Protein AF-A0A1F8J2Y5-F1 (afdb_monomer)

Secondary structure (DSSP, 8-state):
--HHHHHHHHHHHHHHHHHHHHHHHHHHHHHHHSPPPHHHHHHHHHHHTT-S-B-HHHHHHHHHHHTTTTEEEEEEETTEEEEES-STTHHHHHHHHHHHHHHHHHSPPPPEEEEEE-SSSBS-TTS-TTTT--SSPPPEEES-EETT-TTEEE---SSTT-HHHHHHHHHHHHHHHHHS-GGGSEEEEEEEEES--TT--TTTGGGSHHHHHHHHHHH-TTTEEEEEEE-SSGGGHHHHGGGB-----HHHHTTEEEEEE--SSSS-TTHHHHHHHTTSEEEEEP-SEE-TTGGG--BTTTBEEE-TTSTTHHHHHHHHHHTHHHHHHHHHHHHHHHHHHSSHHHHHHHHHHHHHHHGGGB-S-TTTSPPPTT-EEE--

pLDDT: mean 90.59, std 12.97, range [35.53, 98.94]

Radius of gyration: 22.47 Å; Cα contacts (8 Å, |Δi|>4): 642; chains: 1; bounding box: 54×66×60 Å

Solvent-accessible surface area (backbone atoms only — not comparable to full-atom values): 20535 Å² total; per-residue (Å²): 132,77,73,64,59,58,54,54,52,51,48,52,50,51,50,52,50,50,52,49,55,51,50,54,40,51,51,29,36,50,47,54,72,43,82,75,53,71,58,55,55,51,46,53,49,60,39,48,60,85,59,80,69,42,48,73,65,14,45,51,50,20,42,71,59,23,48,87,62,53,26,35,37,37,40,31,51,92,72,42,45,29,39,34,69,74,74,91,48,51,67,61,54,52,46,49,49,51,53,52,57,55,44,41,76,45,45,78,55,58,59,36,77,47,38,34,39,73,51,76,33,43,65,45,92,90,45,62,89,54,51,58,70,47,100,39,62,38,69,34,32,21,38,20,32,40,76,87,44,67,59,47,29,62,32,72,52,60,65,62,60,39,61,75,62,39,55,53,47,54,53,48,41,55,55,47,38,74,75,44,46,72,93,73,29,41,91,28,35,42,44,65,45,60,46,43,42,60,85,66,44,95,89,48,39,83,71,31,46,69,46,40,47,15,49,48,10,69,77,36,60,87,49,22,52,31,20,27,45,44,72,40,60,72,90,50,33,87,75,47,57,90,38,55,70,47,79,72,56,73,68,63,53,49,49,25,38,28,37,63,41,63,65,33,68,39,65,46,80,54,56,49,61,55,43,29,48,39,52,24,28,32,35,36,45,51,68,60,58,41,47,65,63,51,86,69,56,42,76,76,50,36,28,40,73,32,47,53,70,50,81,44,44,69,56,53,53,52,52,44,63,77,37,45,72,59,38,51,52,19,5,48,45,17,19,51,50,27,66,73,52,64,36,65,44,37,44,51,24,52,43,48,52,52,53,54,50,52,31,72,31,44,88,74,68,75,90,75,57,81,79,57,91,69,50,42,79,63,82,134

Sequence (380 aa):
MKKFSFFAFFLVAMIGFGLYKNSEKIALWFAIQSSQPEWVKKQLTADFSPFKKVTQQDLDATFEKAKHYQVVRYRLIDGKIFRQGEAHLLDRTRQFEKMLFRIQRSKKLPNLDCLICLGDGVPEAYVPHDFWITEHQAPLLAWAKKGDAPFVVLIPDILTTREASWHKEIEGINKKYRVTPWKKRKDMAFWRGASNDKGYTLENYATKPRYLISLLGKEHPHRINAGFCRIFPEEVEHILQHLIVGYASVKEHLDFKYLPVLDGYMCTFPGFQWRLLSGSLTFKQSSDEMQYFYAALKPYEHYVPISHDMSDLLEKIAWAKEHDSQCHLIAERARAFAQEHLLPNQIYAYLYWVLDTYSRFQDFDLTVEPLGPEWQEQFR

Structure (mmCIF, N/CA/C/O backbone):
data_AF-A0A1F8J2Y5-F1
#
_entry.id   AF-A0A1F8J2Y5-F1
#
loop_
_atom_site.group_PDB
_atom_site.id
_atom_site.type_symbol
_atom_site.label_atom_id
_atom_site.label_alt_id
_atom_site.label_comp_id
_atom_site.label_asym_id
_atom_site.label_entity_id
_atom_site.label_seq_id
_atom_site.pdbx_PDB_ins_code
_atom_site.Cartn_x
_atom_site.Cartn_y
_atom_site.Cartn_z
_atom_site.occupancy
_atom_site.B_iso_or_equiv
_atom_site.auth_seq_id
_atom_site.auth_comp_id
_atom_site.auth_asym_id
_atom_site.auth_atom_id
_atom_site.pdbx_PDB_model_num
ATOM 1 N N . MET A 1 1 ? -6.568 52.566 -11.532 1.00 45.34 1 MET A N 1
ATOM 2 C CA . MET A 1 1 ? -7.148 51.358 -12.172 1.00 45.34 1 MET A CA 1
ATOM 3 C C . MET A 1 1 ? -6.447 50.016 -11.872 1.00 45.34 1 MET A C 1
ATOM 5 O O . MET A 1 1 ? -6.984 48.999 -12.279 1.00 45.34 1 MET A O 1
ATOM 9 N N . LYS A 1 2 ? -5.329 49.929 -11.121 1.00 46.03 2 LYS A N 1
ATOM 10 C CA . LYS A 1 2 ? -4.645 48.635 -10.845 1.00 46.03 2 LYS A CA 1
ATOM 11 C C . LYS A 1 2 ? -5.053 47.892 -9.552 1.00 46.03 2 LYS A C 1
ATOM 13 O O . LYS A 1 2 ? -4.674 46.741 -9.390 1.00 46.03 2 LYS A O 1
ATOM 18 N N . LYS A 1 3 ? -5.847 48.490 -8.649 1.00 41.56 3 LYS A N 1
ATOM 19 C CA . LYS A 1 3 ? -6.265 47.846 -7.377 1.00 41.56 3 LYS A CA 1
ATOM 20 C C . LYS A 1 3 ? -7.549 46.997 -7.469 1.00 41.56 3 LYS A C 1
ATOM 22 O O . LYS A 1 3 ? -7.726 46.098 -6.659 1.00 41.56 3 LYS A O 1
ATOM 27 N N . PHE A 1 4 ? -8.398 47.215 -8.477 1.00 35.53 4 PHE A N 1
ATOM 28 C CA . PHE A 1 4 ? -9.645 46.448 -8.670 1.00 35.53 4 PHE A CA 1
ATOM 29 C C . PHE A 1 4 ? -9.427 45.055 -9.296 1.00 35.53 4 PHE A C 1
ATOM 31 O O . PHE A 1 4 ? -10.222 44.147 -9.082 1.00 35.53 4 PHE A O 1
ATOM 38 N N . SER A 1 5 ? -8.320 44.861 -10.020 1.00 44.75 5 SER A N 1
ATOM 39 C CA . SER A 1 5 ? -7.991 43.600 -10.707 1.00 44.75 5 SER A CA 1
ATOM 40 C C . SER A 1 5 ? -7.536 42.492 -9.741 1.00 44.75 5 SER A C 1
ATOM 42 O O . SER A 1 5 ? -7.907 41.333 -9.911 1.00 44.75 5 SER A O 1
ATOM 44 N N . PHE A 1 6 ? -6.816 42.846 -8.669 1.00 40.38 6 PHE A N 1
ATOM 45 C CA . PHE A 1 6 ? -6.317 41.869 -7.694 1.00 40.38 6 PHE A CA 1
ATOM 46 C C . PHE A 1 6 ? -7.438 41.287 -6.818 1.00 40.38 6 PHE A C 1
ATOM 48 O O . PHE A 1 6 ? -7.453 40.091 -6.543 1.00 40.38 6 PHE A O 1
ATOM 55 N N . PHE A 1 7 ? -8.418 42.112 -6.435 1.00 40.16 7 PHE A N 1
ATOM 56 C CA . PHE A 1 7 ? -9.543 41.690 -5.594 1.00 40.16 7 PHE A CA 1
ATOM 57 C C . PHE A 1 7 ? -10.522 40.776 -6.348 1.00 40.16 7 PHE A C 1
ATOM 59 O O . PHE A 1 7 ? -10.985 39.782 -5.797 1.00 40.16 7 PHE A O 1
ATOM 66 N N . ALA A 1 8 ? -10.775 41.054 -7.632 1.00 38.00 8 ALA A N 1
ATOM 67 C CA . ALA A 1 8 ? -11.595 40.197 -8.488 1.00 38.00 8 ALA A CA 1
ATOM 68 C C . ALA A 1 8 ? -10.932 38.830 -8.744 1.00 38.00 8 ALA A C 1
ATOM 70 O O . ALA A 1 8 ? -11.606 37.805 -8.692 1.00 38.00 8 ALA A O 1
ATOM 71 N N . PHE A 1 9 ? -9.607 38.793 -8.939 1.00 41.88 9 PHE A N 1
ATOM 72 C CA . PHE A 1 9 ? -8.863 37.538 -9.082 1.00 41.88 9 PHE A CA 1
ATOM 73 C C . PHE A 1 9 ? -8.887 36.706 -7.791 1.00 41.88 9 PHE A C 1
ATOM 75 O O . PHE A 1 9 ? -9.115 35.499 -7.838 1.00 41.88 9 PHE A O 1
ATOM 82 N N . PHE A 1 10 ? -8.732 37.352 -6.631 1.00 42.88 10 PHE A N 1
ATOM 83 C CA . PHE A 1 10 ? -8.825 36.688 -5.329 1.00 42.88 10 PHE A CA 1
ATOM 84 C C . PHE A 1 10 ? -10.228 36.133 -5.062 1.00 42.88 10 PHE A C 1
ATOM 86 O O . PHE A 1 10 ? -10.361 35.012 -4.578 1.00 42.88 10 PHE A O 1
ATOM 93 N N . LEU A 1 11 ? -11.279 36.879 -5.418 1.00 36.09 11 LEU A N 1
ATOM 94 C CA . LEU A 1 11 ? -12.665 36.452 -5.240 1.00 36.09 11 LEU A CA 1
ATOM 95 C C . LEU A 1 11 ? -13.023 35.280 -6.170 1.00 36.09 11 LEU A C 1
ATOM 97 O O . LEU A 1 11 ? -13.617 34.309 -5.715 1.00 36.09 11 LEU A O 1
ATOM 101 N N . VAL A 1 12 ? -12.600 35.311 -7.439 1.00 41.38 12 VAL A N 1
ATOM 102 C CA . VAL A 1 12 ? -12.800 34.203 -8.393 1.00 41.38 12 VAL A CA 1
ATOM 103 C C . VAL A 1 12 ? -12.004 32.961 -7.981 1.00 41.38 12 VAL A C 1
ATOM 105 O O . VAL A 1 12 ? -12.533 31.853 -8.044 1.00 41.38 12 VAL A O 1
ATOM 108 N N . ALA A 1 13 ? -10.773 33.125 -7.487 1.00 44.03 13 ALA A N 1
ATOM 109 C CA . ALA A 1 13 ? -9.979 32.022 -6.948 1.00 44.03 13 ALA A CA 1
ATOM 110 C C . ALA A 1 13 ? -10.603 31.433 -5.671 1.00 44.03 13 ALA A C 1
ATOM 112 O O . ALA A 1 13 ? -10.660 30.216 -5.528 1.00 44.03 13 ALA A O 1
ATOM 113 N N . MET A 1 14 ? -11.130 32.270 -4.771 1.00 40.34 14 MET A N 1
ATOM 114 C CA . MET A 1 14 ? -11.836 31.841 -3.557 1.00 40.34 14 MET A CA 1
ATOM 115 C C . MET A 1 14 ? -13.145 31.109 -3.875 1.00 40.34 14 MET A C 1
ATOM 117 O O . MET A 1 14 ? -13.414 30.062 -3.289 1.00 40.34 14 MET A O 1
ATOM 121 N N . ILE A 1 15 ? -13.935 31.616 -4.827 1.00 47.22 15 ILE A N 1
ATOM 122 C CA . ILE A 1 15 ? -15.178 30.981 -5.289 1.00 47.22 15 ILE A CA 1
ATOM 123 C C . ILE A 1 15 ? -14.859 29.654 -5.990 1.00 47.22 15 ILE A C 1
ATOM 125 O O . ILE A 1 15 ? -15.452 28.631 -5.654 1.00 47.22 15 ILE A O 1
ATOM 129 N N . GLY A 1 16 ? -13.872 29.629 -6.890 1.00 47.44 16 GLY A N 1
ATOM 130 C CA . GLY A 1 16 ? -13.419 28.410 -7.566 1.00 47.44 16 GLY A CA 1
ATOM 131 C C . GLY A 1 16 ? -12.870 27.360 -6.595 1.00 47.44 16 GLY A C 1
ATOM 132 O O . GLY A 1 16 ? -13.193 26.180 -6.709 1.00 47.44 16 GLY A O 1
ATOM 133 N N . PHE A 1 17 ? -12.112 27.781 -5.581 1.00 51.22 17 PHE A N 1
ATOM 134 C CA . PHE A 1 17 ? -11.583 26.900 -4.539 1.00 51.22 17 PHE A CA 1
ATOM 135 C C . PHE A 1 17 ? -12.673 26.380 -3.589 1.00 51.22 17 PHE A C 1
ATOM 137 O O . PHE A 1 17 ? -12.635 25.219 -3.178 1.00 51.22 17 PHE A O 1
ATOM 144 N N . GLY A 1 18 ? -13.671 27.208 -3.267 1.00 49.84 18 GLY A N 1
ATOM 145 C CA . GLY A 1 18 ? -14.853 26.809 -2.501 1.00 49.84 18 GLY A CA 1
ATOM 146 C C . GLY A 1 18 ? -15.712 25.781 -3.244 1.00 49.84 18 GLY A C 1
ATOM 147 O O . GLY A 1 18 ? -16.082 24.756 -2.669 1.00 49.84 18 GLY A O 1
ATOM 148 N N . LEU A 1 19 ? -15.958 26.002 -4.538 1.00 54.00 19 LEU A N 1
ATOM 149 C CA . LEU A 1 19 ? -16.667 25.061 -5.411 1.00 54.00 19 LEU A CA 1
ATOM 150 C C . LEU A 1 19 ? -15.899 23.743 -5.571 1.00 54.00 19 LEU A C 1
ATOM 152 O O . LEU A 1 19 ? -16.494 22.673 -5.452 1.00 54.00 19 LEU A O 1
ATOM 156 N N . TYR A 1 20 ? -14.576 23.805 -5.747 1.00 58.31 20 TYR A N 1
ATOM 157 C CA . TYR A 1 20 ? -13.715 22.624 -5.820 1.00 58.31 20 TYR A CA 1
ATOM 158 C C . TYR A 1 20 ? -13.778 21.785 -4.534 1.00 58.31 20 TYR A C 1
ATOM 160 O O . TYR A 1 20 ? -14.077 20.591 -4.588 1.00 58.31 20 TYR A O 1
ATOM 168 N N . LYS A 1 21 ? -13.600 22.402 -3.357 1.00 59.50 21 LYS A N 1
ATOM 169 C CA . LYS A 1 21 ? -13.704 21.699 -2.064 1.00 59.50 21 LYS A CA 1
ATOM 170 C C . LYS A 1 21 ? -15.077 21.068 -1.842 1.00 59.50 21 LYS A C 1
ATOM 172 O O . LYS A 1 21 ? -15.157 19.961 -1.305 1.00 59.50 21 LYS A O 1
ATOM 177 N N . ASN A 1 22 ? -16.143 21.752 -2.258 1.00 68.44 22 ASN A N 1
ATOM 178 C CA . ASN A 1 22 ? -17.494 21.202 -2.212 1.00 68.44 22 ASN A CA 1
ATOM 179 C C . ASN A 1 22 ? -17.649 20.006 -3.160 1.00 68.44 22 ASN A C 1
ATOM 181 O O . ASN A 1 22 ? -18.236 19.005 -2.760 1.00 68.44 22 ASN A O 1
ATOM 185 N N . SER A 1 23 ? -17.064 20.055 -4.360 1.00 73.50 23 SER A N 1
ATOM 186 C CA . SER A 1 23 ? -17.109 18.940 -5.314 1.00 73.50 23 SER A CA 1
ATOM 187 C C . SER A 1 23 ? -16.400 17.682 -4.798 1.00 73.50 23 SER A C 1
ATOM 189 O O . SER A 1 23 ? -16.967 16.596 -4.876 1.00 73.50 23 SER A O 1
ATOM 191 N N . GLU A 1 24 ? -15.225 17.806 -4.170 1.00 77.88 24 GLU A N 1
ATOM 192 C CA . GLU A 1 24 ? -14.519 16.652 -3.593 1.00 77.88 24 GLU A CA 1
ATOM 193 C C . GLU A 1 24 ? -15.251 16.069 -2.381 1.00 77.88 24 GLU A C 1
ATOM 195 O O . GLU A 1 24 ? -15.302 14.855 -2.213 1.00 77.88 24 GLU A O 1
ATOM 200 N N . LYS A 1 25 ? -15.843 16.926 -1.537 1.00 81.81 25 LYS A N 1
ATOM 201 C CA . LYS A 1 25 ? -16.685 16.489 -0.414 1.00 81.81 25 LYS A CA 1
ATOM 202 C C . LYS A 1 25 ? -17.879 15.670 -0.913 1.00 81.81 25 LYS A C 1
ATOM 204 O O . LYS A 1 25 ? -18.157 14.602 -0.378 1.00 81.81 25 LYS A O 1
ATOM 209 N N . ILE A 1 26 ? -18.568 16.167 -1.940 1.00 84.12 26 ILE A N 1
ATOM 210 C CA . ILE A 1 26 ? -19.713 15.487 -2.555 1.00 84.12 26 ILE A CA 1
ATOM 211 C C . ILE A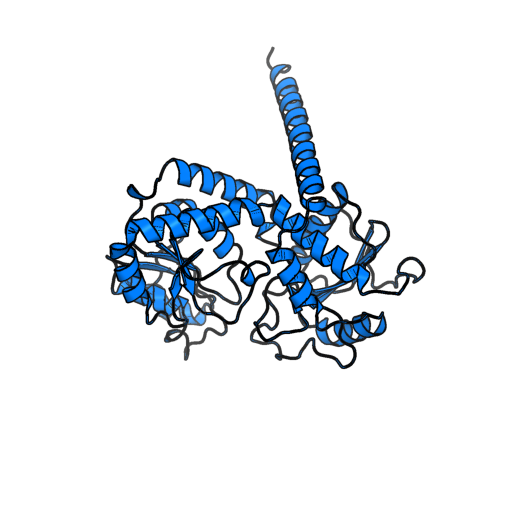 1 26 ? -19.264 14.163 -3.187 1.00 84.12 26 ILE A C 1
ATOM 213 O O . ILE A 1 26 ? -19.896 13.135 -2.963 1.00 84.12 26 ILE A O 1
ATOM 217 N N . ALA A 1 27 ? -18.144 14.154 -3.910 1.00 87.44 27 ALA A N 1
ATOM 218 C CA . ALA A 1 27 ? -17.617 12.948 -4.540 1.00 87.44 27 ALA A CA 1
ATOM 219 C C . ALA A 1 27 ? -17.208 11.873 -3.517 1.00 87.44 27 ALA A C 1
ATOM 221 O O . ALA A 1 27 ? -17.515 10.700 -3.717 1.00 87.44 27 ALA A O 1
ATOM 222 N N . LEU A 1 28 ? -16.574 12.255 -2.402 1.00 90.75 28 LEU A N 1
ATOM 223 C CA . LEU A 1 28 ? -16.278 11.328 -1.306 1.00 90.75 28 LEU A CA 1
ATOM 224 C C . LEU A 1 28 ? -17.558 10.812 -0.635 1.00 90.75 28 LEU A C 1
ATOM 226 O O . LEU A 1 28 ? -17.666 9.621 -0.355 1.00 90.75 28 LEU A O 1
ATOM 230 N N . TRP A 1 29 ? -18.548 11.677 -0.407 1.00 90.44 29 TRP A N 1
ATOM 231 C CA . TRP A 1 29 ? -19.845 11.258 0.127 1.00 90.44 29 TRP A CA 1
ATOM 232 C C . TRP A 1 29 ? -20.511 10.201 -0.767 1.00 90.44 29 TRP A C 1
ATOM 234 O O . TRP A 1 29 ? -20.918 9.155 -0.264 1.00 90.44 29 TRP A O 1
ATOM 244 N N . PHE A 1 30 ? -20.535 10.418 -2.087 1.00 89.12 30 PHE A N 1
ATOM 245 C CA . PHE A 1 30 ? -21.034 9.428 -3.045 1.00 89.12 30 PHE A CA 1
ATOM 246 C C . PHE A 1 30 ? -20.214 8.136 -3.022 1.00 89.12 30 PHE A C 1
ATOM 248 O O . PHE A 1 30 ? -20.803 7.057 -3.008 1.00 89.12 30 PHE A O 1
ATOM 255 N N . ALA A 1 31 ? -18.881 8.217 -2.976 1.00 91.19 31 ALA A N 1
ATOM 256 C CA . ALA A 1 31 ? -18.022 7.034 -2.922 1.00 91.19 31 ALA A CA 1
ATOM 257 C C . ALA A 1 31 ? -18.316 6.176 -1.681 1.00 91.19 31 ALA A C 1
ATOM 259 O O . ALA A 1 31 ? -18.475 4.969 -1.801 1.00 91.19 31 ALA A O 1
ATOM 260 N N . ILE A 1 32 ? -18.487 6.803 -0.512 1.00 92.62 32 ILE A N 1
ATOM 261 C CA . ILE A 1 32 ? -18.803 6.104 0.742 1.00 92.62 32 ILE A CA 1
ATOM 262 C C . ILE A 1 32 ? -20.190 5.437 0.711 1.00 92.62 32 ILE A C 1
ATOM 264 O O . ILE A 1 32 ? -20.368 4.372 1.306 1.00 92.62 32 ILE A O 1
ATOM 268 N N . GLN A 1 33 ? -21.184 6.079 0.088 1.00 88.00 33 GLN A N 1
ATOM 269 C CA . GLN A 1 33 ? -22.558 5.560 0.022 1.00 88.00 33 GLN A CA 1
ATOM 270 C C . GLN A 1 33 ? -22.796 4.566 -1.113 1.00 88.00 33 GLN A C 1
ATOM 272 O O . GLN A 1 33 ? -23.784 3.833 -1.090 1.00 88.00 33 GLN A O 1
ATOM 277 N N . SER A 1 34 ? -21.912 4.546 -2.106 1.00 85.38 34 SER A N 1
ATOM 278 C CA . SER A 1 34 ? -21.981 3.577 -3.191 1.00 85.38 34 SER A CA 1
ATOM 279 C C . SER A 1 34 ? -21.834 2.160 -2.645 1.00 85.38 34 SER A C 1
ATOM 281 O O . SER A 1 34 ? -21.220 1.927 -1.602 1.00 85.38 34 SER A O 1
ATOM 283 N N . SER A 1 35 ? -22.401 1.192 -3.365 1.00 86.19 35 SER A N 1
ATOM 284 C CA . SER A 1 35 ? -22.201 -0.215 -3.022 1.00 86.19 35 SER A CA 1
ATOM 285 C C . SER A 1 35 ? -20.709 -0.537 -3.022 1.00 86.19 35 SER A C 1
ATOM 287 O O . SER A 1 35 ? -20.015 -0.240 -3.993 1.00 86.19 35 SER A O 1
ATOM 289 N N . GLN A 1 36 ? -20.233 -1.160 -1.941 1.00 92.69 36 GLN A N 1
ATOM 290 C CA . GLN A 1 36 ? -18.854 -1.633 -1.856 1.00 92.69 36 GLN A CA 1
ATOM 291 C C . GLN A 1 36 ? -18.545 -2.536 -3.061 1.00 92.69 36 GLN A C 1
ATOM 293 O O . GLN A 1 36 ? -19.322 -3.468 -3.318 1.00 92.69 36 GLN A O 1
ATOM 298 N N . PRO A 1 37 ? -17.431 -2.303 -3.781 1.00 95.06 37 PRO A N 1
ATOM 299 C CA . PRO A 1 37 ? -16.969 -3.227 -4.806 1.00 95.06 37 PRO A CA 1
ATOM 300 C C . PRO A 1 37 ? -16.807 -4.637 -4.234 1.00 95.06 37 PRO A C 1
ATOM 302 O O . PRO A 1 37 ? -16.458 -4.813 -3.067 1.00 95.06 37 PRO A O 1
ATOM 305 N N . GLU A 1 38 ? -17.025 -5.657 -5.060 1.00 96.81 38 GLU A N 1
ATOM 306 C CA . GLU A 1 38 ? -17.012 -7.049 -4.595 1.00 96.81 38 GLU A CA 1
ATOM 307 C C . GLU A 1 38 ? -15.670 -7.451 -3.963 1.00 96.81 38 GLU A C 1
ATOM 309 O O . GLU A 1 38 ? -15.631 -8.157 -2.956 1.00 96.81 38 GLU A O 1
ATOM 314 N N . TRP A 1 39 ? -14.557 -6.947 -4.501 1.00 97.38 39 TRP A N 1
ATOM 315 C CA . TRP A 1 39 ? -13.234 -7.199 -3.932 1.00 97.38 39 TRP A CA 1
ATOM 316 C C . TRP A 1 39 ? -13.065 -6.570 -2.540 1.00 97.38 39 TRP A C 1
ATOM 318 O O . TRP A 1 39 ? -12.435 -7.180 -1.682 1.00 97.38 39 TRP A O 1
ATOM 328 N N . VAL A 1 40 ? -13.673 -5.403 -2.284 1.00 98.06 40 VAL A N 1
ATOM 329 C CA . VAL A 1 40 ? -13.654 -4.748 -0.966 1.00 98.06 40 VAL A CA 1
ATOM 330 C C . VAL A 1 40 ? -14.412 -5.596 0.045 1.00 98.06 40 VAL A C 1
ATOM 332 O O . VAL A 1 40 ? -13.897 -5.853 1.126 1.00 98.06 40 VAL A O 1
ATOM 335 N N . LYS A 1 41 ? -15.609 -6.084 -0.305 1.00 97.88 41 LYS A N 1
ATOM 336 C CA . LYS A 1 41 ? -16.398 -6.953 0.585 1.00 97.88 41 LYS A CA 1
ATOM 337 C C . LYS A 1 41 ? -15.625 -8.209 0.971 1.00 97.88 41 LYS A C 1
ATOM 339 O O . LYS A 1 41 ? -15.605 -8.580 2.143 1.00 97.88 41 LYS A O 1
ATOM 344 N N . LYS A 1 42 ? -14.968 -8.841 -0.009 1.00 97.81 42 LYS A N 1
ATOM 345 C CA . LYS A 1 42 ? -14.110 -10.013 0.210 1.00 97.81 42 LYS A CA 1
ATOM 346 C C . LYS A 1 42 ? -12.925 -9.686 1.113 1.00 97.81 42 LYS A C 1
ATOM 348 O O . LYS A 1 42 ? -12.682 -10.435 2.051 1.00 97.81 42 LYS A O 1
ATOM 353 N N . GLN A 1 43 ? -12.243 -8.566 0.870 1.00 97.31 43 GLN A N 1
ATOM 354 C CA . GLN A 1 43 ? -11.120 -8.118 1.694 1.00 97.31 43 GLN A CA 1
ATOM 355 C C . GLN A 1 43 ? -11.547 -7.872 3.146 1.00 97.31 43 GLN A C 1
ATOM 357 O O . GLN A 1 43 ? -10.942 -8.429 4.055 1.00 97.31 43 GLN A O 1
ATOM 362 N N . LEU A 1 44 ? -12.622 -7.109 3.369 1.00 97.88 44 LEU A N 1
ATOM 363 C CA . LEU A 1 44 ? -13.135 -6.822 4.713 1.00 97.88 44 LEU A CA 1
ATOM 364 C C . LEU A 1 44 ? -13.608 -8.096 5.420 1.00 97.88 44 LEU A C 1
ATOM 366 O O . LEU A 1 44 ? -13.315 -8.295 6.592 1.00 97.88 44 LEU A O 1
ATOM 370 N N . THR A 1 45 ? -14.298 -8.986 4.706 1.00 97.25 45 THR A N 1
ATOM 371 C CA . THR A 1 45 ? -14.745 -10.267 5.270 1.00 97.25 45 THR A CA 1
ATOM 372 C C . THR A 1 45 ? -13.554 -11.124 5.693 1.00 97.25 45 THR A C 1
ATOM 374 O O . THR A 1 45 ? -13.573 -11.684 6.782 1.00 97.25 45 THR A O 1
ATOM 377 N N . ALA A 1 46 ? -12.509 -11.207 4.864 1.00 96.50 46 ALA A N 1
ATOM 378 C CA . ALA A 1 46 ? -11.301 -11.962 5.181 1.00 96.50 46 ALA A CA 1
ATOM 379 C C . ALA A 1 46 ? -10.561 -11.365 6.389 1.00 96.50 46 ALA A C 1
ATOM 381 O O . ALA A 1 46 ? -10.284 -12.088 7.344 1.00 96.50 46 ALA A O 1
ATOM 382 N N . ASP A 1 47 ? -10.306 -10.054 6.376 1.00 96.94 47 ASP A N 1
ATOM 383 C CA . ASP A 1 47 ? -9.567 -9.361 7.437 1.00 96.94 47 ASP A CA 1
ATOM 384 C C . ASP A 1 47 ? -10.296 -9.397 8.788 1.00 96.94 47 ASP A C 1
ATOM 386 O O . ASP A 1 47 ? -9.641 -9.498 9.821 1.00 96.94 47 ASP A O 1
ATOM 390 N N . PHE A 1 48 ? -11.635 -9.358 8.802 1.00 97.44 48 PHE A N 1
ATOM 391 C CA . PHE A 1 48 ? -12.412 -9.421 10.043 1.00 97.44 48 PHE A CA 1
ATOM 392 C C . PHE A 1 48 ? -12.839 -10.843 10.455 1.00 97.44 48 PHE A C 1
ATOM 394 O O . PHE A 1 48 ? -13.315 -11.029 11.573 1.00 97.44 48 PHE A O 1
ATOM 401 N N . SER A 1 49 ? -12.643 -11.858 9.603 1.00 96.06 49 SER A N 1
ATOM 402 C CA . SER A 1 49 ? -13.030 -13.252 9.890 1.00 96.06 49 SER A CA 1
ATOM 403 C C . SER A 1 49 ? -12.445 -13.865 11.175 1.00 96.06 49 SER A C 1
ATOM 405 O O . SER A 1 49 ? -13.132 -14.701 11.768 1.00 96.06 49 SER A O 1
ATOM 407 N N . PRO A 1 50 ? -11.243 -13.480 11.662 1.00 94.69 50 PRO A N 1
ATOM 408 C CA . PRO A 1 50 ? -10.711 -14.024 12.913 1.00 94.69 50 PRO A CA 1
ATOM 409 C C . PRO A 1 50 ? -11.411 -13.492 14.169 1.00 94.69 50 PRO A C 1
ATOM 411 O O . PRO A 1 50 ? -11.219 -14.044 15.251 1.00 94.69 50 PRO A O 1
ATOM 414 N N . PHE A 1 51 ? -12.205 -12.425 14.050 1.00 94.19 51 PHE A N 1
ATOM 415 C CA . PHE A 1 51 ? -12.820 -11.741 15.182 1.00 94.19 51 PHE A CA 1
ATOM 416 C C . PHE A 1 51 ? -14.305 -12.088 15.285 1.00 94.19 51 PHE A C 1
ATOM 418 O O . PHE A 1 51 ? -14.986 -12.306 14.285 1.00 94.19 51 PHE A O 1
ATOM 425 N N . LYS A 1 52 ? -14.829 -12.136 16.513 1.00 88.94 52 LYS A N 1
ATOM 426 C CA . LYS A 1 52 ? -16.263 -12.355 16.773 1.00 88.94 52 LYS A CA 1
ATOM 427 C C . LYS A 1 52 ? -16.914 -11.080 17.285 1.00 88.94 52 LYS A C 1
ATOM 429 O O . LYS A 1 52 ? -17.651 -10.417 16.569 1.00 88.94 52 LYS A O 1
ATOM 434 N N . LYS A 1 53 ? -16.605 -10.749 18.532 1.00 93.62 53 LYS A N 1
ATOM 435 C CA . LYS A 1 53 ? -16.888 -9.479 19.187 1.00 93.62 53 LYS A CA 1
ATOM 436 C C . LYS A 1 53 ? -15.583 -9.000 19.797 1.00 93.62 53 LYS A C 1
ATOM 438 O O . LYS A 1 53 ? -14.780 -9.828 20.214 1.00 93.62 53 LYS A O 1
ATOM 443 N N . VAL A 1 54 ? -15.384 -7.695 19.794 1.00 95.69 54 VAL A N 1
ATOM 444 C CA . VAL A 1 54 ? -14.221 -7.023 20.356 1.00 95.69 54 VAL A CA 1
ATOM 445 C C . VAL A 1 54 ? -14.707 -6.289 21.587 1.00 95.69 54 VAL A C 1
ATOM 447 O O . VAL A 1 54 ? -15.546 -5.397 21.488 1.00 95.69 54 VAL A O 1
ATOM 450 N N . THR A 1 55 ? -14.200 -6.697 22.739 1.00 95.00 55 THR A N 1
ATOM 451 C CA . THR A 1 55 ? -14.492 -6.080 24.028 1.00 95.00 55 THR A CA 1
ATOM 452 C C . THR A 1 55 ? -13.462 -5.002 24.354 1.00 95.00 55 THR A C 1
ATOM 454 O O . THR A 1 55 ? -12.381 -4.937 23.763 1.00 95.00 55 THR A O 1
ATOM 457 N N . GLN A 1 56 ? -13.773 -4.172 25.347 1.00 93.12 56 GLN A N 1
ATOM 458 C CA . GLN A 1 56 ? -12.816 -3.224 25.914 1.00 93.12 56 GLN A CA 1
ATOM 459 C C . GLN A 1 56 ? -11.558 -3.944 26.453 1.00 93.12 56 GLN A C 1
ATOM 461 O O . GLN A 1 56 ? -10.448 -3.466 26.241 1.00 93.12 56 GLN A O 1
ATOM 466 N N . GLN A 1 57 ? -11.713 -5.142 27.037 1.00 94.00 57 GLN A N 1
ATOM 467 C CA . GLN A 1 57 ? -10.598 -5.973 27.510 1.00 94.00 57 GLN A CA 1
ATOM 468 C C . GLN A 1 57 ? -9.673 -6.424 26.369 1.00 94.00 57 GLN A C 1
ATOM 470 O O . GLN A 1 57 ? -8.455 -6.418 26.541 1.00 94.00 57 GLN A O 1
ATOM 475 N N . ASP A 1 58 ? -10.224 -6.775 25.201 1.00 95.81 58 ASP A N 1
ATOM 476 C CA . ASP A 1 58 ? -9.423 -7.155 24.028 1.00 95.81 58 ASP A CA 1
ATOM 477 C C . ASP A 1 58 ? -8.573 -5.985 23.522 1.00 95.81 58 ASP A C 1
ATOM 479 O O . ASP A 1 58 ? -7.397 -6.150 23.185 1.00 95.81 58 ASP A O 1
ATOM 483 N N . LEU A 1 59 ? -9.152 -4.781 23.500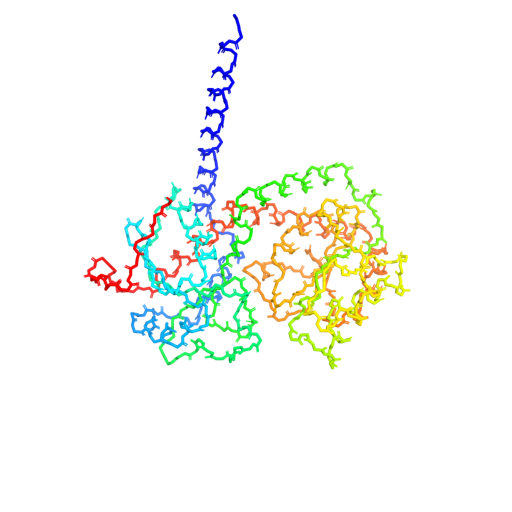 1.00 96.12 59 LEU A N 1
ATOM 484 C CA . LEU A 1 59 ? -8.441 -3.561 23.123 1.00 96.12 59 LEU A CA 1
ATOM 485 C C . LEU A 1 59 ? -7.346 -3.213 24.130 1.00 96.12 59 LEU A C 1
ATOM 487 O O . LEU A 1 59 ? -6.227 -2.916 23.718 1.00 96.12 59 LEU A O 1
ATOM 491 N N . ASP A 1 60 ? -7.648 -3.280 25.427 1.00 94.81 60 ASP A N 1
ATOM 492 C CA . ASP A 1 60 ? -6.697 -2.975 26.497 1.00 94.81 60 ASP A CA 1
ATOM 493 C C . ASP A 1 60 ? -5.519 -3.959 26.482 1.00 94.81 60 ASP A C 1
ATOM 495 O O . ASP A 1 60 ? -4.364 -3.535 26.445 1.00 94.81 60 ASP A O 1
ATOM 499 N N . ALA A 1 61 ? -5.791 -5.266 26.416 1.00 96.12 61 ALA A N 1
ATOM 500 C CA . ALA A 1 61 ? -4.756 -6.299 26.367 1.00 96.12 61 ALA A CA 1
ATOM 501 C C . ALA A 1 61 ? -3.871 -6.170 25.118 1.00 96.12 61 ALA A C 1
ATOM 503 O O . ALA A 1 61 ? -2.640 -6.215 25.209 1.00 96.12 61 ALA A O 1
ATOM 504 N N . THR A 1 62 ? -4.486 -5.957 23.949 1.00 96.31 62 THR A N 1
ATOM 505 C CA . THR A 1 62 ? -3.748 -5.777 22.692 1.00 96.31 62 THR A CA 1
ATOM 506 C C . THR A 1 62 ? -2.917 -4.495 22.710 1.00 96.31 62 THR A C 1
ATOM 508 O O . THR A 1 62 ? -1.757 -4.511 22.292 1.00 96.31 62 THR A O 1
ATOM 511 N N . PHE A 1 63 ? -3.463 -3.387 23.223 1.00 95.50 63 PHE A N 1
ATOM 512 C CA . PHE A 1 63 ? -2.741 -2.120 23.309 1.00 95.50 63 PHE A CA 1
ATOM 513 C C . PHE A 1 63 ? -1.566 -2.194 24.282 1.00 95.50 63 PHE A C 1
ATOM 515 O O . PHE A 1 63 ? -0.474 -1.757 23.932 1.00 95.50 63 PHE A O 1
ATOM 522 N N . GLU A 1 64 ? -1.744 -2.794 25.459 1.00 94.31 64 GLU A N 1
ATOM 523 C CA . GLU A 1 64 ? -0.667 -2.950 26.441 1.00 94.31 64 GLU A CA 1
ATOM 524 C C . GLU A 1 64 ? 0.524 -3.729 25.874 1.00 94.31 64 GLU A C 1
ATOM 526 O O . GLU A 1 64 ? 1.670 -3.329 26.088 1.00 94.31 64 GLU A O 1
ATOM 531 N N . LYS A 1 65 ? 0.269 -4.781 25.085 1.00 93.00 65 LYS A N 1
ATOM 532 C CA . LYS A 1 65 ? 1.333 -5.541 24.414 1.00 93.00 65 LYS A CA 1
ATOM 533 C C . LYS A 1 65 ? 1.992 -4.748 23.276 1.00 93.00 65 LYS A C 1
ATOM 535 O O . LYS A 1 65 ? 3.207 -4.816 23.094 1.00 93.00 65 LYS A O 1
ATOM 540 N N . ALA A 1 66 ? 1.205 -3.990 22.510 1.00 92.88 66 ALA A N 1
ATOM 541 C CA . ALA A 1 66 ? 1.644 -3.410 21.241 1.00 92.88 66 ALA A CA 1
ATOM 542 C C . ALA A 1 66 ? 2.110 -1.941 21.308 1.00 92.88 66 ALA A C 1
ATOM 544 O O . ALA A 1 66 ? 2.798 -1.488 20.392 1.00 92.88 66 ALA A O 1
ATOM 545 N N . LYS A 1 67 ? 1.783 -1.183 22.365 1.00 91.38 67 LYS A N 1
ATOM 546 C CA . LYS A 1 67 ? 2.038 0.273 22.475 1.00 91.38 67 LYS A CA 1
ATOM 547 C C . LYS A 1 67 ? 3.505 0.687 22.322 1.00 91.38 67 LYS A C 1
ATOM 549 O O . LYS A 1 67 ? 3.783 1.820 21.944 1.00 91.38 67 LYS A O 1
ATOM 554 N N . HIS A 1 68 ? 4.444 -0.229 22.560 1.00 89.38 68 HIS A N 1
ATOM 555 C CA . HIS A 1 68 ? 5.883 0.001 22.393 1.00 89.38 68 HIS A CA 1
ATOM 556 C C . HIS A 1 68 ? 6.377 -0.165 20.942 1.00 89.38 68 HIS A C 1
ATOM 558 O O . HIS A 1 68 ? 7.541 0.101 20.655 1.00 89.38 68 HIS A O 1
ATOM 564 N N . TYR A 1 69 ? 5.499 -0.572 20.019 1.00 90.19 69 TYR A N 1
ATOM 565 C CA . TYR A 1 69 ? 5.819 -0.882 18.622 1.00 90.19 69 TYR A CA 1
ATOM 566 C C . TYR A 1 69 ? 5.066 0.027 17.647 1.00 90.19 69 TYR A C 1
ATOM 568 O O . TYR A 1 69 ? 4.424 -0.434 16.708 1.00 90.19 69 TYR A O 1
ATOM 576 N N . GLN A 1 70 ? 5.141 1.340 17.883 1.00 91.50 70 GLN A N 1
ATOM 577 C CA . GLN A 1 70 ? 4.522 2.367 17.031 1.00 91.50 70 GLN A CA 1
ATOM 578 C C . GLN A 1 70 ? 2.995 2.232 16.889 1.00 91.50 70 GLN A C 1
ATOM 580 O O . GLN A 1 70 ? 2.410 2.675 15.895 1.00 91.50 70 GLN A O 1
ATOM 585 N N . VAL A 1 71 ? 2.341 1.627 17.882 1.00 93.81 71 VAL A N 1
ATOM 586 C CA . VAL A 1 71 ? 0.884 1.511 17.939 1.00 93.81 71 VAL A CA 1
ATOM 587 C C . VAL A 1 71 ? 0.308 2.654 18.759 1.00 93.81 71 VAL A C 1
ATOM 589 O O . VAL A 1 71 ? 0.737 2.913 19.882 1.00 93.81 71 VAL A O 1
ATOM 592 N N . VAL A 1 72 ? -0.698 3.321 18.203 1.00 95.12 72 VAL A N 1
ATOM 593 C CA . VAL A 1 72 ? -1.516 4.308 18.912 1.00 95.12 72 VAL A CA 1
ATOM 594 C C . VAL A 1 72 ? -2.963 3.839 18.947 1.00 95.12 72 VAL A C 1
ATOM 596 O O . VAL A 1 72 ? -3.403 3.063 18.095 1.00 95.12 72 VAL A O 1
ATOM 599 N N . ARG A 1 73 ? -3.708 4.323 19.933 1.00 96.44 73 ARG A N 1
ATOM 600 C CA . ARG A 1 73 ? -5.122 4.020 20.104 1.00 96.44 73 ARG A CA 1
ATOM 601 C C . ARG A 1 73 ? -5.956 5.265 19.841 1.00 96.44 73 ARG A C 1
ATOM 603 O O . ARG A 1 73 ? -5.612 6.358 20.296 1.00 96.44 73 ARG A O 1
ATOM 610 N N . TYR A 1 74 ? -7.046 5.105 19.102 1.00 96.69 74 TYR A N 1
ATOM 611 C CA . TYR A 1 74 ? -7.995 6.170 18.805 1.00 96.69 74 TYR A CA 1
ATOM 612 C C . TYR A 1 74 ? -9.385 5.811 19.312 1.00 96.69 74 TYR A C 1
ATOM 614 O O . TYR A 1 74 ? -9.868 4.715 19.061 1.00 96.69 74 TYR A O 1
ATOM 622 N N . ARG A 1 75 ? -10.055 6.777 19.941 1.00 96.62 75 ARG A N 1
ATOM 623 C CA . ARG A 1 75 ? -11.491 6.738 20.221 1.00 96.62 75 ARG A CA 1
ATOM 624 C C . ARG A 1 75 ? -12.178 7.793 19.367 1.00 96.62 75 ARG A C 1
ATOM 626 O O . ARG A 1 75 ? -11.863 8.980 19.445 1.00 96.62 75 ARG A O 1
ATOM 633 N N . LEU A 1 76 ? -13.102 7.356 18.525 1.00 96.56 76 LEU A N 1
ATOM 634 C CA . LEU A 1 76 ? -13.984 8.192 17.724 1.00 96.56 76 LEU A CA 1
ATOM 635 C C . LEU A 1 76 ? -15.321 8.239 18.460 1.00 96.56 76 LEU A C 1
ATOM 637 O O . LEU A 1 76 ? -15.935 7.195 18.650 1.00 96.56 76 LEU A O 1
ATOM 641 N N . ILE A 1 77 ? -15.747 9.412 18.931 1.00 95.19 77 ILE A N 1
ATOM 642 C CA . ILE A 1 77 ? -16.953 9.544 19.765 1.00 95.19 77 ILE A CA 1
ATOM 643 C C . ILE A 1 77 ? -17.724 10.775 19.317 1.00 95.19 77 ILE A C 1
ATOM 645 O O . ILE A 1 77 ? -17.240 11.898 19.432 1.00 95.19 77 ILE A O 1
ATOM 649 N N . ASP A 1 78 ? -18.912 10.572 18.755 1.00 92.25 78 ASP A N 1
ATOM 650 C CA . ASP A 1 78 ? -19.797 11.641 18.287 1.00 92.25 78 ASP A CA 1
ATOM 651 C C . ASP A 1 78 ? -19.136 12.668 17.360 1.00 92.25 78 ASP A C 1
ATOM 653 O O . ASP A 1 78 ? -19.459 13.855 17.338 1.00 92.25 78 ASP A O 1
ATOM 657 N N . GLY A 1 79 ? -18.230 12.177 16.519 1.00 90.00 79 GLY A N 1
ATOM 658 C CA . GLY A 1 79 ? -17.471 13.002 15.589 1.00 90.00 79 GLY A CA 1
ATOM 659 C C . GLY A 1 79 ? -16.310 13.768 16.233 1.00 90.00 79 GLY A C 1
ATOM 660 O O . GLY A 1 79 ? -15.730 14.656 15.611 1.00 90.00 79 GLY A O 1
ATOM 661 N N . LYS A 1 80 ? -15.945 13.447 17.470 1.00 94.06 80 LYS A N 1
ATOM 662 C CA . LYS A 1 80 ? -14.678 13.854 18.076 1.00 94.06 80 LYS A CA 1
ATOM 663 C C . LYS A 1 80 ? -13.658 12.736 17.931 1.00 94.06 80 LYS A C 1
ATOM 665 O O . LYS A 1 80 ? -14.018 11.561 17.890 1.00 94.06 80 LYS A O 1
ATOM 670 N N . ILE A 1 81 ? -12.390 13.119 17.831 1.00 95.50 81 ILE A N 1
ATOM 671 C CA . ILE A 1 81 ? -11.267 12.200 17.651 1.00 95.50 81 ILE A CA 1
ATOM 672 C C . ILE A 1 81 ? -10.374 12.342 18.873 1.00 95.50 81 ILE A C 1
ATOM 674 O O . ILE A 1 81 ? -9.804 13.407 19.095 1.00 95.50 81 ILE A O 1
ATOM 678 N N . PHE A 1 82 ? -10.235 11.274 19.644 1.00 95.31 82 PHE A N 1
ATOM 679 C CA . PHE A 1 82 ? -9.356 11.206 20.802 1.00 95.31 82 PHE A CA 1
ATOM 680 C C . PHE A 1 82 ? -8.225 10.228 20.521 1.00 95.31 82 PHE A C 1
ATOM 682 O O . PHE A 1 82 ? -8.454 9.178 19.925 1.00 95.31 82 PHE A O 1
ATOM 689 N N . ARG A 1 83 ? -7.010 10.566 20.951 1.00 93.94 83 ARG A N 1
ATOM 690 C CA . ARG A 1 83 ? -5.820 9.725 20.792 1.00 93.94 83 ARG A CA 1
ATOM 691 C C . ARG A 1 83 ? -5.201 9.415 22.150 1.00 93.94 83 ARG A C 1
ATOM 693 O O . ARG A 1 83 ? -5.027 10.331 22.950 1.00 93.94 83 ARG A O 1
ATOM 700 N N . GLN A 1 84 ? -4.796 8.165 22.336 1.00 92.69 84 GLN A N 1
ATOM 701 C CA . GLN A 1 84 ? -3.927 7.683 23.406 1.00 92.69 84 GLN A CA 1
ATOM 702 C C . GLN A 1 84 ? -2.663 7.066 22.774 1.00 92.69 84 GLN A C 1
ATOM 704 O O . GLN A 1 84 ? -2.749 6.298 21.814 1.00 92.69 84 GLN A O 1
ATOM 709 N N . GLY A 1 85 ? -1.476 7.404 23.287 1.00 83.06 85 GLY A N 1
ATOM 710 C CA . GLY A 1 85 ? -0.188 6.936 22.748 1.00 83.06 85 GLY A CA 1
ATOM 711 C C . GLY A 1 85 ? 0.708 8.051 22.188 1.00 83.06 85 GLY A C 1
ATOM 712 O O . GLY A 1 85 ? 0.299 9.207 22.069 1.00 83.06 85 GLY A O 1
ATOM 713 N N . GLU A 1 86 ? 1.967 7.698 21.922 1.00 74.00 86 GLU A N 1
ATOM 714 C CA . GLU A 1 86 ? 3.119 8.608 21.957 1.00 74.00 86 GLU A CA 1
ATOM 715 C C . GLU A 1 86 ? 3.201 9.745 20.915 1.00 74.00 86 GLU A C 1
ATOM 717 O O . GLU A 1 86 ? 2.686 9.693 19.798 1.00 74.00 86 GLU A O 1
ATOM 722 N N . ALA A 1 87 ? 3.981 10.766 21.299 1.00 54.22 87 ALA A N 1
ATOM 723 C CA . ALA A 1 87 ? 4.301 11.979 20.548 1.00 54.22 87 ALA A CA 1
ATOM 724 C C . ALA A 1 87 ? 5.498 11.854 19.573 1.00 54.22 87 ALA A C 1
ATOM 726 O O . ALA A 1 87 ? 5.736 12.767 18.787 1.00 54.22 87 ALA A O 1
ATOM 727 N N . HIS A 1 88 ? 6.275 10.767 19.565 1.00 65.50 88 HIS A N 1
ATOM 728 C CA . HIS A 1 88 ? 7.421 10.657 18.640 1.00 65.50 88 HIS A CA 1
ATOM 729 C C . HIS A 1 88 ? 7.001 10.385 17.179 1.00 65.50 88 HIS A C 1
ATOM 731 O O . HIS A 1 88 ? 7.782 10.612 16.258 1.00 65.50 88 HIS A O 1
ATOM 737 N N . LEU A 1 89 ? 5.745 9.985 16.944 1.00 68.69 89 LEU A N 1
ATOM 738 C CA . LEU A 1 89 ? 5.163 9.754 15.612 1.00 68.69 89 LEU A CA 1
ATOM 739 C C . LEU A 1 89 ? 4.320 10.932 15.104 1.00 68.69 89 LEU A C 1
ATOM 741 O O . LEU A 1 89 ? 3.477 10.744 14.227 1.00 68.69 89 LEU A O 1
ATOM 745 N N . LEU A 1 90 ? 4.543 12.146 15.628 1.00 78.00 90 LEU A N 1
ATOM 746 C CA . LEU A 1 90 ? 3.687 13.317 15.392 1.00 78.00 90 LEU A CA 1
ATOM 747 C C . LEU A 1 90 ? 3.348 13.581 13.918 1.00 78.00 90 LEU A C 1
ATOM 749 O O . LEU A 1 90 ? 2.232 14.007 13.640 1.00 78.00 90 LEU A O 1
ATOM 753 N N . ASP A 1 91 ? 4.258 13.362 12.960 1.00 85.62 91 ASP A N 1
ATOM 754 C CA . ASP A 1 91 ? 3.893 13.535 11.543 1.00 85.62 91 ASP A CA 1
ATOM 755 C C . ASP A 1 91 ? 2.920 12.443 11.074 1.00 85.62 91 ASP A C 1
ATOM 757 O O . ASP A 1 91 ? 1.896 12.763 10.472 1.00 85.62 91 ASP A O 1
ATOM 761 N N . ARG A 1 92 ? 3.180 11.168 11.397 1.00 90.50 92 ARG A N 1
ATOM 762 C CA . ARG A 1 92 ? 2.330 10.040 10.981 1.00 90.50 92 ARG A CA 1
ATOM 763 C C . ARG A 1 92 ? 0.942 10.113 11.621 1.00 90.50 92 ARG A C 1
ATOM 765 O O . ARG A 1 92 ? -0.049 9.985 10.900 1.00 90.50 92 ARG A O 1
ATOM 772 N N . THR A 1 93 ? 0.858 10.411 12.921 1.00 91.56 93 THR A N 1
ATOM 773 C CA . THR A 1 93 ? -0.427 10.607 13.619 1.00 91.56 93 THR A CA 1
ATOM 774 C C . THR A 1 93 ? -1.207 11.773 13.012 1.00 91.56 93 THR A C 1
ATOM 776 O O . THR A 1 93 ? -2.369 11.604 12.649 1.00 91.56 93 THR A O 1
ATOM 779 N N . ARG A 1 94 ? -0.559 12.923 12.763 1.00 90.56 94 ARG A N 1
ATOM 780 C CA . ARG A 1 94 ? -1.197 14.083 12.112 1.00 90.56 94 ARG A CA 1
ATOM 781 C C . ARG A 1 94 ? -1.706 13.774 10.708 1.00 90.56 94 ARG A C 1
ATOM 783 O O . ARG A 1 94 ? -2.751 14.295 10.319 1.00 90.56 94 ARG A O 1
ATOM 790 N N . GLN A 1 95 ? -0.976 12.995 9.903 1.00 91.06 95 GLN A N 1
ATOM 791 C CA . GLN A 1 95 ? -1.470 12.616 8.574 1.00 91.06 95 GLN A CA 1
ATOM 792 C C . GLN A 1 95 ? -2.693 11.701 8.682 1.00 91.06 95 GLN A C 1
ATOM 794 O O . GLN A 1 95 ? -3.681 11.939 7.988 1.00 91.06 95 GLN A O 1
ATOM 799 N N . PHE A 1 96 ? -2.667 10.717 9.581 1.00 93.81 96 PHE A N 1
ATOM 800 C CA . PHE A 1 96 ? -3.812 9.837 9.800 1.00 93.81 96 PHE A CA 1
ATOM 801 C C . PHE A 1 96 ? -5.043 10.606 10.315 1.00 93.81 96 PHE A C 1
ATOM 803 O O . PHE A 1 96 ? -6.136 10.484 9.765 1.00 93.81 96 PHE A O 1
ATOM 810 N N . GLU A 1 97 ? -4.865 11.507 11.280 1.00 94.44 97 GLU A N 1
ATOM 811 C CA . GLU A 1 97 ? -5.929 12.381 11.795 1.00 94.44 97 GLU A CA 1
ATOM 812 C C . GLU A 1 97 ? -6.530 13.265 10.694 1.00 94.44 97 GLU A C 1
ATOM 814 O O . GLU A 1 97 ? -7.750 13.421 10.611 1.00 94.44 97 GLU A O 1
ATOM 819 N N . LYS A 1 98 ? -5.711 13.790 9.772 1.00 92.75 98 LYS A N 1
ATOM 820 C CA . LYS A 1 98 ? -6.218 14.510 8.591 1.00 92.75 98 LYS A CA 1
ATOM 821 C C . LYS A 1 98 ? -7.111 13.632 7.718 1.00 92.75 98 LYS A C 1
ATOM 823 O O . LYS A 1 98 ? -8.105 14.150 7.204 1.00 92.75 98 LYS A O 1
ATOM 828 N N . MET A 1 99 ? -6.797 12.342 7.559 1.00 93.81 99 MET A N 1
ATOM 829 C CA . MET A 1 99 ? -7.662 11.402 6.833 1.00 93.81 99 MET A CA 1
ATOM 830 C C . MET A 1 99 ? -9.020 11.269 7.529 1.00 93.81 99 MET A C 1
ATOM 832 O O . MET A 1 99 ? -10.057 11.409 6.878 1.00 93.81 99 MET A O 1
ATOM 836 N N . LEU A 1 100 ? -9.026 11.099 8.853 1.00 95.88 100 LEU A N 1
ATOM 837 C CA . LEU A 1 100 ? -10.253 11.010 9.648 1.00 95.88 100 LEU A CA 1
ATOM 838 C C . LEU A 1 100 ? -11.094 12.293 9.545 1.00 95.88 100 LEU A C 1
ATOM 840 O O . LEU A 1 100 ? -12.270 12.239 9.178 1.00 95.88 100 LEU A O 1
ATOM 844 N N . PHE A 1 101 ? -10.491 13.470 9.750 1.00 94.88 101 PHE A N 1
ATOM 845 C CA . PHE A 1 101 ? -11.185 14.753 9.592 1.00 94.88 101 PHE A CA 1
ATOM 846 C C . PHE A 1 101 ? -11.722 14.970 8.174 1.00 94.88 101 PHE A C 1
ATOM 848 O O . PHE A 1 101 ? -12.712 15.684 7.985 1.00 94.88 101 PHE A O 1
ATOM 855 N N . ARG A 1 102 ? -11.063 14.411 7.153 1.00 92.12 102 ARG A N 1
ATOM 856 C CA . ARG A 1 102 ? -11.509 14.506 5.761 1.00 92.12 102 ARG A CA 1
ATOM 857 C C . ARG A 1 102 ? -12.763 13.678 5.518 1.00 92.12 102 ARG A C 1
ATOM 859 O O . ARG A 1 102 ? -13.720 14.205 4.943 1.00 92.12 102 ARG A O 1
ATOM 866 N N . ILE A 1 103 ? -12.769 12.438 5.999 1.00 94.88 103 ILE A N 1
ATOM 867 C CA . ILE A 1 103 ? -13.936 11.552 5.964 1.00 94.88 103 ILE A CA 1
ATOM 868 C C . ILE A 1 103 ? -15.097 12.203 6.716 1.00 94.88 103 ILE A C 1
ATOM 870 O O . ILE A 1 103 ? -16.177 12.351 6.145 1.00 94.88 103 ILE A O 1
ATOM 874 N N . GLN A 1 104 ? -14.843 12.708 7.926 1.00 93.94 104 GLN A N 1
ATOM 875 C CA . GLN A 1 104 ? -15.858 13.286 8.804 1.00 93.94 104 GLN A CA 1
ATOM 876 C C . GLN A 1 104 ? -16.624 14.467 8.200 1.00 93.94 104 GLN A C 1
ATOM 878 O O . GLN A 1 104 ? -17.809 14.649 8.471 1.00 93.94 104 GLN A O 1
ATOM 883 N N . ARG A 1 105 ? -15.979 15.274 7.345 1.00 91.75 105 ARG A N 1
ATOM 884 C CA . ARG A 1 105 ? -16.689 16.344 6.622 1.00 91.75 105 ARG A CA 1
ATOM 885 C C . ARG A 1 105 ? -17.760 15.798 5.696 1.00 91.75 105 ARG A C 1
ATOM 887 O O . ARG A 1 105 ? -18.731 16.500 5.439 1.00 91.75 105 ARG A O 1
ATOM 894 N N . SER A 1 106 ? -17.550 14.608 5.152 1.00 91.56 106 SER A N 1
ATOM 895 C CA . SER A 1 106 ? -18.434 13.994 4.168 1.00 91.56 106 SER A CA 1
ATOM 896 C C . SER A 1 106 ? -19.465 13.104 4.856 1.00 91.56 106 SER A C 1
ATOM 898 O O . SER A 1 106 ? -20.647 13.225 4.561 1.00 91.56 106 SER A O 1
ATOM 900 N N . LYS A 1 107 ? -19.056 12.268 5.815 1.00 92.69 107 LYS A N 1
ATOM 901 C CA . LYS A 1 107 ? -19.941 11.384 6.583 1.00 92.69 107 LYS A CA 1
ATOM 902 C C . LYS A 1 107 ? -19.464 11.293 8.032 1.00 92.69 107 LYS A C 1
ATOM 904 O O . LYS A 1 107 ? -18.263 11.164 8.250 1.00 92.69 107 LYS A O 1
ATOM 909 N N . LYS A 1 108 ? -20.386 11.341 9.006 1.00 94.12 108 LYS A N 1
ATOM 910 C CA . LYS A 1 108 ? -20.060 11.167 10.435 1.00 94.12 108 LYS A CA 1
ATOM 911 C C . LYS A 1 108 ? -19.296 9.847 10.614 1.00 94.12 108 LYS A C 1
ATOM 913 O O . LYS A 1 108 ? -19.740 8.816 10.104 1.00 94.12 108 LYS A O 1
ATOM 918 N N . LEU A 1 109 ? -18.147 9.903 11.287 1.00 96.12 109 LEU A N 1
ATOM 919 C CA . LEU A 1 109 ? -17.394 8.706 11.659 1.00 96.12 109 LEU A CA 1
ATOM 920 C C . LEU A 1 109 ? -18.210 7.878 12.668 1.00 96.12 109 LEU A C 1
ATOM 922 O O . LEU A 1 109 ? -18.938 8.472 13.470 1.00 96.12 109 LEU A O 1
ATOM 926 N N . PRO A 1 110 ? -18.132 6.537 12.622 1.00 96.00 110 PRO A N 1
ATOM 927 C CA . PRO A 1 110 ? -18.784 5.700 13.622 1.00 96.00 110 PRO A CA 1
ATOM 928 C C . PRO A 1 110 ? -18.162 5.936 15.003 1.00 96.00 110 PRO A C 1
ATOM 930 O O . PRO A 1 110 ? -16.996 6.327 15.093 1.00 96.00 110 PRO A O 1
ATOM 933 N N . ASN A 1 111 ? -18.924 5.657 16.063 1.00 96.31 111 ASN A N 1
ATOM 934 C CA . ASN A 1 111 ? -18.320 5.509 17.382 1.00 96.31 111 ASN A CA 1
ATOM 935 C C . ASN A 1 111 ? -17.455 4.239 17.362 1.00 96.31 111 ASN A C 1
ATOM 937 O O . ASN A 1 111 ? -17.941 3.188 16.942 1.00 96.31 111 ASN A O 1
ATOM 941 N N . LEU A 1 112 ? -16.174 4.358 17.707 1.00 97.19 112 LEU A N 1
ATOM 942 C CA . LEU A 1 112 ? -15.191 3.284 17.541 1.00 97.19 112 LEU A CA 1
ATOM 943 C C . LEU A 1 112 ? -13.983 3.497 18.454 1.00 97.19 112 LEU A C 1
ATOM 945 O O . LEU A 1 112 ? -13.461 4.607 18.516 1.00 97.19 112 LEU A O 1
ATOM 949 N N . ASP A 1 113 ? -13.486 2.428 19.067 1.00 97.50 113 ASP A N 1
ATOM 950 C CA . ASP A 1 113 ? -12.177 2.383 19.725 1.00 97.50 113 ASP A CA 1
ATOM 951 C C . ASP A 1 113 ? -11.230 1.472 18.935 1.00 97.50 113 ASP A C 1
ATOM 953 O O . ASP A 1 113 ? -11.524 0.301 18.739 1.00 97.50 113 ASP A O 1
ATOM 957 N N . CYS A 1 114 ? -10.122 1.972 18.399 1.00 97.50 114 CYS A N 1
ATOM 958 C CA . CYS A 1 114 ? -9.273 1.172 17.521 1.00 97.50 114 CYS A CA 1
ATOM 959 C C . CYS A 1 114 ? -7.780 1.371 17.756 1.00 97.50 114 CYS A C 1
ATOM 961 O O . CYS A 1 114 ? -7.312 2.438 18.150 1.00 97.50 114 CYS A O 1
ATOM 963 N N . LEU A 1 115 ? -7.029 0.313 17.452 1.00 97.50 115 LEU A N 1
ATOM 964 C CA . LEU A 1 115 ? -5.573 0.274 17.506 1.00 97.50 115 LEU A CA 1
ATOM 965 C C . LEU A 1 115 ? -5.019 0.396 16.096 1.00 97.50 115 LEU A C 1
ATOM 967 O O . LEU A 1 115 ? -5.464 -0.311 15.192 1.00 97.50 115 LEU A O 1
ATOM 971 N N . ILE A 1 116 ? -4.035 1.264 15.908 1.00 96.12 116 ILE A N 1
ATOM 972 C CA . ILE A 1 116 ? -3.370 1.454 14.622 1.00 96.12 116 ILE A CA 1
ATOM 973 C C . ILE A 1 116 ? -1.858 1.425 14.797 1.00 96.12 116 ILE A C 1
ATOM 975 O O . ILE A 1 116 ? -1.294 2.207 15.559 1.00 96.12 116 ILE A O 1
ATOM 979 N N . CYS A 1 117 ? -1.203 0.536 14.054 1.00 94.75 117 CYS A N 1
ATOM 980 C CA . CYS A 1 117 ? 0.234 0.568 13.849 1.00 94.75 117 CYS A CA 1
ATOM 981 C C . CYS A 1 117 ? 0.562 1.627 12.796 1.00 94.75 117 CYS A C 1
ATOM 983 O O . CYS A 1 117 ? 0.110 1.549 11.652 1.00 94.75 117 CYS A O 1
ATOM 985 N N . LEU A 1 118 ? 1.362 2.612 13.197 1.00 91.88 118 LEU A N 1
ATOM 986 C CA . LEU A 1 118 ? 1.868 3.666 12.324 1.00 91.88 118 LEU A CA 1
ATOM 987 C C . LEU A 1 118 ? 3.307 3.394 11.853 1.00 91.88 118 LEU A C 1
ATOM 989 O O . LEU A 1 118 ? 3.917 4.279 11.252 1.00 91.88 118 LEU A O 1
ATOM 993 N N . GLY A 1 119 ? 3.845 2.197 12.103 1.00 90.69 119 GLY A N 1
ATOM 994 C CA . GLY A 1 119 ? 5.090 1.696 11.512 1.00 90.69 119 GLY A CA 1
ATOM 995 C C . GLY A 1 119 ? 4.956 1.392 10.021 1.00 90.69 119 GLY A C 1
ATOM 996 O O . GLY A 1 119 ? 3.898 1.578 9.435 1.00 90.69 119 GLY A O 1
ATOM 997 N N . ASP A 1 120 ? 6.016 0.950 9.354 1.00 90.19 120 ASP A N 1
ATOM 998 C CA . ASP A 1 120 ? 5.980 0.666 7.908 1.00 90.19 120 ASP A CA 1
ATOM 999 C C . ASP A 1 120 ? 5.142 -0.581 7.561 1.00 90.19 120 ASP A C 1
ATOM 1001 O O . ASP A 1 120 ? 4.666 -0.714 6.431 1.00 90.19 120 ASP A O 1
ATOM 1005 N N . GLY A 1 121 ? 4.895 -1.457 8.537 1.00 92.12 121 GLY A N 1
ATOM 1006 C CA . GLY A 1 121 ? 3.972 -2.585 8.439 1.00 92.12 121 GLY A CA 1
ATOM 1007 C C . GLY A 1 121 ? 4.012 -3.473 9.683 1.00 92.12 121 GLY A C 1
ATOM 1008 O O . GLY A 1 121 ? 4.677 -3.150 10.661 1.00 92.12 121 GLY A O 1
ATOM 1009 N N . VAL A 1 122 ? 3.287 -4.593 9.664 1.00 93.25 122 VAL A N 1
ATOM 1010 C CA . VAL A 1 122 ? 3.188 -5.509 10.814 1.00 93.25 122 VAL A CA 1
ATOM 1011 C C . VAL A 1 122 ? 3.450 -6.967 10.395 1.00 93.25 122 VAL A C 1
ATOM 1013 O O . VAL A 1 122 ? 2.737 -7.466 9.519 1.00 93.25 122 VAL A O 1
ATOM 1016 N N . PRO A 1 123 ? 4.426 -7.678 11.000 1.00 91.44 123 PRO A N 1
ATOM 1017 C CA . PRO A 1 123 ? 5.544 -7.171 11.802 1.00 91.44 123 PRO A CA 1
ATOM 1018 C C . PRO A 1 123 ? 6.644 -6.513 10.963 1.00 91.44 123 PRO A C 1
ATOM 1020 O O . PRO A 1 123 ? 6.979 -6.957 9.858 1.00 91.44 123 PRO A O 1
ATOM 1023 N N . GLU A 1 124 ? 7.299 -5.512 11.547 1.00 87.38 124 GLU A N 1
ATOM 1024 C CA . GLU A 1 124 ? 8.602 -5.038 11.069 1.00 87.38 124 GLU A CA 1
ATOM 1025 C C . GLU A 1 124 ? 9.731 -6.034 11.409 1.00 87.38 124 GLU A C 1
ATOM 1027 O O . GLU A 1 124 ? 9.544 -6.969 12.176 1.00 87.38 124 GLU A O 1
ATOM 1032 N N . ALA A 1 125 ? 10.919 -5.876 10.808 1.00 83.81 125 ALA A N 1
ATOM 1033 C CA . ALA A 1 125 ? 12.002 -6.880 10.884 1.00 83.81 125 ALA A CA 1
ATOM 1034 C C . ALA A 1 125 ? 12.518 -7.138 12.292 1.00 83.81 125 ALA A C 1
ATOM 1036 O O . ALA A 1 125 ? 12.888 -8.255 12.631 1.00 83.81 125 ALA A O 1
ATOM 1037 N N . TYR A 1 126 ? 12.620 -6.055 13.052 1.00 83.94 126 TYR A N 1
ATOM 1038 C CA . TYR A 1 126 ? 13.199 -6.033 14.386 1.00 83.94 126 TYR A CA 1
ATOM 1039 C C . TYR A 1 126 ? 12.154 -6.318 15.463 1.00 83.94 126 TYR A C 1
ATOM 1041 O O . TYR A 1 126 ? 12.479 -6.293 16.648 1.00 83.94 126 TYR A O 1
ATOM 1049 N N . VAL A 1 127 ? 10.899 -6.539 15.068 1.00 87.06 127 VAL A N 1
ATOM 1050 C CA . VAL A 1 127 ? 9.800 -6.755 15.994 1.00 87.06 127 VAL A CA 1
ATOM 1051 C C . VAL A 1 127 ? 9.454 -8.244 16.008 1.00 87.06 127 VAL A C 1
ATOM 1053 O O . VAL A 1 127 ? 9.337 -8.838 14.934 1.00 87.06 127 VAL A O 1
ATOM 1056 N N . PRO A 1 128 ? 9.278 -8.864 17.192 1.00 88.81 128 PRO A N 1
ATOM 1057 C CA . PRO A 1 128 ? 8.803 -10.239 17.282 1.00 88.81 128 PRO A CA 1
ATOM 1058 C C . PRO A 1 128 ? 7.536 -10.450 16.451 1.00 88.81 128 PRO A C 1
ATOM 1060 O O . PRO A 1 128 ? 6.633 -9.613 16.467 1.00 88.81 128 PRO A O 1
ATOM 1063 N N . HIS A 1 129 ? 7.455 -11.577 15.741 1.00 85.69 129 HIS A N 1
ATOM 1064 C CA . HIS A 1 129 ? 6.323 -11.881 14.859 1.00 85.69 129 HIS A CA 1
ATOM 1065 C C . HIS A 1 129 ? 4.971 -11.945 15.579 1.00 85.69 129 HIS A C 1
ATOM 1067 O O . HIS A 1 129 ? 3.937 -11.927 14.929 1.00 85.69 129 HIS A O 1
ATOM 1073 N N . ASP A 1 130 ? 4.960 -12.024 16.904 1.00 87.94 130 ASP A N 1
ATOM 1074 C CA . ASP A 1 130 ? 3.774 -12.154 17.735 1.00 87.94 130 ASP A CA 1
ATOM 1075 C C . ASP A 1 130 ? 3.562 -10.945 18.665 1.00 87.94 130 ASP A C 1
ATOM 1077 O O . ASP A 1 130 ? 2.774 -11.036 19.609 1.00 87.94 130 ASP A O 1
ATOM 1081 N N . PHE A 1 131 ? 4.220 -9.800 18.426 1.00 88.69 131 PHE A N 1
ATOM 1082 C CA . PHE A 1 131 ? 4.172 -8.647 19.343 1.00 88.69 131 PHE A CA 1
ATOM 1083 C C . PHE A 1 131 ? 2.756 -8.111 19.609 1.00 88.69 131 PHE A C 1
ATOM 1085 O O . PHE A 1 131 ? 2.518 -7.522 20.656 1.00 88.69 131 PHE A O 1
ATOM 1092 N N . TRP A 1 132 ? 1.815 -8.311 18.682 1.00 87.25 132 TRP A N 1
ATOM 1093 C CA . TRP A 1 132 ? 0.411 -7.907 18.831 1.00 87.25 132 TRP A CA 1
ATOM 1094 C C . TRP A 1 132 ? -0.501 -9.040 19.302 1.00 87.25 132 TRP A C 1
ATOM 1096 O O . TRP A 1 132 ? -1.653 -8.760 19.616 1.00 87.25 132 TRP A O 1
ATOM 1106 N N . ILE A 1 133 ? -0.018 -10.290 19.309 1.00 91.81 133 ILE A N 1
ATOM 1107 C CA . ILE A 1 133 ? -0.829 -11.481 19.584 1.00 91.81 133 ILE A CA 1
ATOM 1108 C C . ILE A 1 133 ? -1.048 -11.615 21.088 1.00 91.81 133 ILE A C 1
ATOM 1110 O O . ILE A 1 133 ? -0.089 -11.794 21.838 1.00 91.81 133 ILE A O 1
ATOM 1114 N N . THR A 1 134 ? -2.290 -11.562 21.552 1.00 91.31 134 THR A N 1
ATOM 1115 C CA . THR A 1 134 ? -2.622 -11.757 22.972 1.00 91.31 134 THR A CA 1
ATOM 1116 C C . THR A 1 134 ? -3.740 -12.787 23.143 1.00 91.31 134 THR A C 1
ATOM 1118 O O . THR A 1 134 ? -4.372 -13.186 22.167 1.00 91.31 134 THR A O 1
ATOM 1121 N N . GLU A 1 135 ? -3.976 -13.245 24.378 1.00 87.06 135 GLU A N 1
ATOM 1122 C CA . GLU A 1 135 ? -5.131 -14.100 24.703 1.00 87.06 135 GLU A CA 1
ATOM 1123 C C . GLU A 1 135 ? -6.467 -13.394 24.391 1.00 87.06 135 GLU A C 1
ATOM 1125 O O . GLU A 1 135 ? -7.421 -14.028 23.944 1.00 87.06 135 GLU A O 1
ATOM 1130 N N . HIS A 1 136 ? -6.490 -12.067 24.543 1.00 89.88 136 HIS A N 1
ATOM 1131 C CA . HIS A 1 136 ? -7.615 -11.168 24.293 1.00 89.88 136 HIS A CA 1
ATOM 1132 C C . HIS A 1 136 ? -7.292 -10.252 23.103 1.00 89.88 136 HIS A C 1
ATOM 1134 O O . HIS A 1 136 ? -6.730 -9.163 23.253 1.00 89.88 136 HIS A O 1
ATOM 1140 N N . GLN A 1 137 ? -7.555 -10.736 21.888 1.00 93.50 137 GLN A N 1
ATOM 1141 C CA . GLN A 1 137 ? -7.088 -10.096 20.659 1.00 93.50 137 GLN A CA 1
ATOM 1142 C C . GLN A 1 137 ? -8.114 -9.132 20.052 1.00 93.50 137 GLN A C 1
ATOM 1144 O O . GLN A 1 137 ? -9.162 -9.549 19.556 1.00 93.50 137 GLN A O 1
ATOM 1149 N N . ALA A 1 138 ? -7.742 -7.857 19.945 1.00 96.31 138 ALA A N 1
ATOM 1150 C CA . ALA A 1 138 ? -8.438 -6.871 19.125 1.00 96.31 138 ALA A CA 1
ATOM 1151 C C . ALA A 1 138 ? -7.776 -6.719 17.738 1.00 96.31 138 ALA A C 1
ATOM 1153 O O . A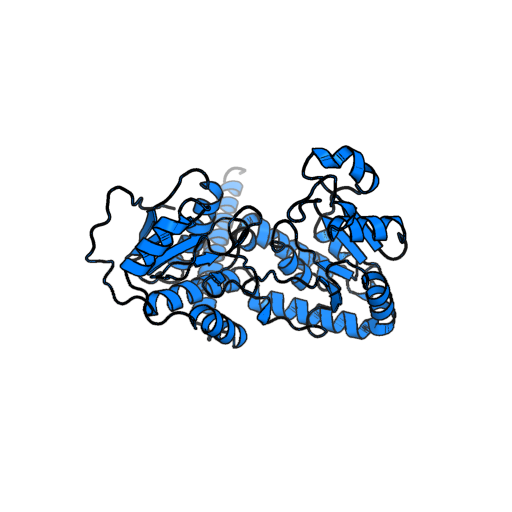LA A 1 138 ? -6.566 -6.936 17.599 1.00 96.31 138 ALA A O 1
ATOM 1154 N N . PRO A 1 139 ? -8.533 -6.316 16.701 1.00 97.44 139 PRO A N 1
ATOM 1155 C CA . PRO A 1 139 ? -7.964 -5.955 15.409 1.00 97.44 139 PRO A CA 1
ATOM 1156 C C . PRO A 1 139 ? -6.934 -4.822 15.510 1.00 97.44 139 PRO A C 1
ATOM 1158 O O . PRO A 1 139 ? -7.234 -3.742 16.033 1.00 97.44 139 PRO A O 1
ATOM 1161 N N . LEU A 1 140 ? -5.744 -5.053 14.945 1.00 97.62 140 LEU A N 1
ATOM 1162 C CA . LEU A 1 140 ? -4.706 -4.036 14.764 1.00 97.62 140 LEU A CA 1
ATOM 1163 C C . LEU A 1 140 ? -4.744 -3.517 13.323 1.00 97.62 140 LEU A C 1
ATOM 1165 O O . LEU A 1 140 ? -4.510 -4.269 12.378 1.00 97.62 140 LEU A O 1
ATOM 1169 N N . LEU A 1 141 ? -5.033 -2.230 13.140 1.00 98.25 141 LEU A N 1
ATOM 1170 C CA . LEU A 1 141 ? -5.032 -1.601 11.821 1.00 98.25 141 LEU A CA 1
ATOM 1171 C C . LEU A 1 141 ? -3.591 -1.313 11.375 1.00 98.25 141 LEU A C 1
ATOM 1173 O O . LEU A 1 141 ? -2.809 -0.759 12.145 1.00 98.25 141 LEU A O 1
ATOM 1177 N N . ALA A 1 142 ? -3.239 -1.637 10.133 1.00 96.88 142 ALA A N 1
ATOM 1178 C CA . ALA A 1 142 ? -1.941 -1.288 9.546 1.00 96.88 142 ALA A CA 1
ATOM 1179 C C . ALA A 1 142 ? -2.049 -1.128 8.026 1.00 96.88 142 ALA A C 1
ATOM 1181 O O . ALA A 1 142 ? -2.927 -1.714 7.399 1.00 96.88 142 ALA A O 1
ATOM 1182 N N . TRP A 1 143 ? -1.155 -0.364 7.398 1.00 95.25 143 TRP A N 1
ATOM 1183 C CA . TRP A 1 143 ? -1.175 -0.200 5.934 1.00 95.25 143 TRP A CA 1
ATOM 1184 C C . TRP A 1 143 ? -0.414 -1.273 5.148 1.00 95.25 143 TRP A C 1
ATOM 1186 O O . TRP A 1 143 ? -0.647 -1.431 3.949 1.00 95.25 143 TRP A O 1
ATOM 1196 N N . ALA A 1 144 ? 0.447 -2.046 5.813 1.00 96.00 144 ALA A N 1
ATOM 1197 C CA . ALA A 1 144 ? 0.967 -3.305 5.291 1.00 96.00 144 ALA A CA 1
ATOM 1198 C C . ALA A 1 144 ? 1.044 -4.369 6.375 1.00 96.00 144 ALA A C 1
ATOM 1200 O O . ALA A 1 144 ? 1.274 -4.071 7.549 1.00 96.00 144 ALA A O 1
ATOM 1201 N N . LYS A 1 145 ? 0.927 -5.622 5.939 1.00 95.56 145 LYS A N 1
ATOM 1202 C CA . LYS A 1 145 ? 1.156 -6.795 6.776 1.00 95.56 145 LYS A CA 1
ATOM 1203 C C . LYS A 1 145 ? 1.937 -7.872 6.043 1.00 95.56 145 LYS A C 1
ATOM 1205 O O . LYS A 1 145 ? 1.941 -7.899 4.810 1.00 95.56 145 LYS A O 1
ATOM 1210 N N . LYS A 1 146 ? 2.549 -8.772 6.806 1.00 93.44 146 LYS A N 1
ATOM 1211 C CA . LYS A 1 146 ? 2.927 -10.097 6.307 1.00 93.44 146 LYS A CA 1
ATOM 1212 C C . LYS A 1 146 ? 1.671 -10.956 6.137 1.00 93.44 146 LYS A C 1
ATOM 1214 O O . LYS A 1 146 ? 0.709 -10.814 6.892 1.00 93.44 146 LYS A O 1
ATOM 1219 N N . GLY A 1 147 ? 1.648 -11.801 5.110 1.00 89.31 147 GLY A N 1
ATOM 1220 C CA . GLY A 1 147 ? 0.468 -12.580 4.722 1.00 89.31 147 GLY A CA 1
ATOM 1221 C C . GLY A 1 147 ? -0.034 -13.540 5.805 1.00 89.31 147 GLY A C 1
ATOM 1222 O O . GLY A 1 147 ? -1.213 -13.876 5.818 1.00 89.31 147 GLY A O 1
ATOM 1223 N N . ASP A 1 148 ? 0.836 -13.926 6.735 1.00 87.75 148 ASP A N 1
ATOM 1224 C CA . ASP A 1 148 ? 0.573 -14.808 7.871 1.00 87.75 148 ASP A CA 1
ATOM 1225 C C . ASP A 1 148 ? 0.225 -14.062 9.173 1.00 87.75 148 ASP A C 1
ATOM 1227 O O . ASP A 1 148 ? 0.187 -14.680 10.232 1.00 87.75 148 ASP A O 1
ATOM 1231 N N . ALA A 1 149 ? -0.053 -12.753 9.118 1.00 92.88 149 ALA A N 1
ATOM 1232 C CA . ALA A 1 149 ? -0.510 -11.959 10.258 1.00 92.88 149 ALA A CA 1
ATOM 1233 C C . ALA A 1 149 ? -2.056 -11.852 10.273 1.00 92.88 149 ALA A C 1
ATOM 1235 O O . ALA A 1 149 ? -2.612 -10.867 9.769 1.00 92.88 149 ALA A O 1
ATOM 1236 N N . PRO A 1 150 ? -2.796 -12.839 10.831 1.00 90.12 150 PRO A N 1
ATOM 1237 C CA . PRO A 1 150 ? -4.251 -12.928 10.679 1.00 90.12 150 PRO A CA 1
ATOM 1238 C C . PRO A 1 150 ? -5.001 -11.805 11.400 1.00 90.12 150 PRO A C 1
ATOM 1240 O O . PRO A 1 150 ? -6.052 -11.387 10.936 1.00 90.12 150 PRO A O 1
ATOM 1243 N N . PHE A 1 151 ? -4.456 -11.284 12.502 1.00 95.06 151 PHE A N 1
ATOM 1244 C CA . PHE A 1 151 ? -5.125 -10.278 13.337 1.00 95.06 151 PHE A CA 1
ATOM 1245 C C . PHE A 1 151 ? -4.858 -8.825 12.914 1.00 95.06 151 PHE A C 1
ATOM 1247 O O . PHE A 1 151 ? -5.229 -7.883 13.619 1.00 95.06 151 PHE A O 1
ATOM 1254 N N . VAL A 1 152 ? -4.203 -8.636 11.768 1.00 96.88 152 VAL A N 1
ATOM 1255 C CA . VAL A 1 152 ? -3.925 -7.315 11.206 1.00 96.88 152 VAL A CA 1
ATOM 1256 C C . VAL A 1 152 ? -4.936 -7.008 10.109 1.00 96.88 152 VAL A C 1
ATOM 1258 O O . VAL A 1 152 ? -5.025 -7.734 9.115 1.00 96.88 152 VAL A O 1
ATOM 1261 N N . VAL A 1 153 ? -5.662 -5.905 10.260 1.00 98.25 153 VAL A N 1
ATOM 1262 C CA . VAL A 1 153 ? -6.636 -5.418 9.274 1.00 98.25 153 VAL A CA 1
ATOM 1263 C C . VAL A 1 153 ? -5.985 -4.333 8.426 1.00 98.25 153 VAL A C 1
ATOM 1265 O O . VAL A 1 153 ? -5.432 -3.362 8.951 1.00 98.25 153 VAL A O 1
ATOM 1268 N N . LEU A 1 154 ? -6.044 -4.491 7.104 1.00 97.94 154 LEU A N 1
ATOM 1269 C CA . LEU A 1 154 ? -5.359 -3.583 6.193 1.00 97.94 154 LEU A CA 1
ATOM 1270 C C . LEU A 1 154 ? -6.155 -2.292 5.976 1.00 97.94 154 LEU A C 1
ATOM 1272 O O . LEU A 1 154 ? -7.324 -2.320 5.591 1.00 97.94 154 LEU A O 1
ATOM 1276 N N . ILE A 1 155 ? -5.488 -1.152 6.152 1.00 97.88 155 ILE A N 1
ATOM 1277 C CA . ILE A 1 155 ? -5.989 0.191 5.825 1.00 97.88 155 ILE A CA 1
ATOM 1278 C C . ILE A 1 155 ? -5.122 0.849 4.741 1.00 97.88 155 ILE A C 1
ATOM 1280 O O . ILE A 1 155 ? -4.032 0.366 4.440 1.00 97.88 155 ILE A O 1
ATOM 1284 N N . PRO A 1 156 ? -5.561 1.955 4.121 1.00 96.31 156 PRO A N 1
ATOM 1285 C CA . PRO A 1 156 ? -4.707 2.694 3.205 1.00 96.31 156 PRO A CA 1
ATOM 1286 C C . PRO A 1 156 ? -3.568 3.419 3.926 1.00 96.31 156 PRO A C 1
ATOM 1288 O O . PRO A 1 156 ? -3.715 3.856 5.069 1.00 96.31 156 PRO A O 1
ATOM 1291 N N . ASP A 1 157 ? -2.446 3.589 3.232 1.00 93.69 157 ASP A N 1
ATOM 1292 C CA . ASP A 1 157 ? -1.278 4.289 3.752 1.00 93.69 157 ASP A CA 1
ATOM 1293 C C . ASP A 1 157 ? -1.482 5.813 3.822 1.00 93.69 157 ASP A C 1
ATOM 1295 O O . ASP A 1 157 ? -2.244 6.423 3.066 1.00 93.69 157 ASP A O 1
ATOM 1299 N N . ILE A 1 158 ? -0.739 6.464 4.714 1.00 91.25 158 ILE A N 1
ATOM 1300 C CA . ILE A 1 158 ? -0.783 7.924 4.863 1.00 91.25 158 ILE A CA 1
ATOM 1301 C C . ILE A 1 158 ? -0.132 8.679 3.693 1.00 91.25 158 ILE A C 1
ATOM 1303 O O . ILE A 1 158 ? -0.373 9.874 3.545 1.00 91.25 158 ILE A O 1
ATOM 1307 N N . LEU A 1 159 ? 0.705 8.045 2.858 1.00 89.00 159 LEU A N 1
ATOM 1308 C CA . LEU A 1 159 ? 1.418 8.735 1.775 1.00 89.00 159 LEU A CA 1
ATOM 1309 C C . LEU A 1 159 ? 0.503 8.988 0.573 1.00 89.00 159 LEU A C 1
ATOM 1311 O O . LEU A 1 159 ? 0.551 10.076 -0.006 1.00 89.00 159 LEU A O 1
ATOM 1315 N N . THR A 1 160 ? -0.374 8.038 0.243 1.00 85.44 160 THR A N 1
ATOM 1316 C CA . THR A 1 160 ? -1.414 8.187 -0.790 1.00 85.44 160 THR A CA 1
ATOM 1317 C C . THR A 1 160 ? -2.520 9.175 -0.406 1.00 85.44 160 THR A C 1
ATOM 1319 O O . THR A 1 160 ? -3.329 9.558 -1.248 1.00 85.44 160 THR A O 1
ATOM 1322 N N . THR A 1 161 ? -2.543 9.656 0.837 1.00 75.19 161 THR A N 1
ATOM 1323 C CA . THR A 1 161 ? -3.528 10.638 1.321 1.00 75.19 161 THR A CA 1
ATOM 1324 C C . THR A 1 161 ? -2.931 12.014 1.618 1.00 75.19 161 THR A C 1
ATOM 1326 O O . THR A 1 161 ? -3.646 12.924 2.048 1.00 75.19 161 THR A O 1
ATOM 1329 N N . ARG A 1 162 ? -1.642 12.229 1.306 1.00 79.25 162 ARG A N 1
ATOM 1330 C CA . ARG A 1 162 ? -1.010 13.560 1.309 1.00 79.25 162 ARG A CA 1
ATOM 1331 C C . ARG A 1 162 ? -1.562 14.383 0.137 1.00 79.25 162 ARG A C 1
ATOM 1333 O O . ARG A 1 162 ? -0.982 14.397 -0.950 1.00 79.25 162 ARG A O 1
ATOM 1340 N N . GLU A 1 163 ? -2.696 15.054 0.378 1.00 61.38 163 GLU A N 1
ATOM 1341 C CA . GLU A 1 163 ? -3.572 15.689 -0.630 1.00 61.38 163 GLU A CA 1
ATOM 1342 C C . GLU A 1 163 ? -2.799 16.435 -1.736 1.00 61.38 163 GLU A C 1
ATOM 1344 O O . GLU A 1 163 ? -2.936 16.125 -2.918 1.00 61.38 163 GLU A O 1
ATOM 1349 N N . ALA A 1 164 ? -1.927 17.385 -1.388 1.00 64.19 164 ALA A N 1
ATOM 1350 C CA . ALA A 1 164 ? -1.279 18.224 -2.399 1.00 64.19 164 ALA A CA 1
ATOM 1351 C C . ALA A 1 164 ? -0.290 17.459 -3.297 1.00 64.19 164 ALA A C 1
ATOM 1353 O O . ALA A 1 164 ? -0.183 17.757 -4.488 1.00 64.19 164 ALA A O 1
ATOM 1354 N N . SER A 1 165 ? 0.445 16.487 -2.749 1.00 76.75 165 SER A N 1
ATOM 1355 C CA . SER A 1 165 ? 1.444 15.744 -3.519 1.00 76.75 165 SER A CA 1
ATOM 1356 C C . SER A 1 165 ? 0.797 14.673 -4.383 1.00 76.75 165 SER A C 1
ATOM 1358 O O . SER A 1 165 ? 1.123 14.575 -5.562 1.00 76.75 165 SER A O 1
ATOM 1360 N N . TRP A 1 166 ? -0.148 13.905 -3.834 1.00 85.69 166 TRP A N 1
ATOM 1361 C CA . TRP A 1 166 ? -0.712 12.769 -4.558 1.00 85.69 166 TRP A CA 1
ATOM 1362 C C . TRP A 1 166 ? -1.659 13.191 -5.686 1.00 85.69 166 TRP A C 1
ATOM 1364 O O . TRP A 1 166 ? -1.556 12.667 -6.793 1.00 85.69 166 TRP A O 1
ATOM 1374 N N . HIS A 1 167 ? -2.511 14.201 -5.470 1.00 85.69 167 HIS A N 1
ATOM 1375 C CA . HIS A 1 167 ? -3.376 14.720 -6.537 1.00 85.69 167 HIS A CA 1
ATOM 1376 C C . HIS A 1 167 ? -2.558 15.287 -7.706 1.00 85.69 167 HIS A C 1
ATOM 1378 O O . HIS A 1 167 ? -2.847 15.000 -8.870 1.00 85.69 167 HIS A O 1
ATOM 1384 N N . LYS A 1 168 ? -1.494 16.043 -7.400 1.00 89.88 168 LYS A N 1
ATOM 1385 C CA . LYS A 1 168 ? -0.574 16.590 -8.407 1.00 89.88 168 LYS A CA 1
ATOM 1386 C C . LYS A 1 168 ? 0.170 15.486 -9.160 1.00 89.88 168 LYS A C 1
ATOM 1388 O O . LYS A 1 168 ? 0.397 15.613 -10.365 1.00 89.88 168 LYS A O 1
ATOM 1393 N N . GLU A 1 169 ? 0.540 14.410 -8.470 1.00 92.25 169 GLU A N 1
ATOM 1394 C CA . GLU A 1 169 ? 1.176 13.247 -9.089 1.00 92.25 169 GLU A CA 1
ATOM 1395 C C . GLU A 1 169 ? 0.212 12.540 -10.052 1.00 92.25 169 GLU A C 1
ATOM 1397 O O . GLU A 1 169 ? 0.553 12.345 -11.216 1.00 92.25 169 GLU A O 1
ATOM 1402 N N . ILE A 1 170 ? -1.029 12.267 -9.629 1.00 94.31 170 ILE A N 1
ATOM 1403 C CA . ILE A 1 170 ? -2.087 11.690 -10.479 1.00 94.31 170 ILE A CA 1
ATOM 1404 C C . ILE A 1 170 ? -2.324 12.541 -11.733 1.00 94.31 170 ILE A C 1
ATOM 1406 O O . ILE A 1 170 ? -2.392 12.008 -12.845 1.00 94.31 170 ILE A O 1
ATOM 1410 N N . GLU A 1 171 ? -2.441 13.863 -11.584 1.00 94.19 171 GLU A N 1
ATOM 1411 C CA . GLU A 1 171 ? -2.600 14.777 -12.719 1.00 94.19 171 GLU A CA 1
ATOM 1412 C C . GLU A 1 171 ? -1.400 14.685 -13.673 1.00 94.19 171 GLU A C 1
ATOM 1414 O O . GLU A 1 171 ? -1.564 14.566 -14.892 1.00 94.19 171 GLU A O 1
ATOM 1419 N N . GLY A 1 172 ? -0.186 14.670 -13.116 1.00 96.44 172 GLY A N 1
ATOM 1420 C CA . GLY A 1 172 ? 1.058 14.507 -13.858 1.00 96.44 172 GLY A CA 1
ATOM 1421 C C . GLY A 1 172 ? 1.121 13.201 -14.650 1.00 96.44 172 GLY A C 1
ATOM 1422 O O . GLY A 1 172 ? 1.456 13.232 -15.838 1.00 96.44 172 GLY A O 1
ATOM 1423 N N . ILE A 1 173 ? 0.754 12.085 -14.019 1.00 97.69 173 ILE A N 1
ATOM 1424 C CA . ILE A 1 173 ? 0.674 10.751 -14.625 1.00 97.69 173 ILE A CA 1
ATOM 1425 C C . ILE A 1 173 ? -0.341 10.756 -15.766 1.00 97.69 173 ILE A C 1
ATOM 1427 O O . ILE A 1 173 ? -0.016 10.359 -16.881 1.00 97.69 173 ILE A O 1
ATOM 1431 N N . ASN A 1 174 ? -1.553 11.262 -15.529 1.00 97.38 174 ASN A N 1
ATOM 1432 C CA . ASN A 1 174 ? -2.614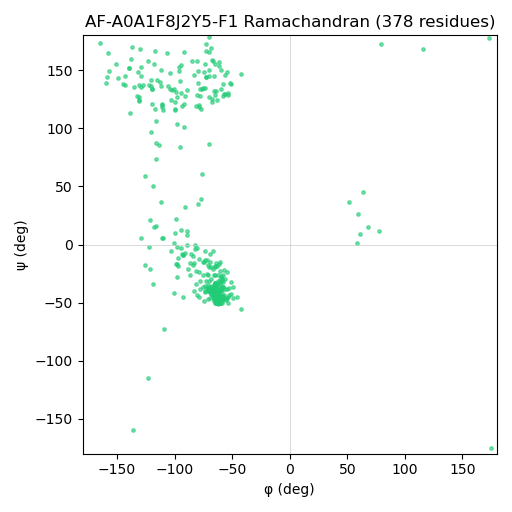 11.302 -16.536 1.00 97.38 174 ASN A CA 1
ATOM 1433 C C . ASN A 1 174 ? -2.239 12.171 -17.741 1.00 97.38 174 ASN A C 1
ATOM 1435 O O . ASN A 1 174 ? -2.485 11.783 -18.885 1.00 97.38 174 ASN A O 1
ATOM 1439 N N . LYS A 1 175 ? -1.611 13.329 -17.506 1.00 97.56 175 LYS A N 1
ATOM 1440 C CA . LYS A 1 175 ? -1.111 14.191 -18.581 1.00 97.56 175 LYS A CA 1
ATOM 1441 C C . LYS A 1 175 ? -0.037 13.479 -19.400 1.00 97.56 175 LYS A C 1
ATOM 1443 O O . LYS A 1 175 ? -0.110 13.492 -20.626 1.00 97.56 175 LYS A O 1
ATOM 1448 N N . LYS A 1 176 ? 0.935 12.846 -18.737 1.00 97.75 176 LYS A N 1
ATOM 1449 C CA . LYS A 1 176 ? 2.029 12.120 -19.396 1.00 97.75 176 LYS A CA 1
ATOM 1450 C C . LYS A 1 176 ? 1.519 10.902 -20.175 1.00 97.75 176 LYS A C 1
ATOM 1452 O O . LYS A 1 176 ? 1.906 10.733 -21.325 1.00 97.75 176 LYS A O 1
ATOM 1457 N N . TYR A 1 177 ? 0.592 10.127 -19.611 1.00 97.56 177 TYR A N 1
ATOM 1458 C CA . TYR A 1 177 ? -0.056 8.991 -20.275 1.00 97.56 177 TYR A CA 1
ATOM 1459 C C . TYR A 1 177 ? -0.677 9.388 -21.626 1.00 97.56 177 TYR A C 1
ATOM 1461 O O . TYR A 1 177 ? -0.452 8.711 -22.626 1.00 97.56 177 TYR A O 1
ATOM 1469 N N . ARG A 1 178 ? -1.386 10.528 -21.685 1.00 97.00 178 ARG A N 1
ATOM 1470 C CA . ARG A 1 178 ? -2.039 11.020 -22.917 1.00 97.00 178 ARG A CA 1
ATOM 1471 C C . ARG A 1 178 ? -1.056 11.397 -24.029 1.00 97.00 178 ARG A C 1
ATOM 1473 O O . ARG A 1 178 ? -1.394 11.265 -25.200 1.00 97.00 178 ARG A O 1
ATOM 1480 N N . VAL A 1 179 ? 0.132 11.895 -23.682 1.00 97.25 179 VAL A N 1
ATOM 1481 C CA . VAL A 1 179 ? 1.125 12.373 -24.668 1.00 97.25 179 VAL A CA 1
ATOM 1482 C C . VAL A 1 179 ? 2.192 11.328 -25.014 1.00 97.25 179 VAL A C 1
ATOM 1484 O O . VAL A 1 179 ? 2.813 11.428 -26.075 1.00 97.25 179 VAL A O 1
ATOM 1487 N N . THR A 1 180 ? 2.360 10.302 -24.172 1.00 96.69 180 THR A N 1
ATOM 1488 C CA . THR A 1 180 ? 3.260 9.159 -24.386 1.00 96.69 180 THR A CA 1
ATOM 1489 C C . THR A 1 180 ? 2.449 7.853 -24.507 1.00 96.69 180 THR A C 1
ATOM 1491 O O . THR A 1 180 ? 2.432 7.031 -23.579 1.00 96.69 180 THR A O 1
ATOM 1494 N N . PRO A 1 181 ? 1.756 7.634 -25.645 1.00 96.06 181 PRO A N 1
ATOM 1495 C CA . PRO A 1 181 ? 1.053 6.381 -25.907 1.00 96.06 181 PRO A CA 1
ATOM 1496 C C . PRO A 1 181 ? 2.030 5.203 -25.941 1.00 96.06 181 PRO A C 1
ATOM 1498 O O . PRO A 1 181 ? 3.211 5.374 -26.241 1.00 96.06 181 PRO A O 1
ATOM 1501 N N . TRP A 1 182 ? 1.524 3.995 -25.691 1.00 98.25 182 TRP A N 1
ATOM 1502 C CA . TRP A 1 182 ? 2.316 2.763 -25.574 1.00 98.25 182 TRP A CA 1
ATOM 1503 C C . TRP A 1 182 ? 3.364 2.559 -26.670 1.00 98.25 182 TRP A C 1
ATOM 1505 O O . TRP A 1 182 ? 4.520 2.285 -26.366 1.00 98.25 182 TRP A O 1
ATOM 1515 N N . LYS A 1 183 ? 2.997 2.781 -27.938 1.00 97.88 183 LYS A N 1
ATOM 1516 C CA . LYS A 1 183 ? 3.905 2.628 -29.089 1.00 97.88 183 LYS A CA 1
ATOM 1517 C C . LYS A 1 183 ? 5.108 3.585 -29.077 1.00 97.88 183 LYS A C 1
ATOM 1519 O O . LYS A 1 183 ? 6.067 3.339 -29.792 1.00 97.88 183 LYS A O 1
ATOM 1524 N N . LYS A 1 184 ? 5.056 4.682 -28.309 1.00 98.00 184 LYS A N 1
ATOM 1525 C CA . LYS A 1 184 ? 6.170 5.635 -28.140 1.00 98.00 184 LYS A CA 1
ATOM 1526 C C . LYS A 1 184 ? 7.043 5.331 -26.918 1.00 98.00 184 LYS A C 1
ATOM 1528 O O . LYS A 1 184 ? 8.062 5.993 -26.737 1.00 98.00 184 LYS A O 1
ATOM 1533 N N . ARG A 1 185 ? 6.638 4.391 -26.059 1.00 98.50 185 ARG A N 1
ATOM 1534 C CA . ARG A 1 185 ? 7.402 4.005 -24.867 1.00 98.50 185 ARG A CA 1
ATOM 1535 C C . ARG A 1 185 ? 8.532 3.058 -25.255 1.00 98.50 185 ARG A C 1
ATOM 1537 O O . ARG A 1 185 ? 8.399 2.279 -26.192 1.00 98.50 185 ARG A O 1
ATOM 1544 N N . LYS A 1 186 ? 9.634 3.115 -24.512 1.00 98.44 186 LYS A N 1
ATOM 1545 C CA . LYS A 1 186 ? 10.811 2.265 -24.717 1.00 98.44 186 LYS A CA 1
ATOM 1546 C C . LYS A 1 186 ? 10.531 0.831 -24.258 1.00 98.44 186 LYS A C 1
ATOM 1548 O O . LYS A 1 186 ? 10.039 0.633 -23.145 1.00 98.44 186 LYS A O 1
ATOM 1553 N N . ASP A 1 187 ? 10.924 -0.150 -25.071 1.00 97.25 187 ASP A N 1
ATOM 1554 C CA . ASP A 1 187 ? 10.810 -1.598 -24.806 1.00 97.25 187 ASP A CA 1
ATOM 1555 C C . ASP A 1 187 ? 11.880 -2.078 -23.810 1.00 97.25 187 ASP A C 1
ATOM 1557 O O . ASP A 1 187 ? 12.766 -2.881 -24.125 1.00 97.25 187 ASP A O 1
ATOM 1561 N N . MET A 1 188 ? 11.848 -1.513 -22.608 1.00 97.31 188 MET A N 1
ATOM 1562 C CA . MET A 1 188 ? 12.884 -1.653 -21.594 1.00 97.31 188 MET A CA 1
ATOM 1563 C C . MET A 1 188 ? 12.266 -1.567 -20.201 1.00 97.31 188 MET A C 1
ATOM 1565 O O . MET A 1 188 ? 11.336 -0.789 -19.974 1.00 97.31 188 MET A O 1
ATOM 1569 N N . ALA A 1 189 ? 12.800 -2.361 -19.272 1.00 98.69 189 ALA A N 1
ATOM 1570 C CA . ALA A 1 189 ? 12.454 -2.240 -17.866 1.00 98.69 189 ALA A CA 1
ATOM 1571 C C . ALA A 1 189 ? 13.144 -1.026 -17.251 1.00 98.69 189 ALA A C 1
ATOM 1573 O O . ALA A 1 189 ? 14.336 -0.821 -17.471 1.00 98.69 189 ALA A O 1
ATOM 1574 N N . PHE A 1 190 ? 12.411 -0.229 -16.480 1.00 98.81 190 PHE A N 1
ATOM 1575 C CA . PHE A 1 190 ? 12.948 0.971 -15.850 1.00 98.81 190 PHE A CA 1
ATOM 1576 C C . PHE A 1 190 ? 12.597 1.034 -14.369 1.00 98.81 190 PHE A C 1
ATOM 1578 O O . PHE A 1 190 ? 11.428 0.939 -13.986 1.00 98.81 190 PHE A O 1
ATOM 1585 N N . TRP A 1 191 ? 13.618 1.207 -13.532 1.00 98.69 191 TRP A N 1
ATOM 1586 C CA . TRP A 1 191 ? 13.452 1.263 -12.084 1.00 98.69 191 TRP A CA 1
ATOM 1587 C C . TRP A 1 191 ? 14.429 2.248 -11.440 1.00 98.69 191 TRP A C 1
ATOM 1589 O O . TRP A 1 191 ? 15.606 2.309 -11.793 1.00 98.69 191 TRP A O 1
ATOM 1599 N N . ARG A 1 192 ? 13.937 3.021 -10.472 1.00 98.00 192 ARG A N 1
ATOM 1600 C CA . ARG A 1 192 ? 14.737 3.819 -9.541 1.00 98.00 192 ARG A CA 1
ATOM 1601 C C . ARG A 1 192 ? 14.186 3.628 -8.139 1.00 98.00 192 ARG A C 1
ATOM 1603 O O . ARG A 1 192 ? 12.974 3.717 -7.936 1.00 98.00 192 ARG A O 1
ATOM 1610 N N . GLY A 1 193 ? 15.069 3.426 -7.175 1.00 95.44 193 GLY A N 1
ATOM 1611 C CA . GLY A 1 193 ? 14.692 3.329 -5.771 1.00 95.44 193 GLY A CA 1
ATOM 1612 C C . GLY A 1 193 ? 15.890 3.458 -4.847 1.00 95.44 193 GLY A C 1
ATOM 1613 O O . GLY A 1 193 ? 17.031 3.525 -5.298 1.00 95.44 193 GLY A O 1
ATOM 1614 N N . ALA A 1 194 ? 15.621 3.522 -3.548 1.00 94.25 194 ALA A N 1
ATOM 1615 C CA . ALA A 1 194 ? 16.669 3.453 -2.540 1.00 94.25 194 ALA A CA 1
ATOM 1616 C C . ALA A 1 194 ? 17.011 1.991 -2.213 1.00 94.25 194 ALA A C 1
ATOM 1618 O O . ALA A 1 194 ? 16.155 1.122 -2.396 1.00 94.25 194 ALA A O 1
ATOM 1619 N N . SER A 1 195 ? 18.201 1.717 -1.680 1.00 92.75 195 SER A N 1
ATOM 1620 C CA . SER A 1 195 ? 18.602 0.378 -1.202 1.00 92.75 195 SER A CA 1
ATOM 1621 C C . SER A 1 195 ? 18.002 0.018 0.165 1.00 92.75 195 SER A C 1
ATOM 1623 O O . SER A 1 195 ? 18.661 -0.559 1.013 1.00 92.75 195 SER A O 1
ATOM 1625 N N . ASN A 1 196 ? 16.747 0.382 0.419 1.00 88.31 196 ASN A N 1
ATOM 1626 C CA . ASN A 1 196 ? 16.108 0.167 1.715 1.00 88.31 196 ASN A CA 1
ATOM 1627 C C . ASN A 1 196 ? 15.376 -1.179 1.815 1.00 88.31 196 ASN A C 1
ATOM 1629 O O . ASN A 1 196 ? 14.345 -1.237 2.479 1.00 88.31 196 ASN A O 1
ATOM 1633 N N . ASP A 1 197 ? 15.856 -2.233 1.145 1.00 89.00 197 ASP A N 1
ATOM 1634 C CA . ASP A 1 197 ? 15.369 -3.592 1.399 1.00 89.00 197 ASP A CA 1
ATOM 1635 C C . ASP A 1 197 ? 15.534 -3.938 2.885 1.00 89.00 197 ASP A C 1
ATOM 1637 O O . ASP A 1 197 ? 16.498 -3.540 3.547 1.00 89.00 197 ASP A O 1
ATOM 1641 N N . LYS A 1 198 ? 14.593 -4.716 3.414 1.00 82.12 198 LYS A N 1
ATOM 1642 C CA . LYS A 1 198 ? 14.586 -5.146 4.812 1.00 82.12 198 LYS A CA 1
ATOM 1643 C C . LYS A 1 198 ? 15.883 -5.870 5.204 1.00 82.12 198 LYS A C 1
ATOM 1645 O O . LYS A 1 198 ? 16.300 -6.831 4.549 1.00 82.12 198 LYS A O 1
ATOM 1650 N N . GLY A 1 199 ? 16.488 -5.444 6.317 1.00 74.88 199 GLY A N 1
ATOM 1651 C CA . GLY A 1 199 ? 17.645 -6.106 6.934 1.00 74.88 199 GLY A CA 1
ATOM 1652 C C . GLY A 1 199 ? 18.893 -6.107 6.053 1.00 74.88 199 GLY A C 1
ATOM 1653 O O . GLY A 1 199 ? 19.499 -7.159 5.879 1.00 74.88 199 GLY A O 1
ATOM 1654 N N . TYR A 1 200 ? 19.218 -4.974 5.437 1.00 78.88 200 TYR A N 1
ATOM 1655 C CA . TYR A 1 200 ? 20.421 -4.779 4.627 1.00 78.88 200 TYR A CA 1
ATOM 1656 C C . TYR A 1 200 ? 21.686 -4.823 5.507 1.00 78.88 200 TYR A C 1
ATOM 1658 O O . TYR A 1 200 ? 21.794 -4.042 6.449 1.00 78.88 200 TYR A O 1
ATOM 1666 N N . THR A 1 201 ? 22.634 -5.719 5.219 1.00 81.88 201 THR A N 1
ATOM 1667 C CA . THR A 1 201 ? 23.932 -5.821 5.917 1.00 81.88 201 THR A CA 1
ATOM 1668 C C . THR A 1 201 ? 25.080 -6.045 4.928 1.00 81.88 201 THR A C 1
ATOM 1670 O O . THR A 1 201 ? 24.847 -6.324 3.747 1.00 81.88 201 THR A O 1
ATOM 1673 N N . LEU A 1 202 ? 26.329 -5.951 5.398 1.00 84.19 202 LEU A N 1
ATOM 1674 C CA . LEU A 1 202 ? 27.518 -6.240 4.583 1.00 84.19 202 LEU A CA 1
ATOM 1675 C C . LEU A 1 202 ? 27.559 -7.700 4.104 1.00 84.19 202 LEU A C 1
ATOM 1677 O O . LEU A 1 202 ? 28.122 -7.992 3.053 1.00 84.19 202 LEU A O 1
ATOM 1681 N N . GLU A 1 203 ? 26.928 -8.609 4.840 1.00 87.50 203 GLU A N 1
ATOM 1682 C CA . GLU A 1 203 ? 26.913 -10.042 4.551 1.00 87.50 203 GLU A CA 1
ATOM 1683 C C . GLU A 1 203 ? 25.796 -10.434 3.578 1.00 87.50 203 GLU A C 1
ATOM 1685 O O . GLU A 1 203 ? 25.913 -11.446 2.892 1.00 87.50 203 GLU A O 1
ATOM 1690 N N . ASN A 1 204 ? 24.702 -9.663 3.514 1.00 90.19 204 ASN A N 1
ATOM 1691 C CA . ASN A 1 204 ? 23.503 -10.070 2.776 1.00 90.19 204 ASN A CA 1
ATOM 1692 C C . ASN A 1 204 ? 23.047 -9.102 1.677 1.00 90.19 204 ASN A C 1
ATOM 1694 O O . ASN A 1 204 ? 22.077 -9.411 0.988 1.00 90.19 204 ASN A O 1
ATOM 1698 N N . TYR A 1 205 ? 23.714 -7.959 1.481 1.00 90.62 205 TYR A N 1
ATOM 1699 C CA . TYR A 1 205 ? 23.301 -6.978 0.471 1.00 90.62 205 TYR A CA 1
ATOM 1700 C C . TYR A 1 205 ? 23.134 -7.594 -0.922 1.00 90.62 205 TYR A C 1
ATOM 1702 O O . TYR A 1 205 ? 22.212 -7.243 -1.656 1.00 90.62 205 TYR A O 1
ATOM 1710 N N . ALA A 1 206 ? 24.011 -8.540 -1.269 1.00 92.94 206 ALA A N 1
ATOM 1711 C CA . ALA A 1 206 ? 24.077 -9.134 -2.595 1.00 92.94 206 ALA A CA 1
ATOM 1712 C C . ALA A 1 206 ? 22.870 -10.028 -2.922 1.00 92.94 206 ALA A C 1
ATOM 1714 O O . ALA A 1 206 ? 22.638 -10.341 -4.085 1.00 92.94 206 ALA A O 1
ATOM 1715 N N . THR A 1 207 ? 22.083 -10.424 -1.916 1.00 93.44 207 THR A N 1
ATOM 1716 C CA . THR A 1 207 ? 20.858 -11.216 -2.101 1.00 93.44 207 THR A CA 1
ATOM 1717 C C . THR A 1 207 ? 19.600 -10.353 -2.105 1.00 93.44 207 THR A C 1
ATOM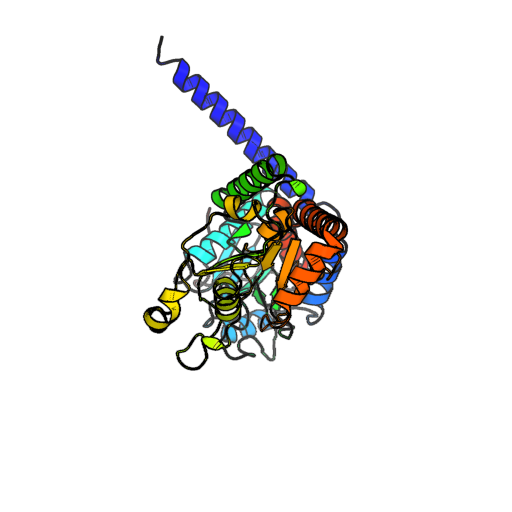 1719 O O . THR A 1 207 ? 18.494 -10.868 -2.283 1.00 93.44 207 THR A O 1
ATOM 1722 N N . LYS A 1 208 ? 19.732 -9.033 -1.907 1.00 94.69 208 LYS A N 1
ATOM 1723 C CA . LYS A 1 208 ? 18.579 -8.140 -1.811 1.00 94.69 208 LYS A CA 1
ATOM 1724 C C . LYS A 1 208 ? 17.973 -7.863 -3.189 1.00 94.69 208 LYS A C 1
ATOM 1726 O O . LYS A 1 208 ? 18.702 -7.505 -4.115 1.00 94.69 208 LYS A O 1
ATOM 1731 N N . PRO A 1 209 ? 16.643 -7.947 -3.336 1.00 95.88 209 PRO A N 1
ATOM 1732 C CA . PRO A 1 209 ? 15.963 -7.745 -4.613 1.00 95.88 209 PRO A CA 1
ATOM 1733 C C . PRO A 1 209 ? 16.344 -6.452 -5.346 1.00 95.88 209 PRO A C 1
ATOM 1735 O O . PRO A 1 209 ? 16.569 -6.472 -6.560 1.00 95.88 209 PRO A O 1
ATOM 1738 N N . ARG A 1 210 ? 16.467 -5.318 -4.636 1.00 96.31 210 ARG A N 1
ATOM 1739 C CA . ARG A 1 210 ? 16.842 -4.051 -5.290 1.00 96.31 210 ARG A CA 1
ATOM 1740 C C . ARG A 1 210 ? 18.317 -3.968 -5.668 1.00 96.31 210 ARG A C 1
ATOM 1742 O O . ARG A 1 210 ? 18.650 -3.264 -6.623 1.00 96.31 210 ARG A O 1
ATOM 1749 N N . TYR A 1 211 ? 19.192 -4.685 -4.964 1.00 96.75 211 TYR A N 1
ATOM 1750 C CA . TYR A 1 211 ? 20.567 -4.889 -5.417 1.00 96.75 211 TYR A CA 1
ATOM 1751 C C . TYR A 1 211 ? 20.574 -5.701 -6.713 1.00 96.75 211 TYR A C 1
ATOM 1753 O O . TYR A 1 211 ? 21.140 -5.253 -7.708 1.00 96.75 211 TYR A O 1
ATOM 1761 N N . LEU A 1 212 ? 19.864 -6.832 -6.732 1.00 97.81 212 LEU A N 1
ATOM 1762 C CA . LEU A 1 212 ? 19.826 -7.760 -7.864 1.00 97.81 212 LEU A CA 1
ATOM 1763 C C . LEU A 1 212 ? 19.306 -7.093 -9.144 1.00 97.81 212 LEU A C 1
ATOM 1765 O O . LEU A 1 212 ? 19.949 -7.189 -10.186 1.00 97.81 212 LEU A O 1
ATOM 1769 N N . ILE A 1 213 ? 18.206 -6.332 -9.086 1.00 98.25 213 ILE A N 1
ATOM 1770 C CA . ILE A 1 213 ? 17.725 -5.597 -10.270 1.00 98.25 213 ILE A CA 1
ATOM 1771 C C . ILE A 1 213 ? 18.706 -4.507 -10.729 1.00 98.25 213 ILE A C 1
ATOM 1773 O O . ILE A 1 213 ? 18.824 -4.252 -11.928 1.00 98.25 213 ILE A O 1
ATOM 1777 N N . SER A 1 214 ? 19.408 -3.858 -9.798 1.00 98.19 214 SER A N 1
ATOM 1778 C CA . SER A 1 214 ? 20.392 -2.822 -10.123 1.00 98.19 214 SER A CA 1
ATOM 1779 C C . SER A 1 214 ? 21.623 -3.432 -10.798 1.00 98.19 214 SER A C 1
ATOM 1781 O O . SER A 1 214 ? 22.109 -2.888 -11.790 1.00 98.19 214 SER A O 1
ATOM 1783 N N . LEU A 1 215 ? 22.077 -4.597 -10.324 1.00 98.31 215 LEU A N 1
ATOM 1784 C CA . LEU A 1 215 ? 23.140 -5.375 -10.954 1.00 98.31 215 LEU A CA 1
ATOM 1785 C C . LEU A 1 215 ? 22.730 -5.834 -12.361 1.00 98.31 215 LEU A C 1
ATOM 1787 O O . LEU A 1 215 ? 23.441 -5.545 -13.321 1.00 98.31 215 LEU A O 1
ATOM 1791 N N . LEU A 1 216 ? 21.532 -6.413 -12.514 1.00 98.44 216 LEU A N 1
ATOM 1792 C CA . LEU A 1 216 ? 20.976 -6.784 -13.822 1.00 98.44 216 LEU A CA 1
ATOM 1793 C C . LEU A 1 216 ? 20.868 -5.582 -14.776 1.00 98.44 216 LEU A C 1
ATOM 1795 O O . LEU A 1 216 ? 21.100 -5.719 -15.976 1.00 98.44 216 LEU A O 1
ATOM 1799 N N . GLY A 1 217 ? 20.531 -4.395 -14.261 1.00 98.25 217 GLY A N 1
ATOM 1800 C CA . GLY A 1 217 ? 20.524 -3.143 -15.022 1.00 98.25 217 GLY A CA 1
ATOM 1801 C C . GLY A 1 217 ? 21.905 -2.749 -15.547 1.00 98.25 217 GLY A C 1
ATOM 1802 O O . GLY A 1 217 ? 22.029 -2.311 -16.691 1.00 98.25 217 GLY A O 1
ATOM 1803 N N . LYS A 1 218 ? 22.947 -2.946 -14.735 1.00 97.94 218 LYS A N 1
ATOM 1804 C CA . LYS A 1 218 ? 24.340 -2.693 -15.117 1.00 97.94 218 LYS A CA 1
ATOM 1805 C C . LYS A 1 218 ? 24.861 -3.715 -16.134 1.00 97.94 218 LYS A C 1
ATOM 1807 O O . LYS A 1 218 ? 25.570 -3.330 -17.059 1.00 97.94 218 LYS A O 1
ATOM 1812 N N . GLU A 1 219 ? 24.507 -4.989 -15.982 1.00 98.31 219 GLU A N 1
ATOM 1813 C CA . GLU A 1 219 ? 24.950 -6.087 -16.858 1.00 98.31 219 GLU A CA 1
ATOM 1814 C C . GLU A 1 219 ? 24.188 -6.138 -18.192 1.00 98.31 219 GLU A C 1
ATOM 1816 O O . GLU A 1 219 ? 24.747 -6.504 -19.227 1.00 98.31 219 GLU A O 1
ATOM 1821 N N . HIS A 1 220 ? 22.919 -5.719 -18.199 1.00 98.19 220 HIS A N 1
ATOM 1822 C CA . HIS A 1 220 ? 22.046 -5.752 -19.375 1.00 98.19 220 HIS A CA 1
ATOM 1823 C C . HIS A 1 220 ? 21.414 -4.381 -19.695 1.00 98.19 220 HIS A C 1
ATOM 1825 O O . HIS A 1 220 ? 20.183 -4.281 -19.816 1.00 98.19 220 HIS A O 1
ATOM 1831 N N . PRO A 1 221 ? 22.217 -3.326 -19.942 1.00 97.56 221 PRO A N 1
ATOM 1832 C CA . PRO A 1 221 ? 21.732 -1.947 -20.081 1.00 97.56 221 PRO A CA 1
ATOM 1833 C C . PRO A 1 221 ? 20.811 -1.726 -21.293 1.00 97.56 221 PRO A C 1
ATOM 1835 O O . PRO A 1 221 ? 20.041 -0.768 -21.334 1.00 97.56 221 PRO A O 1
ATOM 1838 N N . HIS A 1 222 ? 20.841 -2.622 -22.287 1.00 96.75 222 HIS A N 1
ATOM 1839 C CA . HIS A 1 222 ? 19.933 -2.593 -23.442 1.00 96.75 222 HIS A CA 1
ATOM 1840 C C . HIS A 1 222 ? 18.527 -3.143 -23.140 1.00 96.75 222 HIS A C 1
ATOM 1842 O O . HIS A 1 222 ? 17.611 -2.978 -23.948 1.00 96.75 222 HIS A O 1
ATOM 1848 N N . ARG A 1 223 ? 18.338 -3.808 -21.994 1.00 97.69 223 ARG A N 1
ATOM 1849 C CA . ARG A 1 223 ? 17.073 -4.451 -21.597 1.00 97.69 223 ARG A CA 1
ATOM 1850 C C . ARG A 1 223 ? 16.498 -3.868 -20.312 1.00 97.69 223 ARG A C 1
ATOM 1852 O O . ARG A 1 223 ? 15.275 -3.788 -20.184 1.00 97.69 223 ARG A O 1
ATOM 1859 N N . ILE A 1 224 ? 17.367 -3.464 -19.388 1.00 98.56 224 ILE A N 1
ATOM 1860 C CA . ILE A 1 224 ? 17.016 -2.971 -18.061 1.00 98.56 224 ILE A CA 1
ATOM 1861 C C . ILE A 1 224 ? 17.807 -1.689 -17.803 1.00 98.56 224 ILE A C 1
ATOM 1863 O O . ILE A 1 224 ? 19.024 -1.665 -17.909 1.00 98.56 224 ILE A O 1
ATOM 1867 N N . ASN A 1 225 ? 17.110 -0.626 -17.427 1.00 98.50 225 ASN A N 1
ATOM 1868 C CA . ASN A 1 225 ? 17.697 0.602 -16.919 1.00 98.50 225 ASN A CA 1
ATOM 1869 C C . ASN A 1 225 ? 17.233 0.775 -15.471 1.00 98.50 225 ASN A C 1
ATOM 1871 O O . ASN A 1 225 ? 16.207 1.399 -15.185 1.00 98.50 225 ASN A O 1
ATOM 1875 N N . ALA A 1 226 ? 17.994 0.177 -14.561 1.00 98.56 226 ALA A N 1
ATOM 1876 C CA . ALA A 1 226 ? 17.701 0.129 -13.140 1.00 98.56 226 ALA A CA 1
ATOM 1877 C C . ALA A 1 226 ? 18.927 0.521 -12.317 1.00 98.56 226 ALA A C 1
ATOM 1879 O O . ALA A 1 226 ? 20.056 0.269 -12.726 1.00 98.56 226 ALA A O 1
ATOM 1880 N N . GLY A 1 227 ? 18.691 1.136 -11.163 1.00 98.06 227 GLY A N 1
ATOM 1881 C CA . GLY A 1 227 ? 19.744 1.422 -10.200 1.00 98.06 227 GLY A CA 1
ATOM 1882 C C . GLY A 1 227 ? 19.257 2.285 -9.046 1.00 98.06 227 GLY A C 1
ATOM 1883 O O . GLY A 1 227 ? 18.103 2.737 -9.013 1.00 98.06 227 GLY A O 1
ATOM 1884 N N . PHE A 1 228 ? 20.162 2.545 -8.111 1.00 97.50 228 PHE A N 1
ATOM 1885 C CA . PHE A 1 228 ? 19.847 3.294 -6.909 1.00 97.50 228 PHE A CA 1
ATOM 1886 C C . PHE A 1 228 ? 19.810 4.804 -7.150 1.00 97.50 228 PHE A C 1
ATOM 1888 O O . PHE A 1 228 ? 20.661 5.373 -7.837 1.00 97.50 228 PHE A O 1
ATOM 1895 N N . CYS A 1 229 ? 18.829 5.471 -6.542 1.00 95.69 229 CYS A N 1
ATOM 1896 C CA . CYS A 1 229 ? 18.791 6.933 -6.447 1.00 95.69 229 CYS A CA 1
ATOM 1897 C C . CYS A 1 229 ? 19.301 7.459 -5.098 1.00 95.69 229 CYS A C 1
ATOM 1899 O O . CYS A 1 229 ? 19.585 8.648 -4.978 1.00 95.69 229 CYS A O 1
ATOM 1901 N N . ARG A 1 230 ? 19.384 6.586 -4.089 1.00 93.31 230 ARG A N 1
ATOM 1902 C CA . ARG A 1 230 ? 19.867 6.875 -2.736 1.00 93.31 230 ARG A CA 1
ATOM 1903 C C . ARG A 1 230 ? 20.290 5.561 -2.078 1.00 93.31 230 ARG A C 1
ATOM 1905 O O . ARG A 1 230 ? 19.634 4.547 -2.312 1.00 93.31 230 ARG A O 1
ATOM 1912 N N . ILE A 1 231 ? 21.339 5.570 -1.267 1.00 91.19 231 ILE A N 1
ATOM 1913 C CA . ILE A 1 231 ? 21.795 4.376 -0.550 1.00 91.19 231 ILE A CA 1
ATOM 1914 C C . ILE A 1 231 ? 21.425 4.477 0.930 1.00 91.19 231 ILE A C 1
ATOM 1916 O O . ILE A 1 231 ? 21.536 5.543 1.525 1.00 91.19 231 ILE A O 1
ATOM 1920 N N . PHE A 1 232 ? 20.933 3.364 1.472 1.00 85.12 232 PHE A N 1
ATOM 1921 C CA . PHE A 1 232 ? 20.713 3.085 2.888 1.00 85.12 232 PHE A CA 1
ATOM 1922 C C . PHE A 1 232 ? 21.017 1.615 3.201 1.00 85.12 232 PHE A C 1
ATOM 1924 O O . PHE A 1 232 ? 20.688 0.761 2.380 1.00 85.12 232 PHE A O 1
ATOM 1931 N N . PRO A 1 233 ? 21.552 1.303 4.389 1.00 84.69 233 PRO A N 1
ATOM 1932 C CA . PRO A 1 233 ? 22.149 2.250 5.333 1.00 84.69 233 PRO A CA 1
ATOM 1933 C C . PRO A 1 233 ? 23.527 2.745 4.808 1.00 84.69 233 PRO A C 1
ATOM 1935 O O . PRO A 1 233 ? 23.970 2.308 3.746 1.00 84.69 233 PRO A O 1
ATOM 1938 N N . GLU A 1 234 ? 24.167 3.725 5.451 1.00 84.75 234 GLU A N 1
ATOM 1939 C CA . GLU A 1 234 ? 25.394 4.369 4.920 1.00 84.75 234 GLU A CA 1
ATOM 1940 C C . GLU A 1 234 ? 26.588 3.397 4.839 1.00 84.75 234 GLU A C 1
ATOM 1942 O O . GLU A 1 234 ? 27.449 3.511 3.967 1.00 84.75 234 GLU A O 1
ATOM 1947 N N . GLU A 1 235 ? 26.605 2.368 5.684 1.00 86.00 235 GLU A N 1
ATOM 1948 C CA . GLU A 1 235 ? 27.671 1.372 5.793 1.00 86.00 235 GLU A CA 1
ATOM 1949 C C . GLU A 1 235 ? 27.906 0.617 4.478 1.00 86.00 235 GLU A C 1
ATOM 1951 O O . GLU A 1 235 ? 29.031 0.211 4.188 1.00 86.00 235 GLU A O 1
ATOM 1956 N N . VAL A 1 236 ? 26.870 0.459 3.650 1.00 86.38 236 VAL A N 1
ATOM 1957 C CA . VAL A 1 236 ? 26.961 -0.222 2.348 1.00 86.38 236 VAL A CA 1
ATOM 1958 C C . VAL A 1 236 ? 27.204 0.732 1.177 1.00 86.38 236 VAL A C 1
ATOM 1960 O O . VAL A 1 236 ? 27.379 0.278 0.047 1.00 86.38 236 VAL A O 1
ATOM 1963 N N . GLU A 1 237 ? 27.253 2.048 1.401 1.00 88.31 237 GLU A N 1
ATOM 1964 C CA . GLU A 1 237 ? 27.380 3.043 0.328 1.00 88.31 237 GLU A CA 1
ATOM 1965 C C . GLU A 1 237 ? 28.643 2.853 -0.511 1.00 88.31 237 GLU A C 1
ATOM 1967 O O . GLU A 1 237 ? 28.568 2.795 -1.740 1.00 88.31 237 GLU A O 1
ATOM 1972 N N . HIS A 1 238 ? 29.788 2.644 0.138 1.00 90.00 238 HIS A N 1
ATOM 1973 C CA . HIS A 1 238 ? 31.062 2.422 -0.547 1.00 90.00 238 HIS A CA 1
ATOM 1974 C C . HIS A 1 238 ? 31.048 1.186 -1.471 1.00 90.00 238 HIS A C 1
ATOM 1976 O O . HIS A 1 238 ? 31.751 1.167 -2.485 1.00 90.00 238 HIS A O 1
ATOM 1982 N N . ILE A 1 239 ? 30.221 0.182 -1.157 1.00 90.50 239 ILE A N 1
ATOM 1983 C CA . ILE A 1 239 ? 30.040 -1.036 -1.958 1.00 90.50 239 ILE A CA 1
ATOM 1984 C C . ILE A 1 239 ? 29.089 -0.763 -3.121 1.00 90.50 239 ILE A C 1
ATOM 1986 O O . ILE A 1 239 ? 29.351 -1.169 -4.251 1.00 90.50 239 ILE A O 1
ATOM 1990 N N . LEU A 1 240 ? 27.987 -0.056 -2.866 1.00 92.88 240 LEU A N 1
ATOM 1991 C CA . LEU A 1 240 ? 26.884 0.109 -3.815 1.00 92.88 240 LEU A CA 1
ATOM 1992 C C . LEU A 1 240 ? 27.002 1.332 -4.721 1.00 92.88 240 LEU A C 1
ATOM 1994 O O . LEU A 1 240 ? 26.219 1.455 -5.663 1.00 92.88 240 LEU A O 1
ATOM 1998 N N . GLN A 1 241 ? 27.977 2.214 -4.488 1.00 93.62 241 GLN A N 1
ATOM 1999 C CA . GLN A 1 241 ? 28.168 3.447 -5.261 1.00 93.62 241 GLN A CA 1
ATOM 2000 C C . GLN A 1 241 ? 28.203 3.219 -6.781 1.00 93.62 241 GLN A C 1
ATOM 2002 O O . GLN A 1 241 ? 27.714 4.037 -7.555 1.00 93.62 241 GLN A O 1
ATOM 2007 N N . HIS A 1 242 ? 28.706 2.062 -7.219 1.00 95.19 242 HIS A N 1
ATOM 2008 C CA . HIS A 1 242 ? 28.803 1.693 -8.630 1.00 95.19 242 HIS A CA 1
ATOM 2009 C C . HIS A 1 242 ? 27.458 1.326 -9.290 1.00 95.19 242 HIS A C 1
ATOM 2011 O O . HIS A 1 242 ? 27.435 1.053 -10.491 1.00 95.19 242 HIS A O 1
ATOM 2017 N N . LEU A 1 243 ? 26.372 1.264 -8.513 1.00 97.06 243 LEU A N 1
ATOM 2018 C CA . LEU A 1 243 ? 24.994 1.015 -8.952 1.00 97.06 243 LEU A CA 1
ATOM 2019 C C . LEU A 1 243 ? 24.107 2.265 -8.814 1.00 97.06 243 LEU A C 1
ATOM 2021 O O . LEU A 1 243 ? 22.895 2.192 -9.036 1.00 97.06 243 LEU A O 1
ATOM 2025 N N . ILE A 1 244 ? 24.682 3.415 -8.443 1.00 96.81 244 ILE A N 1
ATOM 2026 C CA . ILE A 1 244 ? 23.955 4.682 -8.353 1.00 96.81 244 ILE A CA 1
ATOM 2027 C C . ILE A 1 244 ? 23.759 5.260 -9.758 1.00 96.81 244 ILE A C 1
ATOM 2029 O O . ILE A 1 244 ? 24.703 5.440 -10.522 1.00 96.81 244 ILE A O 1
ATOM 2033 N N . VAL A 1 245 ? 22.511 5.589 -10.083 1.00 96.75 245 VAL A N 1
ATOM 2034 C CA . VAL A 1 245 ? 22.084 6.111 -11.398 1.00 96.75 245 VAL A CA 1
ATOM 2035 C C . VAL A 1 245 ? 21.255 7.396 -11.282 1.00 96.75 245 VAL A C 1
ATOM 2037 O O . VAL A 1 245 ? 20.716 7.885 -12.275 1.00 96.75 245 VAL A O 1
ATOM 2040 N N . GLY A 1 246 ? 21.130 7.933 -10.064 1.00 94.75 246 GLY A N 1
ATOM 2041 C CA . GLY A 1 246 ? 20.408 9.168 -9.769 1.00 94.75 246 GLY A CA 1
ATOM 2042 C C . GLY A 1 246 ? 18.886 9.016 -9.693 1.00 94.75 246 GLY A C 1
ATOM 2043 O O . GLY A 1 246 ? 18.305 7.964 -9.965 1.00 94.75 246 GLY A O 1
ATOM 2044 N N . TYR A 1 247 ? 18.224 10.092 -9.271 1.00 96.56 247 TYR A N 1
ATOM 2045 C CA . TYR A 1 247 ? 16.767 10.167 -9.184 1.00 96.56 247 TYR A CA 1
ATOM 2046 C C . TYR A 1 247 ? 16.122 10.275 -10.573 1.00 96.56 247 TYR A C 1
ATOM 2048 O O . TYR A 1 247 ? 16.638 10.968 -11.444 1.00 96.56 247 TYR A O 1
ATOM 2056 N N . ALA A 1 248 ? 14.957 9.645 -10.743 1.00 97.19 248 ALA A N 1
ATOM 2057 C CA . ALA A 1 248 ? 14.050 9.915 -11.854 1.00 97.19 248 ALA A CA 1
ATOM 2058 C C . ALA A 1 248 ? 12.636 10.128 -11.313 1.00 97.19 248 ALA A C 1
ATOM 2060 O O . ALA A 1 248 ? 12.160 9.380 -10.454 1.00 97.19 248 ALA A O 1
ATOM 2061 N N . SER A 1 249 ? 11.951 11.133 -11.839 1.00 96.50 249 SER A N 1
ATOM 2062 C CA . SER A 1 249 ? 10.557 11.414 -11.522 1.00 96.50 249 SER A CA 1
ATOM 2063 C C . SER A 1 249 ? 9.631 10.316 -12.044 1.00 96.50 249 SER A C 1
ATOM 2065 O O . SER A 1 249 ? 9.944 9.592 -12.993 1.00 96.50 249 SER A O 1
ATOM 2067 N N . VAL A 1 250 ? 8.430 10.217 -11.473 1.00 96.50 250 VAL A N 1
ATOM 2068 C CA . VAL A 1 250 ? 7.376 9.321 -11.980 1.00 96.50 250 VAL A CA 1
ATOM 2069 C C . VAL A 1 250 ? 7.085 9.594 -13.461 1.00 96.50 250 VAL A C 1
ATOM 2071 O O . VAL A 1 250 ? 6.927 8.664 -14.246 1.00 96.50 250 VAL A O 1
ATOM 2074 N N . LYS A 1 251 ? 7.096 10.862 -13.890 1.00 96.62 251 LYS A N 1
ATOM 2075 C CA . LYS A 1 251 ? 6.877 11.237 -15.297 1.00 96.62 251 LYS A CA 1
ATOM 2076 C C . LYS A 1 251 ? 7.937 10.672 -16.241 1.00 96.62 251 LYS A C 1
ATOM 2078 O O . LYS A 1 251 ? 7.586 10.325 -17.363 1.00 96.62 251 LYS A O 1
ATOM 2083 N N . GLU A 1 252 ? 9.192 10.585 -15.810 1.00 97.69 252 GLU A N 1
ATOM 2084 C CA . GLU A 1 252 ? 10.268 9.964 -16.596 1.00 97.69 252 GLU A CA 1
ATOM 2085 C C . GLU A 1 252 ? 10.099 8.442 -16.676 1.00 97.69 252 GLU A C 1
ATOM 2087 O O . GLU A 1 252 ? 10.342 7.856 -17.728 1.00 97.69 252 GLU A O 1
ATOM 2092 N N . HIS A 1 253 ? 9.590 7.794 -15.620 1.00 98.50 253 HIS A N 1
ATOM 2093 C CA . HIS A 1 253 ? 9.280 6.359 -15.662 1.00 98.50 253 HIS A CA 1
ATOM 2094 C C . HIS A 1 253 ? 8.230 6.028 -16.735 1.00 98.50 253 HIS A C 1
ATOM 2096 O O . HIS A 1 253 ? 8.310 4.987 -17.381 1.00 98.50 253 HIS A O 1
ATOM 2102 N N . LEU A 1 254 ? 7.270 6.926 -16.981 1.00 98.31 254 LEU A N 1
ATOM 2103 C CA . LEU A 1 254 ? 6.218 6.728 -17.985 1.00 98.31 254 LEU A CA 1
ATOM 2104 C C . LEU A 1 254 ? 6.723 6.701 -19.443 1.00 98.31 254 LEU A C 1
ATOM 2106 O O . LEU A 1 254 ? 5.937 6.414 -20.346 1.00 98.31 254 LEU A O 1
ATOM 2110 N N . ASP A 1 255 ? 8.010 6.966 -19.693 1.00 98.50 255 ASP A N 1
ATOM 2111 C CA . ASP A 1 255 ? 8.633 6.779 -21.011 1.00 98.50 255 ASP A CA 1
ATOM 2112 C C . ASP A 1 255 ? 9.021 5.321 -21.308 1.00 98.50 255 ASP A C 1
ATOM 2114 O O . ASP A 1 255 ? 9.476 5.016 -22.412 1.00 98.50 255 ASP A O 1
ATOM 2118 N N . PHE A 1 256 ? 8.817 4.405 -20.359 1.00 98.81 256 PHE A N 1
ATOM 2119 C CA . PHE A 1 256 ? 9.221 3.003 -20.452 1.00 98.81 256 PHE A CA 1
ATOM 2120 C C . PHE A 1 256 ? 8.019 2.070 -20.335 1.00 98.81 256 PHE A C 1
ATOM 2122 O O . PHE A 1 256 ? 7.101 2.313 -19.548 1.00 98.81 256 PHE A O 1
ATOM 2129 N N . LYS A 1 257 ? 8.009 0.987 -21.118 1.00 98.81 257 LYS A N 1
ATOM 2130 C CA . LYS A 1 257 ? 6.895 0.032 -21.129 1.00 98.81 257 LYS A CA 1
ATOM 2131 C C . LYS A 1 257 ? 6.826 -0.830 -19.883 1.00 98.81 257 LYS A C 1
ATOM 2133 O O . LYS A 1 257 ? 5.720 -1.208 -19.512 1.00 98.81 257 LYS A O 1
ATOM 2138 N N . TYR A 1 258 ? 7.956 -1.143 -19.250 1.00 98.88 258 TYR A N 1
ATOM 2139 C CA . TYR A 1 258 ? 7.984 -2.108 -18.156 1.00 98.88 258 TYR A CA 1
ATOM 2140 C C . TYR A 1 258 ? 8.488 -1.468 -16.862 1.00 98.88 258 TYR A C 1
ATOM 2142 O O . TYR A 1 258 ? 9.603 -0.951 -16.805 1.00 98.88 258 TYR A O 1
ATOM 2150 N N . LEU A 1 259 ? 7.666 -1.503 -15.815 1.00 98.88 259 LEU A N 1
ATOM 2151 C CA . LEU A 1 259 ? 7.944 -0.884 -14.522 1.00 98.88 259 LEU A CA 1
ATOM 2152 C C . LEU A 1 259 ? 7.935 -1.944 -13.414 1.00 98.88 259 LEU A C 1
ATOM 2154 O O . LEU A 1 259 ? 6.867 -2.281 -12.895 1.00 98.88 259 LEU A O 1
ATOM 2158 N N . PRO A 1 260 ? 9.110 -2.464 -13.025 1.00 98.69 260 PRO A N 1
ATOM 2159 C CA . PRO A 1 260 ? 9.235 -3.340 -11.868 1.00 98.69 260 PRO A CA 1
ATOM 2160 C C . PRO A 1 260 ? 8.728 -2.679 -10.579 1.00 98.69 260 PRO A C 1
ATOM 2162 O O . PRO A 1 260 ? 8.974 -1.493 -10.326 1.00 98.69 260 PRO A O 1
ATOM 2165 N N . VAL A 1 261 ? 8.003 -3.458 -9.778 1.00 98.12 261 VAL A N 1
ATOM 2166 C CA . VAL A 1 261 ? 7.446 -3.103 -8.469 1.00 98.12 261 VAL A CA 1
ATOM 2167 C C . VAL A 1 261 ? 8.118 -4.004 -7.440 1.00 98.12 261 VAL A C 1
ATOM 2169 O O . VAL A 1 261 ? 7.824 -5.199 -7.377 1.00 98.12 261 VAL A O 1
ATOM 2172 N N . LEU A 1 262 ? 9.031 -3.422 -6.666 1.00 97.06 262 LEU A N 1
ATOM 2173 C CA . LEU A 1 262 ? 9.801 -4.118 -5.641 1.00 97.06 262 LEU A CA 1
ATOM 2174 C C . LEU A 1 262 ? 9.446 -3.553 -4.272 1.00 97.06 262 LEU A C 1
ATOM 2176 O O . LEU A 1 262 ? 9.292 -2.332 -4.120 1.00 97.06 262 LEU A O 1
ATOM 2180 N N . ASP A 1 263 ? 9.368 -4.436 -3.287 1.00 94.94 263 ASP A N 1
ATOM 2181 C CA . ASP A 1 263 ? 9.212 -4.036 -1.893 1.00 94.94 263 ASP A CA 1
ATOM 2182 C C . ASP A 1 263 ? 10.511 -3.388 -1.388 1.00 94.94 263 ASP A C 1
ATOM 2184 O O . ASP A 1 263 ? 11.523 -3.334 -2.090 1.00 94.94 263 ASP A O 1
ATOM 2188 N N . GLY A 1 264 ? 10.449 -2.708 -0.251 1.00 91.50 264 GLY A N 1
ATOM 2189 C CA . GLY A 1 264 ? 11.597 -2.069 0.388 1.00 91.50 264 GLY A CA 1
ATOM 2190 C C . GLY A 1 264 ? 11.742 -2.601 1.795 1.00 91.50 264 GLY A C 1
ATOM 2191 O O . GLY A 1 264 ? 12.004 -3.784 1.993 1.00 91.50 264 GLY A O 1
ATOM 2192 N N . TYR A 1 265 ? 11.550 -1.714 2.766 1.00 89.75 265 TYR A N 1
ATOM 2193 C CA . TYR A 1 265 ? 11.525 -2.122 4.160 1.00 89.75 265 TYR A CA 1
ATOM 2194 C C . TYR A 1 265 ? 10.271 -2.959 4.460 1.00 89.75 265 TYR A C 1
ATOM 2196 O O . TYR A 1 265 ? 10.347 -3.976 5.144 1.00 89.75 265 TYR A O 1
ATOM 2204 N N . MET A 1 266 ? 9.150 -2.521 3.883 1.00 92.38 266 MET A N 1
ATOM 2205 C CA . MET A 1 266 ? 7.902 -3.254 3.681 1.00 92.38 266 MET A CA 1
ATOM 2206 C C . MET A 1 266 ? 7.411 -2.965 2.243 1.00 92.38 266 MET A C 1
ATOM 2208 O O . MET A 1 266 ? 8.183 -2.484 1.400 1.00 92.38 266 MET A O 1
ATOM 2212 N N . CYS A 1 267 ? 6.121 -3.175 1.965 1.00 94.56 267 CYS A N 1
ATOM 2213 C CA . CYS A 1 267 ? 5.460 -2.786 0.720 1.00 94.56 267 CYS A CA 1
ATOM 2214 C C . CYS A 1 267 ? 5.866 -1.386 0.228 1.00 94.56 267 CYS A C 1
ATOM 2216 O O . CYS A 1 267 ? 6.091 -0.453 0.999 1.00 94.56 267 CYS A O 1
ATOM 2218 N N . THR A 1 268 ? 5.915 -1.199 -1.092 1.00 93.38 268 THR A N 1
ATOM 2219 C CA . THR A 1 268 ? 6.204 0.122 -1.664 1.00 93.38 268 THR A CA 1
ATOM 2220 C C . THR A 1 268 ? 4.966 1.029 -1.703 1.00 93.38 268 THR A C 1
ATOM 2222 O O . THR A 1 268 ? 3.990 0.765 -2.408 1.00 93.38 268 THR A O 1
ATOM 2225 N N . PHE A 1 269 ? 5.044 2.164 -1.001 1.00 91.12 269 PHE A N 1
ATOM 2226 C CA . PHE A 1 269 ? 3.997 3.190 -0.935 1.00 91.12 269 PHE A CA 1
ATOM 2227 C C . PHE A 1 269 ? 4.511 4.540 -1.469 1.00 91.12 269 PHE A C 1
ATOM 2229 O O . PHE A 1 269 ? 5.611 4.952 -1.098 1.00 91.12 269 PHE A O 1
ATOM 2236 N N . PRO A 1 270 ? 3.771 5.261 -2.332 1.00 92.81 270 PRO A N 1
ATOM 2237 C CA . PRO A 1 270 ? 2.626 4.827 -3.141 1.00 92.81 270 PRO A CA 1
ATOM 2238 C C . PRO A 1 270 ? 3.081 4.063 -4.409 1.00 92.81 270 PRO A C 1
ATOM 2240 O O . PRO A 1 270 ? 2.540 4.251 -5.503 1.00 92.81 270 PRO A O 1
ATOM 2243 N N . GLY A 1 271 ? 4.169 3.289 -4.308 1.00 94.69 271 GLY A N 1
ATOM 2244 C CA . GLY A 1 271 ? 4.971 2.837 -5.443 1.00 94.69 271 GLY A CA 1
ATOM 2245 C C . GLY A 1 271 ? 4.242 1.941 -6.437 1.00 94.69 271 GLY A C 1
ATOM 2246 O O . GLY A 1 271 ? 4.515 2.021 -7.638 1.00 94.69 271 GLY A O 1
ATOM 2247 N N . PHE A 1 272 ? 3.327 1.099 -5.959 1.00 97.06 272 PHE A N 1
ATOM 2248 C CA . PHE A 1 272 ? 2.542 0.234 -6.834 1.00 97.06 272 PHE A CA 1
ATOM 2249 C C . PHE A 1 272 ? 1.340 0.990 -7.412 1.00 97.06 272 PHE A C 1
ATOM 2251 O O . PHE A 1 272 ? 1.084 0.906 -8.609 1.00 97.06 272 PHE A O 1
ATOM 2258 N N . GLN A 1 273 ? 0.677 1.820 -6.605 1.00 96.81 273 GLN A N 1
ATOM 2259 C CA . GLN A 1 273 ? -0.489 2.619 -6.984 1.00 96.81 273 GLN A CA 1
ATOM 2260 C C . GLN A 1 273 ? -0.206 3.476 -8.226 1.00 96.81 273 GLN A C 1
ATOM 2262 O O . GLN A 1 273 ? -0.954 3.426 -9.205 1.00 96.81 273 GLN A O 1
ATOM 2267 N N . TRP A 1 274 ? 0.902 4.229 -8.236 1.00 97.06 274 TRP A N 1
ATOM 2268 C CA . TRP A 1 274 ? 1.226 5.070 -9.394 1.00 97.06 274 TRP A CA 1
ATOM 2269 C C . TRP A 1 274 ? 1.647 4.253 -10.619 1.00 97.06 274 TRP A C 1
ATOM 2271 O O . TRP A 1 274 ? 1.371 4.660 -11.748 1.00 97.06 274 TRP A O 1
ATOM 2281 N N . ARG A 1 275 ? 2.290 3.094 -10.419 1.00 98.56 275 ARG A N 1
ATOM 2282 C CA . ARG A 1 275 ? 2.693 2.197 -11.510 1.00 98.56 275 ARG A CA 1
ATOM 2283 C C . ARG A 1 275 ? 1.485 1.539 -12.166 1.00 98.56 275 ARG A C 1
ATOM 2285 O O . ARG A 1 275 ? 1.440 1.506 -13.390 1.00 98.56 275 ARG A O 1
ATOM 2292 N N . LEU A 1 276 ? 0.478 1.127 -11.395 1.00 98.62 276 LEU A N 1
ATOM 2293 C CA . LEU A 1 276 ? -0.809 0.672 -11.934 1.00 98.62 276 LEU A CA 1
ATOM 2294 C C . LEU A 1 276 ? -1.467 1.786 -12.757 1.00 98.62 276 LEU A C 1
ATOM 2296 O O . LEU A 1 276 ? -1.884 1.562 -13.887 1.00 98.62 276 LEU A O 1
ATOM 2300 N N . LEU A 1 277 ? -1.458 3.023 -12.248 1.00 98.00 277 LEU A N 1
ATOM 2301 C CA . LEU A 1 277 ? -2.000 4.175 -12.969 1.00 98.00 277 LEU A CA 1
ATOM 2302 C C . LEU A 1 277 ? -1.171 4.562 -14.211 1.00 98.00 277 LEU A C 1
ATOM 2304 O O . LEU A 1 277 ? -1.678 5.248 -15.086 1.00 98.00 277 LEU A O 1
ATOM 2308 N N . SER A 1 278 ? 0.089 4.157 -14.346 1.00 98.25 278 SER A N 1
ATOM 2309 C CA . SER A 1 278 ? 0.995 4.667 -15.392 1.00 98.25 278 SER A CA 1
ATOM 2310 C C . SER A 1 278 ? 0.617 4.287 -16.836 1.00 98.25 278 SER A C 1
ATOM 2312 O O . SER A 1 278 ? 1.072 4.930 -17.792 1.00 98.25 278 SER A O 1
ATOM 2314 N N . GLY A 1 279 ? -0.175 3.223 -17.017 1.00 98.12 279 GLY A N 1
ATOM 2315 C CA . GLY A 1 279 ? -0.390 2.577 -18.319 1.00 98.12 279 GLY A CA 1
ATOM 2316 C C . GLY A 1 279 ? 0.855 1.864 -18.868 1.00 98.12 279 GLY A C 1
ATOM 2317 O O . GLY A 1 279 ? 0.935 1.598 -20.065 1.00 98.12 279 GLY A O 1
ATOM 2318 N N . SER A 1 280 ? 1.863 1.622 -18.025 1.00 98.81 280 SER A N 1
ATOM 2319 C CA . SER A 1 280 ? 2.975 0.709 -18.305 1.00 98.81 280 SER A CA 1
ATOM 2320 C C . SER A 1 280 ? 2.662 -0.664 -17.717 1.00 98.81 280 SER A C 1
ATOM 2322 O O . SER A 1 280 ? 1.928 -0.778 -16.735 1.00 98.81 280 SER A O 1
ATOM 2324 N N . LEU A 1 281 ? 3.250 -1.711 -18.289 1.00 98.88 281 LEU A N 1
ATOM 2325 C CA . LEU A 1 281 ? 3.201 -3.045 -17.709 1.00 98.88 281 LEU A CA 1
ATOM 2326 C C . LEU A 1 281 ? 3.969 -3.037 -16.389 1.00 98.88 281 LEU A C 1
ATOM 2328 O O . LEU A 1 281 ? 5.106 -2.563 -16.328 1.00 98.88 281 LEU A O 1
ATOM 2332 N N . THR A 1 282 ? 3.372 -3.596 -15.345 1.00 98.81 282 THR A N 1
ATOM 2333 C CA . THR A 1 282 ? 4.045 -3.758 -14.058 1.00 98.81 282 THR A CA 1
ATOM 2334 C C . THR A 1 282 ? 4.583 -5.176 -13.917 1.00 98.81 282 THR A C 1
ATOM 2336 O O . THR A 1 282 ? 3.863 -6.143 -14.167 1.00 98.81 282 THR A O 1
ATOM 2339 N N . PHE A 1 283 ? 5.852 -5.296 -13.521 1.00 98.88 283 PHE A N 1
ATOM 2340 C CA . PHE A 1 283 ? 6.420 -6.564 -13.066 1.00 98.88 283 PHE A CA 1
ATOM 2341 C C . PHE A 1 283 ? 6.384 -6.576 -11.538 1.00 98.88 283 PHE A C 1
ATOM 2343 O O . PHE A 1 283 ? 7.172 -5.865 -10.914 1.00 98.88 283 PHE A O 1
ATOM 2350 N N . LYS A 1 284 ? 5.446 -7.303 -10.925 1.00 98.56 284 LYS A N 1
ATOM 2351 C CA . LYS A 1 284 ? 5.323 -7.344 -9.459 1.00 98.56 284 LYS A CA 1
ATOM 2352 C C . LYS A 1 284 ? 6.132 -8.502 -8.907 1.00 98.56 284 LYS A C 1
ATOM 2354 O O . LYS A 1 284 ? 5.871 -9.659 -9.225 1.00 98.56 284 LYS A O 1
ATOM 2359 N N . GLN A 1 285 ? 7.075 -8.163 -8.042 1.00 97.31 285 GLN A N 1
ATOM 2360 C CA . GLN A 1 285 ? 7.839 -9.124 -7.267 1.00 97.31 285 GLN A CA 1
ATOM 2361 C C . GLN A 1 285 ? 6.927 -9.985 -6.385 1.00 97.31 285 GLN A C 1
ATOM 2363 O O . GLN A 1 285 ? 6.059 -9.453 -5.683 1.00 97.31 285 GLN A O 1
ATOM 2368 N N . SER A 1 286 ? 7.155 -11.298 -6.401 1.00 96.19 286 SER A N 1
ATOM 2369 C CA . SER A 1 286 ? 6.579 -12.237 -5.443 1.00 96.19 286 SER A CA 1
ATOM 2370 C C . SER A 1 286 ? 7.090 -11.919 -4.041 1.00 96.19 286 SER A C 1
ATOM 2372 O O . SER A 1 286 ? 8.296 -11.854 -3.814 1.00 96.19 286 SER A O 1
ATOM 2374 N N . SER A 1 287 ? 6.166 -11.695 -3.116 1.00 94.38 287 SER A N 1
ATOM 2375 C CA . SER A 1 287 ? 6.434 -11.276 -1.744 1.00 94.38 287 SER A CA 1
ATOM 2376 C C . SER A 1 287 ? 5.252 -11.676 -0.872 1.00 94.38 287 SER A C 1
ATOM 2378 O O . SER A 1 287 ? 4.120 -11.733 -1.355 1.00 94.38 287 SER A O 1
ATOM 2380 N N . ASP A 1 288 ? 5.523 -11.957 0.395 1.00 93.62 288 ASP A N 1
ATOM 2381 C CA . ASP A 1 288 ? 4.517 -12.220 1.423 1.00 93.62 288 ASP A CA 1
ATOM 2382 C C . ASP A 1 288 ? 3.937 -10.925 2.019 1.00 93.62 288 ASP A C 1
ATOM 2384 O O . ASP A 1 288 ? 3.079 -10.975 2.897 1.00 93.62 288 ASP A O 1
ATOM 2388 N N . GLU A 1 289 ? 4.387 -9.756 1.561 1.00 94.94 289 GLU A N 1
ATOM 2389 C CA . GLU A 1 289 ? 3.915 -8.460 2.035 1.00 94.94 289 GLU A CA 1
ATOM 2390 C C . GLU A 1 289 ? 2.708 -7.971 1.234 1.00 94.94 289 GLU A C 1
ATOM 2392 O O . GLU A 1 289 ? 2.698 -7.964 -0.001 1.00 94.94 289 GLU A O 1
ATOM 2397 N N . MET A 1 290 ? 1.686 -7.520 1.959 1.00 96.06 290 MET A N 1
ATOM 2398 C CA . MET A 1 290 ? 0.372 -7.215 1.406 1.00 96.06 290 MET A CA 1
ATOM 2399 C C . MET A 1 290 ? -0.086 -5.803 1.773 1.00 96.06 290 MET A C 1
ATOM 2401 O O . MET A 1 290 ? 0.016 -5.395 2.929 1.00 96.06 290 MET A O 1
ATOM 2405 N N . GLN A 1 291 ? -0.668 -5.095 0.797 1.00 97.19 291 GLN A N 1
ATOM 2406 C CA . GLN A 1 291 ? -1.502 -3.905 1.022 1.00 97.19 291 GLN A CA 1
ATOM 2407 C C . GLN A 1 291 ? -2.980 -4.235 0.789 1.00 97.19 291 GLN A C 1
ATOM 2409 O O . GLN A 1 291 ? -3.312 -5.223 0.132 1.00 97.19 291 GLN A O 1
ATOM 2414 N N . TYR A 1 292 ? -3.869 -3.355 1.258 1.00 96.88 292 TYR A N 1
ATOM 2415 C CA . TYR A 1 292 ? -5.326 -3.550 1.271 1.00 96.88 292 TYR A CA 1
ATOM 2416 C C . TYR A 1 292 ? -5.973 -3.894 -0.087 1.00 96.88 292 TYR A C 1
ATOM 2418 O O . TYR A 1 292 ? -7.047 -4.482 -0.123 1.00 96.88 292 TYR A O 1
ATOM 2426 N N . PHE A 1 293 ? -5.344 -3.537 -1.212 1.00 97.50 293 PHE A N 1
ATOM 2427 C CA . PHE A 1 293 ? -5.874 -3.783 -2.560 1.00 97.50 293 PHE A CA 1
ATOM 2428 C C . PHE A 1 293 ? -5.202 -4.956 -3.289 1.00 97.50 293 PHE A C 1
ATOM 2430 O O . PHE A 1 293 ? -5.624 -5.306 -4.390 1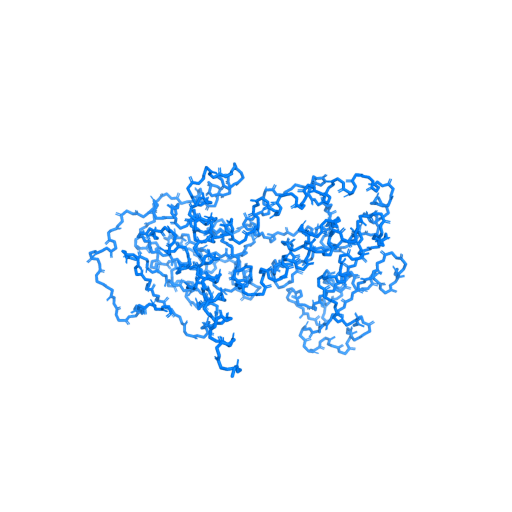.00 97.50 293 PHE A O 1
ATOM 2437 N N . TYR A 1 294 ? -4.149 -5.560 -2.724 1.00 97.44 294 TYR A N 1
ATOM 2438 C CA . TYR A 1 294 ? -3.338 -6.555 -3.438 1.00 97.44 294 TYR A CA 1
ATOM 2439 C C . TYR A 1 294 ? -4.150 -7.792 -3.831 1.00 97.44 294 TYR A C 1
ATOM 2441 O O . TYR A 1 294 ? -4.010 -8.263 -4.954 1.00 97.44 294 TYR A O 1
ATOM 2449 N N . ALA A 1 295 ? -5.047 -8.268 -2.961 1.00 95.88 295 ALA A N 1
ATOM 2450 C CA . ALA A 1 295 ? -5.876 -9.448 -3.224 1.00 95.88 295 ALA A CA 1
ATOM 2451 C C . ALA A 1 295 ? -6.874 -9.265 -4.387 1.00 95.88 295 ALA A C 1
ATOM 2453 O O . ALA A 1 295 ? -7.378 -10.245 -4.934 1.00 95.88 295 ALA A O 1
ATOM 2454 N N . ALA A 1 296 ? -7.168 -8.020 -4.772 1.00 97.81 296 ALA A N 1
ATOM 2455 C CA . ALA A 1 296 ? -8.022 -7.718 -5.918 1.00 97.81 296 ALA A CA 1
ATOM 2456 C C . ALA A 1 296 ? -7.267 -7.796 -7.255 1.00 97.81 296 ALA A C 1
ATOM 2458 O O . ALA A 1 296 ? -7.880 -7.991 -8.307 1.00 97.81 296 ALA A O 1
ATOM 2459 N N . LEU A 1 297 ? -5.941 -7.644 -7.220 1.00 98.38 297 LEU A N 1
ATOM 2460 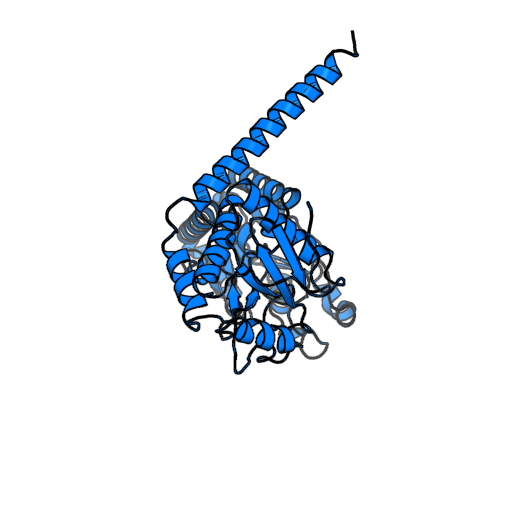C CA . LEU A 1 297 ? -5.086 -7.731 -8.394 1.00 98.38 297 LEU A CA 1
ATOM 2461 C C . LEU A 1 297 ? -4.765 -9.190 -8.700 1.00 98.38 297 LEU A C 1
ATOM 2463 O O . LEU A 1 297 ? -4.581 -10.018 -7.814 1.00 98.38 297 LEU A O 1
ATOM 2467 N N . LYS A 1 298 ? -4.647 -9.491 -9.989 1.00 98.44 298 LYS A N 1
ATOM 2468 C CA . LYS A 1 298 ? -4.422 -10.854 -10.473 1.00 98.44 298 LYS A CA 1
ATOM 2469 C C . LYS A 1 298 ? -3.237 -10.915 -11.441 1.00 98.44 298 LYS A C 1
ATOM 2471 O O . LYS A 1 298 ? -3.175 -10.069 -12.347 1.00 98.44 298 LYS A O 1
ATOM 2476 N N . PRO A 1 299 ? -2.349 -11.918 -11.298 1.00 98.56 299 PRO A N 1
ATOM 2477 C CA . PRO A 1 299 ? -1.288 -12.199 -12.259 1.00 98.56 299 PRO A CA 1
ATOM 2478 C C . PRO A 1 299 ? -1.833 -12.332 -13.683 1.00 98.56 299 PRO A C 1
ATOM 2480 O O . PRO A 1 299 ? -2.887 -12.921 -13.896 1.00 98.56 299 PRO A O 1
ATOM 2483 N N . TYR A 1 300 ? -1.114 -11.775 -14.652 1.00 98.56 300 TYR A N 1
ATOM 2484 C CA . TYR A 1 300 ? -1.428 -11.739 -16.084 1.00 98.56 300 TYR A CA 1
ATOM 2485 C C . TYR A 1 300 ? -2.771 -11.085 -16.474 1.00 98.56 300 TYR A C 1
ATOM 2487 O O . TYR A 1 300 ? -3.067 -10.973 -17.663 1.00 98.56 300 TYR A O 1
ATOM 2495 N N . GLU A 1 301 ? -3.551 -10.577 -15.514 1.00 98.50 301 GLU A N 1
ATOM 2496 C CA . GLU A 1 301 ? -4.676 -9.666 -15.766 1.00 98.50 301 GLU A CA 1
ATOM 2497 C C . GLU A 1 301 ? -4.296 -8.207 -15.478 1.00 98.50 301 GLU A C 1
ATOM 2499 O O . GLU A 1 301 ? -4.638 -7.332 -16.270 1.00 98.50 301 GLU A O 1
ATOM 2504 N N . HIS A 1 302 ? -3.566 -7.954 -14.382 1.00 98.81 302 HIS A N 1
ATOM 2505 C CA . HIS A 1 302 ? -3.216 -6.604 -13.909 1.00 98.81 302 HIS A CA 1
ATOM 2506 C C . HIS A 1 302 ? -1.700 -6.354 -13.814 1.00 98.81 302 HIS A C 1
ATOM 2508 O O . HIS A 1 302 ? -1.248 -5.212 -13.796 1.00 98.81 302 HIS A O 1
ATOM 2514 N N . TYR A 1 303 ? -0.895 -7.409 -13.729 1.00 98.88 303 TYR A N 1
ATOM 2515 C CA . TYR A 1 303 ? 0.564 -7.325 -13.643 1.00 98.88 303 TYR A CA 1
ATOM 2516 C C . TYR A 1 303 ? 1.187 -8.643 -14.099 1.00 98.88 303 TYR A C 1
ATOM 2518 O O . TYR A 1 303 ? 0.499 -9.658 -14.159 1.00 98.88 303 TYR A O 1
ATOM 2526 N N . VAL A 1 304 ? 2.486 -8.662 -14.379 1.00 98.88 304 VAL A N 1
ATOM 2527 C CA . VAL A 1 304 ? 3.234 -9.907 -14.612 1.00 98.88 304 VAL A CA 1
ATOM 2528 C C . VAL A 1 304 ? 4.052 -10.225 -13.357 1.00 98.88 304 VAL A C 1
ATOM 2530 O O . VAL A 1 304 ? 4.789 -9.352 -12.894 1.00 98.88 304 VAL A O 1
ATOM 2533 N N . PRO A 1 305 ? 3.901 -11.411 -12.745 1.00 98.69 305 PRO A N 1
ATOM 2534 C CA . PRO A 1 305 ? 4.688 -11.781 -11.575 1.00 98.69 305 PRO A CA 1
ATOM 2535 C C . PRO A 1 305 ? 6.154 -12.023 -11.959 1.00 98.69 305 PRO A C 1
ATOM 2537 O O . PRO A 1 305 ? 6.427 -12.539 -13.043 1.00 98.69 305 PRO A O 1
ATOM 2540 N N . ILE A 1 306 ? 7.068 -11.667 -11.057 1.00 98.56 306 ILE A N 1
ATOM 2541 C CA . ILE A 1 306 ? 8.494 -12.030 -11.110 1.00 98.56 306 ILE A CA 1
ATOM 2542 C C . ILE A 1 306 ? 8.924 -12.629 -9.768 1.00 98.56 306 ILE A C 1
ATOM 2544 O O . ILE A 1 306 ? 8.344 -12.302 -8.725 1.00 98.56 306 ILE A O 1
ATOM 2548 N N . SER A 1 307 ? 9.941 -13.482 -9.778 1.00 98.31 307 SER A N 1
ATOM 2549 C CA . SER A 1 307 ? 10.513 -14.104 -8.585 1.00 98.31 307 SER A CA 1
ATOM 2550 C C . SER A 1 307 ? 11.052 -13.067 -7.597 1.00 98.31 307 SER A C 1
ATOM 2552 O O . SER A 1 307 ? 11.514 -11.988 -7.978 1.00 98.31 307 SER A O 1
ATOM 2554 N N . HIS A 1 308 ? 11.018 -13.404 -6.303 1.00 96.19 308 HIS A N 1
ATOM 2555 C CA . HIS A 1 308 ? 11.536 -12.533 -5.243 1.00 96.19 308 HIS A CA 1
ATOM 2556 C C . HIS A 1 308 ? 13.008 -12.153 -5.476 1.00 96.19 308 HIS A C 1
ATOM 2558 O O . HIS A 1 308 ? 13.392 -11.011 -5.244 1.00 96.19 308 HIS A O 1
ATOM 2564 N N . ASP A 1 309 ? 13.809 -13.096 -5.965 1.00 96.25 309 ASP A N 1
ATOM 2565 C CA . ASP A 1 309 ? 15.245 -12.977 -6.227 1.00 96.25 309 ASP A CA 1
ATOM 2566 C C . ASP A 1 309 ? 15.586 -12.461 -7.639 1.00 96.25 309 ASP A C 1
ATOM 2568 O O . ASP A 1 309 ? 16.737 -12.521 -8.058 1.00 96.25 309 ASP A O 1
ATOM 2572 N N . MET A 1 310 ? 14.602 -11.956 -8.393 1.00 97.75 310 MET A N 1
ATOM 2573 C CA . MET A 1 310 ? 14.779 -11.432 -9.758 1.00 97.75 310 MET A CA 1
ATOM 2574 C C . MET A 1 310 ? 15.303 -12.450 -10.792 1.00 97.75 310 MET A C 1
ATOM 2576 O O . MET A 1 310 ? 15.606 -12.052 -11.920 1.00 97.75 310 MET A O 1
ATOM 2580 N N . SER A 1 311 ? 15.379 -13.743 -10.454 1.00 97.88 311 SER A N 1
ATOM 2581 C CA . SER A 1 311 ? 15.963 -14.796 -11.303 1.00 97.88 311 SER A CA 1
ATOM 2582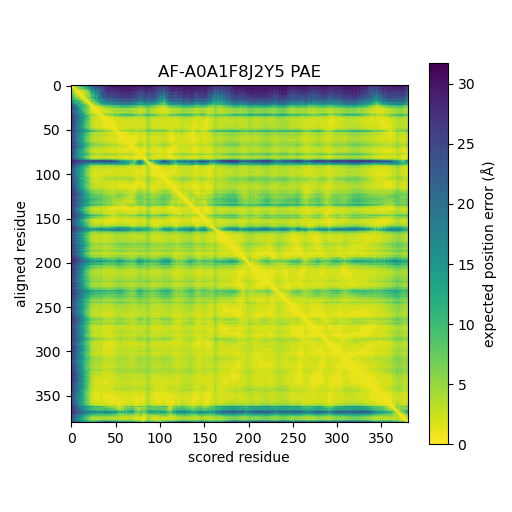 C C . SER A 1 311 ? 15.291 -14.936 -12.674 1.00 97.88 311 SER A C 1
ATOM 2584 O O . SER A 1 311 ? 15.952 -15.252 -13.662 1.00 97.88 311 SER A O 1
ATOM 2586 N N . ASP A 1 312 ? 13.994 -14.641 -12.762 1.00 98.44 312 ASP A N 1
ATOM 2587 C CA . ASP A 1 312 ? 13.188 -14.754 -13.979 1.00 98.44 312 ASP A CA 1
ATOM 2588 C C . ASP A 1 312 ? 12.960 -13.409 -14.698 1.00 98.44 312 ASP A C 1
ATOM 2590 O O . ASP A 1 312 ? 12.303 -13.364 -15.740 1.00 98.44 312 ASP A O 1
ATOM 2594 N N . LEU A 1 313 ? 13.517 -12.293 -14.205 1.00 98.56 313 LEU A N 1
ATOM 2595 C CA . LEU A 1 313 ? 13.217 -10.958 -14.741 1.00 98.56 313 LEU A CA 1
ATOM 2596 C C . LEU A 1 313 ? 13.609 -10.819 -16.222 1.00 98.56 313 LEU A C 1
ATOM 2598 O O . LEU A 1 313 ? 12.855 -10.260 -17.023 1.00 98.56 313 LEU A O 1
ATOM 2602 N N . LEU A 1 314 ? 14.778 -11.334 -16.615 1.00 98.50 314 LEU A N 1
ATOM 2603 C CA . LEU A 1 314 ? 15.221 -11.303 -18.013 1.00 98.50 314 LEU A CA 1
ATOM 2604 C C . LEU A 1 314 ? 14.323 -12.157 -18.914 1.00 98.50 314 LEU A C 1
ATOM 2606 O O . LEU A 1 314 ? 14.046 -11.754 -20.044 1.00 98.50 314 LEU A O 1
ATOM 2610 N N . GLU A 1 315 ? 13.845 -13.301 -18.434 1.00 98.50 315 GLU A N 1
ATOM 2611 C CA . GLU A 1 315 ? 12.876 -14.123 -19.161 1.00 98.50 315 GLU A CA 1
ATOM 2612 C C . GLU A 1 315 ? 11.556 -13.358 -19.329 1.00 98.50 315 GLU A C 1
ATOM 2614 O O . GLU A 1 315 ? 11.075 -13.208 -20.453 1.00 98.50 315 GLU A O 1
ATOM 2619 N N . LYS A 1 316 ? 11.016 -12.762 -18.255 1.00 98.62 316 LYS A N 1
ATOM 2620 C CA . LYS A 1 316 ? 9.757 -11.997 -18.321 1.00 98.62 316 LYS A CA 1
ATOM 2621 C C . LYS A 1 316 ? 9.845 -10.779 -19.233 1.00 98.62 316 LYS A C 1
ATOM 2623 O O . LYS A 1 316 ? 8.873 -10.460 -19.914 1.00 98.62 316 LYS A O 1
ATOM 2628 N N . ILE A 1 317 ? 11.005 -10.124 -19.317 1.00 98.69 317 ILE A N 1
ATOM 2629 C CA . ILE A 1 317 ? 11.229 -9.038 -20.283 1.00 98.69 317 ILE A CA 1
ATOM 2630 C C . ILE A 1 317 ? 11.253 -9.566 -21.723 1.00 98.69 317 ILE A C 1
ATOM 2632 O O . ILE A 1 317 ? 10.751 -8.881 -22.610 1.00 98.69 317 ILE A O 1
ATOM 2636 N N . ALA A 1 318 ? 11.848 -10.736 -21.989 1.00 98.44 318 ALA A N 1
ATOM 2637 C CA . ALA A 1 318 ? 11.817 -11.335 -23.330 1.00 98.44 318 ALA A CA 1
ATOM 2638 C C . ALA A 1 318 ? 10.379 -11.688 -23.729 1.00 98.44 318 ALA A C 1
ATOM 2640 O O . ALA A 1 318 ? 9.895 -11.217 -24.756 1.00 98.44 318 ALA A O 1
ATOM 2641 N N . TRP A 1 319 ? 9.667 -12.388 -22.843 1.00 98.56 319 TRP A N 1
ATOM 2642 C CA . TRP A 1 319 ? 8.259 -12.726 -23.022 1.00 98.56 319 TRP A CA 1
ATOM 2643 C C . TRP A 1 319 ? 7.403 -11.480 -23.295 1.00 98.56 319 TRP A C 1
ATOM 2645 O O . TRP A 1 319 ? 6.624 -11.460 -24.245 1.00 98.56 319 TRP A O 1
ATOM 2655 N N . ALA A 1 320 ? 7.593 -10.401 -22.527 1.00 98.62 320 ALA A N 1
ATOM 2656 C CA . ALA A 1 320 ? 6.821 -9.170 -22.689 1.00 98.62 320 ALA A CA 1
ATOM 2657 C C . ALA A 1 320 ? 7.077 -8.444 -24.021 1.00 98.62 320 ALA A C 1
AT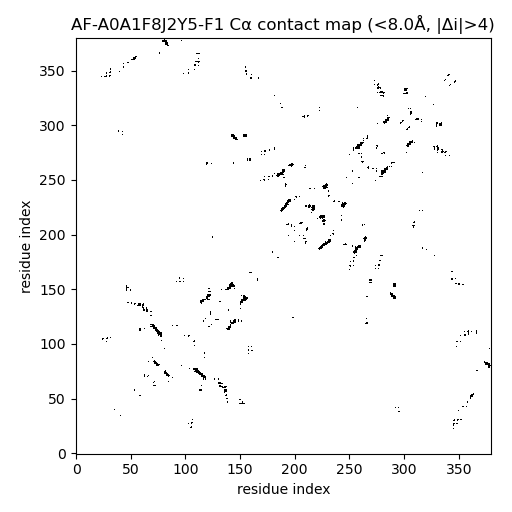OM 2659 O O . ALA A 1 320 ? 6.208 -7.712 -24.496 1.00 98.62 320 ALA A O 1
ATOM 2660 N N . LYS A 1 321 ? 8.254 -8.628 -24.634 1.00 97.94 321 LYS A N 1
ATOM 2661 C CA . LYS A 1 321 ? 8.546 -8.104 -25.978 1.00 97.94 321 LYS A CA 1
ATOM 2662 C C . LYS A 1 321 ? 7.823 -8.900 -27.059 1.00 97.94 321 LYS A C 1
ATOM 2664 O O . LYS A 1 321 ? 7.293 -8.312 -27.995 1.00 97.94 321 LYS A O 1
ATOM 2669 N N . GLU A 1 322 ? 7.773 -10.219 -26.912 1.00 98.38 322 GLU A N 1
ATOM 2670 C CA . GLU A 1 322 ? 7.082 -11.119 -27.844 1.00 98.38 322 GLU A CA 1
ATOM 2671 C C . GLU A 1 322 ? 5.551 -11.004 -27.742 1.00 98.38 322 GLU A C 1
ATOM 2673 O O . GLU A 1 322 ? 4.842 -11.228 -28.719 1.00 98.38 322 GLU A O 1
ATOM 2678 N N . HIS A 1 323 ? 5.039 -10.576 -26.583 1.00 98.56 323 HIS A N 1
ATOM 2679 C CA . HIS A 1 323 ? 3.609 -10.463 -26.283 1.00 98.56 323 HIS A CA 1
ATOM 2680 C C . HIS A 1 323 ? 3.152 -8.998 -26.124 1.00 98.56 323 HIS A C 1
ATOM 2682 O O . HIS A 1 323 ? 2.282 -8.697 -25.306 1.00 98.56 323 HIS A O 1
ATOM 2688 N N . ASP A 1 324 ? 3.704 -8.064 -26.912 1.00 98.69 324 ASP A N 1
ATOM 2689 C CA . ASP A 1 324 ? 3.516 -6.610 -26.724 1.00 98.69 324 ASP A CA 1
ATOM 2690 C C . ASP A 1 324 ? 2.043 -6.170 -26.625 1.00 98.69 324 ASP A C 1
ATOM 2692 O O . ASP A 1 324 ? 1.676 -5.389 -25.745 1.00 98.69 324 ASP A O 1
ATOM 2696 N N . SER A 1 325 ? 1.172 -6.713 -27.485 1.00 98.56 325 SER A N 1
ATOM 2697 C CA . SER A 1 325 ? -0.264 -6.386 -27.469 1.00 98.56 325 SER A CA 1
ATOM 2698 C C . SER A 1 325 ? -0.963 -6.886 -26.199 1.00 98.56 325 SER A C 1
ATOM 2700 O O . SER A 1 325 ? -1.819 -6.195 -25.647 1.00 98.56 325 SER A O 1
ATOM 2702 N N . GLN A 1 326 ? -0.576 -8.063 -25.699 1.00 98.75 326 GLN A N 1
ATOM 2703 C CA . GLN A 1 326 ? -1.087 -8.596 -24.436 1.00 98.75 326 GLN A CA 1
ATOM 2704 C C . GLN A 1 326 ? -0.586 -7.758 -23.256 1.00 98.75 326 GLN A C 1
ATOM 2706 O O . GLN A 1 326 ? -1.368 -7.418 -22.370 1.00 98.75 326 GLN A O 1
ATOM 2711 N N . CYS A 1 327 ? 0.688 -7.365 -23.259 1.00 98.88 327 CYS A N 1
ATOM 2712 C CA . CYS A 1 327 ? 1.256 -6.495 -22.234 1.00 98.88 327 CYS A CA 1
ATOM 2713 C C . CYS A 1 327 ? 0.564 -5.130 -22.179 1.00 98.88 327 CYS A C 1
ATOM 2715 O O . CYS A 1 327 ? 0.296 -4.631 -21.086 1.00 98.88 327 CYS A O 1
ATOM 2717 N N . HIS A 1 328 ? 0.220 -4.559 -23.336 1.00 98.81 328 HIS A N 1
ATOM 2718 C CA . HIS A 1 328 ? -0.580 -3.341 -23.401 1.00 98.81 328 HIS A CA 1
ATOM 2719 C C . HIS A 1 328 ? -1.946 -3.527 -22.728 1.00 98.81 328 HIS A C 1
ATOM 2721 O O . HIS A 1 328 ? -2.341 -2.714 -21.897 1.00 98.81 328 HIS A O 1
ATOM 2727 N N . LEU A 1 329 ? -2.648 -4.625 -23.025 1.00 98.88 329 LEU A N 1
ATOM 2728 C CA . LEU A 1 329 ? -3.950 -4.918 -22.422 1.00 98.88 329 LEU A CA 1
ATOM 2729 C C . LEU A 1 329 ? -3.867 -5.099 -20.897 1.00 98.88 329 LEU A C 1
ATOM 2731 O O . LEU A 1 329 ? -4.736 -4.607 -20.179 1.00 98.88 329 LEU A O 1
ATOM 2735 N N . ILE A 1 330 ? -2.824 -5.767 -20.395 1.00 98.94 330 ILE A N 1
ATOM 2736 C CA . ILE A 1 330 ? -2.569 -5.903 -18.950 1.00 98.94 330 ILE A CA 1
ATOM 2737 C C . ILE A 1 330 ? -2.367 -4.521 -18.315 1.00 98.94 330 ILE A C 1
ATOM 2739 O O . ILE A 1 330 ? -2.971 -4.218 -17.287 1.00 98.94 330 ILE A O 1
ATOM 2743 N N . ALA A 1 331 ? -1.555 -3.664 -18.940 1.00 98.88 331 ALA A N 1
ATOM 2744 C CA . ALA A 1 331 ? -1.293 -2.312 -18.454 1.00 98.88 331 ALA A CA 1
ATOM 2745 C C . ALA A 1 331 ? -2.559 -1.435 -18.427 1.00 98.88 331 ALA A C 1
ATOM 2747 O O . ALA A 1 331 ? -2.776 -0.686 -17.474 1.00 98.88 331 ALA A O 1
ATOM 2748 N N . GLU A 1 332 ? -3.423 -1.551 -19.438 1.00 98.81 332 GLU A N 1
ATOM 2749 C CA . GLU A 1 332 ? -4.691 -0.818 -19.496 1.00 98.81 332 GLU A CA 1
ATOM 2750 C C . GLU A 1 332 ? -5.692 -1.309 -18.440 1.00 98.81 332 GLU A C 1
ATOM 2752 O O . GLU A 1 332 ? -6.330 -0.491 -17.777 1.00 98.81 332 GLU A O 1
ATOM 2757 N N . ARG A 1 333 ? -5.779 -2.625 -18.196 1.00 98.88 333 ARG A N 1
ATOM 2758 C CA . ARG A 1 333 ? -6.595 -3.192 -17.103 1.00 98.88 333 ARG A CA 1
ATOM 2759 C C . ARG A 1 333 ? -6.111 -2.727 -15.732 1.00 98.88 333 ARG A C 1
ATOM 2761 O O . ARG A 1 333 ? -6.918 -2.324 -14.897 1.00 98.88 333 ARG A O 1
ATOM 2768 N N . ALA A 1 334 ? -4.796 -2.721 -15.517 1.00 98.81 334 ALA A N 1
ATOM 2769 C CA . ALA A 1 334 ? -4.176 -2.205 -14.299 1.00 98.81 334 ALA A CA 1
ATOM 2770 C C . ALA A 1 334 ? -4.518 -0.728 -14.061 1.00 98.81 334 ALA A C 1
ATOM 2772 O O . ALA A 1 334 ? -4.879 -0.326 -12.952 1.00 98.81 334 ALA A O 1
ATOM 2773 N N . ARG A 1 335 ? -4.445 0.079 -15.126 1.00 98.62 335 ARG A N 1
ATOM 2774 C CA . ARG A 1 335 ? -4.786 1.499 -15.084 1.00 98.62 335 ARG A CA 1
ATOM 2775 C C . ARG A 1 335 ? -6.266 1.717 -14.798 1.00 98.62 335 ARG A C 1
ATOM 2777 O O . ARG A 1 335 ? -6.574 2.552 -13.952 1.00 98.62 335 ARG A O 1
ATOM 2784 N N . ALA A 1 336 ? -7.156 0.960 -15.438 1.00 98.62 336 ALA A N 1
ATOM 2785 C CA . ALA A 1 336 ? -8.592 1.017 -15.177 1.00 98.62 336 ALA A CA 1
ATOM 2786 C C . ALA A 1 336 ? -8.902 0.702 -13.705 1.00 98.62 336 ALA A C 1
ATOM 2788 O O . ALA A 1 336 ? -9.559 1.503 -13.044 1.00 98.62 336 ALA A O 1
ATOM 2789 N N . PHE A 1 337 ? -8.324 -0.376 -13.159 1.00 98.56 337 PHE A N 1
ATOM 2790 C CA . PHE A 1 337 ? -8.449 -0.715 -11.739 1.00 98.56 337 PHE A CA 1
ATOM 2791 C C . PHE A 1 337 ? -8.001 0.445 -10.835 1.00 98.56 337 PHE A C 1
ATOM 2793 O O . PHE A 1 337 ? -8.717 0.842 -9.918 1.00 98.56 337 PHE A O 1
ATOM 2800 N N . ALA A 1 338 ? -6.834 1.042 -11.105 1.00 97.62 338 ALA A N 1
ATOM 2801 C CA . ALA A 1 338 ? -6.332 2.160 -10.309 1.00 97.62 338 ALA A CA 1
ATOM 2802 C C . ALA A 1 338 ? -7.222 3.413 -10.403 1.00 97.62 338 ALA A C 1
ATOM 2804 O O . ALA A 1 338 ? -7.427 4.097 -9.400 1.00 97.62 338 ALA A O 1
ATOM 2805 N N . GLN A 1 339 ? -7.767 3.715 -11.585 1.00 95.94 339 GLN A N 1
ATOM 2806 C CA . GLN A 1 339 ? -8.693 4.834 -11.781 1.00 95.94 339 GLN A CA 1
ATOM 2807 C C . GLN A 1 339 ? -10.028 4.618 -11.062 1.00 95.94 339 GLN A C 1
ATOM 2809 O O . GLN A 1 339 ? -10.609 5.577 -10.559 1.00 95.94 339 GLN A O 1
ATOM 2814 N N . GLU A 1 340 ? -10.504 3.378 -11.008 1.00 95.19 340 GLU A N 1
ATOM 2815 C CA . GLU A 1 340 ? -11.781 3.042 -10.386 1.00 95.19 340 GLU A CA 1
ATOM 2816 C C . GLU A 1 340 ? -11.682 2.919 -8.863 1.00 95.19 340 GLU A C 1
ATOM 2818 O O . GLU A 1 340 ? -12.621 3.287 -8.161 1.00 95.19 340 GLU A O 1
ATOM 2823 N N . HIS A 1 341 ? -10.550 2.437 -8.341 1.00 95.12 341 HIS A N 1
ATOM 2824 C CA . HIS A 1 341 ? -10.458 1.988 -6.949 1.00 95.12 341 HIS A CA 1
ATOM 2825 C C . HIS A 1 341 ? -9.342 2.631 -6.121 1.00 95.12 341 HIS A C 1
ATOM 2827 O O . HIS A 1 341 ? -9.404 2.573 -4.897 1.00 95.12 341 HIS A O 1
ATOM 2833 N N . LEU A 1 342 ? -8.334 3.253 -6.739 1.00 94.62 342 LEU A N 1
ATOM 2834 C CA . LEU A 1 342 ? -7.146 3.770 -6.035 1.00 94.62 342 LEU A CA 1
ATOM 2835 C C . LEU A 1 342 ? -6.987 5.296 -6.149 1.00 94.62 342 LEU A C 1
ATOM 2837 O O . LEU A 1 342 ? -5.923 5.847 -5.860 1.00 94.62 342 LEU A O 1
ATOM 2841 N N . LEU A 1 343 ? -8.043 6.001 -6.567 1.00 92.25 343 LEU A N 1
ATOM 2842 C CA . LEU A 1 343 ? -8.099 7.463 -6.511 1.00 92.25 343 LEU A CA 1
ATOM 2843 C C . LEU A 1 343 ? -8.456 7.955 -5.097 1.00 92.25 343 LEU A C 1
ATOM 2845 O O . LEU A 1 343 ? -9.084 7.217 -4.338 1.00 92.25 343 LEU A O 1
ATOM 2849 N N . PRO A 1 344 ? -8.128 9.213 -4.737 1.00 91.19 344 PRO A N 1
ATOM 2850 C CA . PRO A 1 344 ? -8.247 9.715 -3.364 1.00 91.19 344 PRO A CA 1
ATOM 2851 C C . PRO A 1 344 ? -9.599 9.444 -2.692 1.00 91.19 344 PRO A C 1
ATOM 2853 O O . PRO A 1 344 ? -9.642 8.946 -1.573 1.00 91.19 344 PRO A O 1
ATOM 2856 N N . ASN A 1 345 ? -10.718 9.684 -3.383 1.00 91.50 345 ASN A N 1
ATOM 2857 C CA . ASN A 1 345 ? -12.047 9.441 -2.807 1.00 91.50 345 ASN A CA 1
ATOM 2858 C C . ASN A 1 345 ? -12.309 7.958 -2.506 1.00 91.50 345 ASN A C 1
ATOM 2860 O O . ASN A 1 345 ? -12.984 7.653 -1.530 1.00 91.50 345 ASN A O 1
ATOM 2864 N N . GLN A 1 346 ? -11.758 7.049 -3.310 1.00 93.94 346 GLN A N 1
ATOM 2865 C CA . GLN A 1 346 ? -11.900 5.604 -3.116 1.00 93.94 346 GLN A CA 1
ATOM 2866 C C . GLN A 1 346 ? -11.021 5.112 -1.969 1.00 93.94 346 GLN A C 1
ATOM 2868 O O . GLN A 1 346 ? -11.455 4.295 -1.165 1.00 93.94 346 GLN A O 1
ATOM 2873 N N . ILE A 1 347 ? -9.830 5.696 -1.827 1.00 94.69 347 ILE A N 1
ATOM 2874 C CA . ILE A 1 347 ? -8.939 5.468 -0.687 1.00 94.69 347 ILE A CA 1
ATOM 2875 C C . ILE A 1 347 ? -9.638 5.858 0.626 1.00 94.69 347 ILE A C 1
ATOM 2877 O O . ILE A 1 347 ? -9.706 5.062 1.562 1.00 94.69 347 ILE A O 1
ATOM 2881 N N . TYR A 1 348 ? -10.215 7.062 0.693 1.00 95.81 348 TYR A N 1
ATOM 2882 C CA . TYR A 1 348 ? -10.958 7.504 1.877 1.00 95.81 348 TYR A CA 1
ATOM 2883 C C . TYR A 1 348 ? -12.234 6.683 2.116 1.00 95.81 348 TYR A C 1
ATOM 2885 O O . TYR A 1 348 ? -12.568 6.417 3.270 1.00 95.81 348 TYR A O 1
ATOM 2893 N N . ALA A 1 349 ? -12.939 6.267 1.057 1.00 96.38 349 ALA A N 1
ATOM 2894 C CA . ALA A 1 349 ? -14.110 5.401 1.179 1.00 96.38 349 ALA A CA 1
ATOM 2895 C C . ALA A 1 349 ? -13.741 4.024 1.748 1.00 96.38 349 ALA A C 1
ATOM 2897 O O . ALA A 1 349 ? -14.405 3.559 2.672 1.00 96.38 349 ALA A O 1
ATOM 2898 N N . TYR A 1 350 ? -12.640 3.427 1.282 1.00 97.94 350 TYR A N 1
ATOM 2899 C CA . TYR A 1 350 ? -12.122 2.175 1.824 1.00 97.94 350 TYR A CA 1
ATOM 2900 C C . TYR A 1 350 ? -11.785 2.302 3.314 1.00 97.94 350 TYR A C 1
ATOM 2902 O O . TYR A 1 350 ? -12.247 1.485 4.108 1.00 97.94 350 TYR A O 1
ATOM 2910 N N . LEU A 1 351 ? -11.059 3.356 3.718 1.00 97.81 351 LEU A N 1
ATOM 2911 C CA . LEU A 1 351 ? -10.778 3.597 5.138 1.00 97.81 351 LEU A CA 1
ATOM 2912 C C . LEU A 1 351 ? -12.073 3.722 5.953 1.00 97.81 351 LEU A C 1
ATOM 2914 O O . LEU A 1 351 ? -12.191 3.097 7.002 1.00 97.81 351 LEU A O 1
ATOM 2918 N N . TYR A 1 352 ? -13.062 4.479 5.468 1.00 98.06 352 TYR A N 1
ATOM 2919 C CA . TYR A 1 352 ? -14.355 4.577 6.146 1.00 98.06 352 TYR A CA 1
ATOM 2920 C C . TYR A 1 352 ? -15.022 3.204 6.302 1.00 98.06 352 TYR A C 1
ATOM 2922 O O . TYR A 1 352 ? -15.507 2.896 7.386 1.00 98.06 352 TYR A O 1
ATOM 2930 N N . TRP A 1 353 ? -15.031 2.367 5.262 1.00 98.44 353 TRP A N 1
ATOM 2931 C CA . TRP A 1 353 ? -15.635 1.036 5.333 1.00 98.44 353 TRP A CA 1
ATOM 2932 C C . TRP A 1 353 ? -14.915 0.099 6.305 1.00 98.44 353 TRP A C 1
ATOM 2934 O O . TRP A 1 353 ? -15.590 -0.696 6.953 1.00 98.44 353 TRP A O 1
ATOM 2944 N N . VAL A 1 354 ? -13.591 0.209 6.462 1.00 98.62 354 VAL A N 1
ATOM 2945 C CA . VAL A 1 354 ? -12.861 -0.520 7.513 1.00 98.62 354 VAL A CA 1
ATOM 2946 C C . VAL A 1 354 ? -13.336 -0.077 8.898 1.00 98.62 354 VAL A C 1
ATOM 2948 O O . VAL A 1 354 ? -13.713 -0.922 9.704 1.00 98.62 354 VAL A O 1
ATOM 2951 N N . LEU A 1 355 ? -13.375 1.235 9.163 1.00 98.44 355 LEU A N 1
ATOM 2952 C CA . LEU A 1 355 ? -13.785 1.780 10.467 1.00 98.44 355 LEU A CA 1
ATOM 2953 C C . LEU A 1 355 ? -15.248 1.444 10.797 1.00 98.44 355 LEU A C 1
ATOM 2955 O O . LEU A 1 355 ? -15.562 1.060 11.919 1.00 98.44 355 LEU A O 1
ATOM 2959 N N . ASP A 1 356 ? -16.135 1.558 9.809 1.00 97.62 356 ASP A N 1
ATOM 2960 C CA . ASP A 1 356 ? -17.561 1.240 9.924 1.00 97.62 356 ASP A CA 1
ATOM 2961 C C . ASP A 1 356 ? -17.830 -0.265 10.045 1.00 97.62 356 ASP A C 1
ATOM 2963 O O . ASP A 1 356 ? -18.843 -0.667 10.606 1.00 97.62 356 ASP A O 1
ATOM 2967 N N . THR A 1 357 ? -16.935 -1.109 9.527 1.00 98.00 357 THR A N 1
ATOM 2968 C CA . THR A 1 357 ? -16.993 -2.555 9.770 1.00 98.00 357 THR A CA 1
ATOM 2969 C C . THR A 1 357 ? -16.523 -2.857 11.185 1.00 98.00 357 THR A C 1
ATOM 2971 O O . THR A 1 357 ? -17.245 -3.529 11.912 1.00 98.00 357 THR A O 1
ATOM 2974 N N . TYR A 1 358 ? -15.377 -2.306 11.605 1.00 98.38 358 TYR A N 1
ATOM 2975 C CA . TYR A 1 358 ? -14.814 -2.516 12.941 1.00 98.38 358 TYR A CA 1
ATOM 2976 C C . TYR A 1 358 ? -15.803 -2.108 14.043 1.00 98.38 358 TYR A C 1
ATOM 2978 O O . TYR A 1 358 ? -16.028 -2.872 14.977 1.00 98.38 358 TYR A O 1
ATOM 2986 N N . SER A 1 359 ? -16.487 -0.969 13.912 1.00 97.19 359 SER A N 1
ATOM 2987 C CA . SER A 1 359 ? -17.427 -0.513 14.947 1.00 97.19 359 SER A CA 1
ATOM 2988 C C . SER A 1 359 ? -18.563 -1.504 15.221 1.00 97.19 359 SER A C 1
ATOM 2990 O O . SER A 1 359 ? -19.055 -1.575 16.339 1.00 97.19 359 SER A O 1
ATOM 2992 N N . ARG A 1 360 ? -18.953 -2.326 14.238 1.00 96.38 360 ARG A N 1
ATOM 2993 C CA . ARG A 1 360 ? -20.004 -3.350 14.394 1.00 96.38 360 ARG A CA 1
ATOM 2994 C C . ARG A 1 360 ? -19.541 -4.580 15.173 1.00 96.38 360 ARG A C 1
ATOM 2996 O O . ARG A 1 360 ? -20.381 -5.378 15.579 1.00 96.38 360 ARG A O 1
ATOM 3003 N N . PHE A 1 361 ? -18.232 -4.749 15.353 1.00 96.75 361 PHE A N 1
ATOM 3004 C CA . PHE A 1 361 ? -17.665 -5.794 16.203 1.00 96.75 361 PHE A CA 1
ATOM 3005 C C . PHE A 1 361 ? -17.608 -5.372 17.677 1.00 96.75 361 PHE A C 1
ATOM 3007 O O . PHE A 1 361 ? -17.344 -6.227 18.514 1.00 96.75 361 PHE A O 1
ATOM 3014 N N . GLN A 1 362 ? -17.866 -4.103 18.010 1.00 94.94 362 GLN A N 1
ATOM 3015 C CA . GLN A 1 362 ? -17.845 -3.585 19.382 1.00 94.94 362 GLN A CA 1
ATOM 3016 C C . GLN A 1 362 ? -19.262 -3.479 19.941 1.00 94.94 362 GLN A C 1
ATOM 3018 O O . GLN A 1 362 ? -20.163 -2.983 19.267 1.00 94.94 362 GLN A O 1
ATOM 3023 N N . ASP A 1 363 ? -19.469 -3.951 21.171 1.00 83.12 363 ASP A N 1
ATOM 3024 C CA . ASP A 1 363 ? -20.775 -3.958 21.843 1.00 83.12 363 ASP A CA 1
ATOM 3025 C C . ASP A 1 363 ? -20.800 -3.184 23.171 1.00 83.12 363 ASP A C 1
ATOM 3027 O O . ASP A 1 363 ? -21.703 -3.374 23.985 1.00 83.12 363 ASP A O 1
ATOM 3031 N N . PHE A 1 364 ? -19.845 -2.272 23.363 1.00 88.81 364 PHE A N 1
ATOM 3032 C CA . PHE A 1 364 ? -19.761 -1.378 24.517 1.00 88.81 364 PHE A CA 1
ATOM 3033 C C . PHE A 1 364 ? -20.025 0.086 24.127 1.00 88.81 364 PHE A C 1
ATOM 3035 O O . PHE A 1 364 ? -19.764 0.514 23.000 1.00 88.81 364 PHE A O 1
ATOM 3042 N N . ASP A 1 365 ? -20.575 0.860 25.067 1.00 85.00 365 ASP A N 1
ATOM 3043 C CA . ASP A 1 365 ? -20.966 2.251 24.836 1.00 85.00 365 ASP A CA 1
ATOM 3044 C C . ASP A 1 365 ? -19.838 3.227 25.190 1.00 85.00 365 ASP A C 1
ATOM 3046 O O . ASP A 1 365 ? -19.624 3.595 26.347 1.00 85.00 365 ASP A O 1
ATOM 3050 N N . LEU A 1 366 ? -19.153 3.705 24.154 1.00 86.81 366 LEU A N 1
ATOM 3051 C CA . LEU A 1 366 ? -18.091 4.704 24.267 1.00 86.81 366 LEU A CA 1
ATOM 3052 C C . LEU A 1 366 ? -18.553 6.075 24.778 1.00 86.81 366 LEU A C 1
ATOM 3054 O O . LEU A 1 366 ? -17.712 6.888 25.150 1.00 86.81 366 LEU A O 1
ATOM 3058 N N . THR A 1 367 ? -19.855 6.368 24.776 1.00 77.94 367 THR A N 1
ATOM 3059 C CA . THR A 1 367 ? -20.375 7.665 25.239 1.00 77.94 367 THR A CA 1
ATOM 3060 C C . THR A 1 367 ? -20.538 7.734 26.756 1.00 77.94 367 THR A C 1
ATOM 3062 O O . THR A 1 367 ? -20.650 8.828 27.310 1.00 77.94 367 THR A O 1
ATOM 3065 N N . VAL A 1 368 ? -20.520 6.581 27.432 1.00 72.06 368 VAL A N 1
ATOM 3066 C CA . VAL A 1 368 ? -20.719 6.469 28.883 1.00 72.06 368 VAL A CA 1
ATOM 3067 C C . VAL A 1 368 ? -19.388 6.366 29.631 1.00 72.06 368 VAL A C 1
ATOM 3069 O O . VAL A 1 368 ? -19.297 6.806 30.776 1.00 72.06 368 VAL A O 1
ATOM 3072 N N . GLU A 1 369 ? -18.340 5.833 28.999 1.00 67.12 369 GLU A N 1
ATOM 3073 C CA . GLU A 1 369 ? -17.022 5.716 29.624 1.00 67.12 369 GLU A CA 1
ATOM 3074 C C . GLU A 1 369 ? -16.278 7.062 29.645 1.00 67.12 369 GLU A C 1
ATOM 3076 O O . GLU A 1 369 ? -15.931 7.592 28.583 1.00 67.12 369 GLU A O 1
ATOM 3081 N N . PRO A 1 370 ? -15.975 7.630 30.829 1.00 69.31 370 PRO A N 1
ATOM 3082 C CA . PRO A 1 370 ? -15.185 8.848 30.900 1.00 69.31 370 PRO A CA 1
ATOM 3083 C C . PRO A 1 370 ? -13.776 8.585 30.365 1.00 69.31 370 PRO A C 1
ATOM 3085 O O . PRO A 1 370 ? -13.110 7.626 30.752 1.00 69.31 370 PRO A O 1
ATOM 3088 N N . LEU A 1 371 ? -13.307 9.464 29.480 1.00 85.06 371 LEU A N 1
ATOM 3089 C CA . LEU A 1 371 ? -11.933 9.421 28.996 1.00 85.06 371 LEU A CA 1
ATOM 3090 C C . LEU A 1 371 ? -10.976 9.824 30.122 1.00 85.06 371 LEU A C 1
ATOM 3092 O O . LEU A 1 371 ? -11.136 10.885 30.729 1.00 85.06 371 LEU A O 1
ATOM 3096 N N . GLY A 1 372 ? -9.978 8.981 30.383 1.00 86.69 372 GLY A N 1
ATOM 3097 C CA . GLY A 1 372 ? -8.891 9.290 31.304 1.00 86.69 372 GLY A CA 1
ATOM 3098 C C . GLY A 1 372 ? -7.961 10.403 30.788 1.00 86.69 372 GLY A C 1
ATOM 3099 O O . GLY A 1 372 ? -8.035 10.799 29.619 1.00 86.69 372 GLY A O 1
ATOM 3100 N N . PRO A 1 373 ? -7.066 10.931 31.645 1.00 86.88 373 PRO A N 1
ATOM 3101 C CA . PRO A 1 373 ? -6.139 12.018 31.301 1.00 86.88 373 PRO A CA 1
ATOM 3102 C C . PRO A 1 373 ? -5.151 11.676 30.171 1.00 86.88 373 PRO A C 1
ATOM 3104 O O . PRO A 1 373 ? -4.538 12.569 29.588 1.00 86.88 373 PRO A O 1
ATOM 3107 N N . GLU A 1 374 ? -4.979 10.396 29.860 1.00 88.88 374 GLU A N 1
ATOM 3108 C CA . GLU A 1 374 ? -4.150 9.893 28.769 1.00 88.88 374 GLU A CA 1
ATOM 3109 C C . GLU A 1 374 ? -4.739 10.138 27.370 1.00 88.88 374 GLU A C 1
ATOM 3111 O O . GLU A 1 374 ? -4.020 10.018 26.373 1.00 88.88 374 GLU A O 1
ATOM 3116 N N . TRP A 1 375 ? -6.019 10.511 27.284 1.00 92.06 375 TRP A N 1
ATOM 3117 C CA . TRP A 1 375 ? -6.699 10.817 26.030 1.00 92.06 375 TRP A CA 1
ATOM 3118 C C . TRP A 1 375 ? -6.597 12.294 25.676 1.00 92.06 375 TRP A C 1
ATOM 3120 O O . TRP A 1 375 ? -6.981 13.180 26.436 1.00 92.06 375 TRP A O 1
ATOM 3130 N N . GLN A 1 376 ? -6.144 12.567 24.458 1.00 91.50 376 GLN A N 1
ATOM 3131 C CA . GLN A 1 376 ? -6.063 13.919 23.917 1.00 91.50 376 GLN A CA 1
ATOM 3132 C C . GLN A 1 376 ? -7.087 14.088 22.796 1.00 91.50 376 GLN A C 1
ATOM 3134 O O . GLN A 1 376 ? -7.012 13.373 21.792 1.00 91.50 376 GLN A O 1
ATOM 3139 N N . GLU A 1 377 ? -8.011 15.047 22.927 1.00 92.88 377 GLU A N 1
ATOM 3140 C CA . GLU A 1 377 ? -8.867 15.462 21.806 1.00 92.88 377 GLU A CA 1
ATOM 3141 C C . GLU A 1 377 ? -7.992 16.097 20.720 1.00 92.88 377 GLU A C 1
ATOM 3143 O O . GLU A 1 377 ? -7.168 16.974 20.986 1.00 92.88 377 GLU A O 1
ATOM 3148 N N . GLN A 1 378 ? -8.146 15.619 19.491 1.00 92.06 378 GLN A N 1
ATOM 3149 C CA . GLN A 1 378 ? -7.439 16.139 18.335 1.00 92.06 378 GLN A CA 1
ATOM 3150 C C . GLN A 1 378 ? -8.320 17.161 17.626 1.00 92.06 378 GLN A C 1
ATOM 3152 O O . GLN A 1 378 ? -9.526 16.972 17.454 1.00 92.06 378 GLN A O 1
ATOM 3157 N N . PHE A 1 379 ? -7.685 18.226 17.151 1.00 86.19 379 PHE A N 1
ATOM 3158 C CA . PHE A 1 379 ? -8.334 19.298 16.409 1.00 86.19 379 PHE A CA 1
ATOM 3159 C C . PHE A 1 379 ? -7.671 19.465 15.045 1.00 86.19 379 PHE A C 1
ATOM 3161 O O . PHE A 1 379 ? -6.533 19.045 14.825 1.00 86.19 379 PHE A O 1
ATOM 3168 N N . ARG A 1 380 ? -8.422 20.050 14.114 1.00 69.12 380 ARG A N 1
ATOM 3169 C CA . ARG A 1 380 ? -7.986 20.243 12.733 1.00 69.12 380 ARG A CA 1
ATOM 3170 C C . ARG A 1 380 ? -6.967 21.369 12.584 1.00 69.12 380 ARG A C 1
ATOM 3172 O O . ARG A 1 380 ? -7.226 22.456 13.141 1.00 69.12 380 ARG A O 1
#

Foldseek 3Di:
DPPVVVVVVVVVVVVVVVVVLVVLLVLLLCLLPDDDDPLLVVQLCQLCVVAFFAEPVLLVQLCVLCLVQQKKKWFQDQQWIKIFHDDPCVVLVVLVVVLSVSSCSNPNFDGDIAMERSPPEQPFPPDPNCSRPDPRHAAYEYQKYQLPNSSYRFAHGSQCQPVPVNVVLLVLLVVLCVVCPLVQAALAEEEEEELQAAPDDPVCSCQAQLNLLLVVCVVCVNHYPHAYQYYPPPVCCVVRVVSHDHDDDLSRNLSHQEYEAAAGSAGDVVRLLSQLQNLHAYAYEDDSMDGSCVSVDDDLQQHPYAYRRNPCVVVVSVVCVVVVVSSSNNSVSSNVCSVVQVHNSNSSSSNSVSSVSSSVSYDDDPVPDDDDPSMDTDDD

Mean predicted aligned error: 5.97 Å

Nearest PDB structures (foldseek):
  5ub5-assembly1_A  TM=8.358E-01  e=1.999E-20  Homo sapiens
  5f87-assembly3_C  TM=7.853E-01  e=3.778E-17  Drosophila melanogaster
  7zay-assembly1_B  TM=5.787E-01  e=2.324E-03  Homo sapiens
  7scj-assembly1_A  TM=7.102E-01  e=2.270E-02  Homo sapiens
  7uqx-assembly1_A  TM=6.550E-01  e=1.731E-02  Homo sapiens